Protein 5X4K (pdb70)

B-factor: mean 22.97, std 11.7, range [2.17, 84.93]

CATH classification: 3.90.1640.30

Foldseek 3Di:
DAAVVVLLVLLLVVLVLVVVCQVVQFAEEEEFELALLGLLLVLLVVVLCVVVVHHYDYDYDHADDLVVLQVVLPDPGQEYEYFQYDQDCQVSCCPSVVRHAYEYQHAWDHDPDDHDPRYGYNYCVVVPDASLAQATRLRSSQSSSCSNPVVSLCSLLSSVLSSLRGHCLQFEHHVSVVSVVSCVVVQFKDKDFAFPAPFQQAAFQLVLQLQVSARQPPSHVPSVVSCVLQVVLPHDRRDHNPPDDPVRRVSVLVSSLVSVVVVDDPSSNSNRTHIWMATPVDDGNQLNRTSPSLSLLLSQCSVVVNNVLNSVVSVPDVVSVVVSVCSPVVSVLLSQLQVCCVVCVVPAWDDDPAEIEGEPEASHALVCQQVSQSVVSVPNDDLLHKYKYWYQYPPDNQKIKIKIAHDPNNVVQQAFPQVLQQVLCVVQVWHKGTGRGMIIIMHGPVCVVVSVVSSSVSRVVRRD

Sequence (464 aa):
SHDKEGFLNKVREAVDVVKLHIELGHTIRIISHRDADGITSAAILAKALGREGASFHISIVKQVSEDLLRELKDEDYKIFIFSALGSGSLSLIKEYLKEKTVIILDHHPPENVKLEEKHILVNPVQFGANSVRDLSGSGVTYFFARELNEKNRDLAYIAIVGAVGDQENDGVFHGNLDIIEDGKSLGILEVKKELRLFGRETRPLYQLAYATNPEIPEVTGDERKAIEWLKNKGFNPEKKYWELSEEEKKKLHDFLIIHIKHGAGKEDIDRLIGDVVISPLYPEGDPRHEAREFATLLNATGRLNLGNLGVAVCLGDEEAFRKALKVEDYKREQIEARKWLLQNWNSEVWEGDHVYVLYVGKSIRDTLVGIAASSAINAGLADPEKPVIVFADTDEDPNLLKGSARTTERALAKGYNLGEALRKAAELVNGEGGGHAIAAGIRIPRARLAEFRKLIDKILGEQVS

Structure (mmCIF, N/CA/C/O backbone):
data_5X4K
#
_entry.id   5X4K
#
_cell.length_a   58.426
_cell.length_b   66.172
_cell.length_c   59.929
_cell.angle_alpha   90.00
_cell.angle_beta   112.22
_cell.angle_gamma   90.00
#
_symmetry.space_group_name_H-M   'P 1 21 1'
#
loop_
_entity.id
_entity.type
_entity.pdbx_description
1 polymer 'Uncharacterized protein'
2 non-polymer 'ZINC ION'
3 non-polymer "CYTIDINE-5'-MONOPHOSPHATE"
4 water water
#
loop_
_atom_site.group_PDB
_atom_site.id
_atom_site.type_symbol
_atom_site.label_atom_id
_atom_site.label_alt_id
_atom_site.label_comp_id
_atom_site.label_asym_id
_atom_site.label_entity_id
_atom_site.label_seq_id
_atom_site.pdbx_PDB_ins_code
_atom_site.Cartn_x
_atom_site.Cartn_y
_atom_site.Cartn_z
_atom_site.occupancy
_atom_site.B_iso_or_equiv
_atom_site.auth_seq_id
_atom_site.auth_comp_id
_atom_site.auth_asym_id
_atom_site.auth_atom_id
_atom_site.pdbx_PDB_model_num
ATOM 1 N N . SER A 1 22 ? 68.360 13.086 129.911 1.00 31.96 -1 SER A N 1
ATOM 2 C CA . SER A 1 22 ? 69.440 12.751 130.833 1.00 30.40 -1 SER A CA 1
ATOM 3 C C . SER A 1 22 ? 70.612 13.716 130.681 1.00 30.80 -1 SER A C 1
ATOM 4 O O . SER A 1 22 ? 70.738 14.397 129.664 1.00 31.06 -1 SER A O 1
ATOM 7 N N . HIS A 1 23 ? 71.465 13.771 131.701 1.00 28.79 0 HIS A N 1
ATOM 8 C CA . HIS A 1 23 ? 72.679 14.583 131.641 1.00 29.45 0 HIS A CA 1
ATOM 9 C C . HIS A 1 23 ? 73.615 14.121 132.743 1.00 26.01 0 HIS A C 1
ATOM 10 O O . HIS A 1 23 ? 73.260 14.190 133.925 1.00 27.15 0 HIS A O 1
ATOM 25 N N . ASP A 1 25 ? 76.766 13.998 135.317 1.00 21.60 2 ASP A N 1
ATOM 26 C CA . ASP A 1 25 ? 77.831 14.646 136.080 1.00 22.80 2 ASP A CA 1
ATOM 27 C C . ASP A 1 25 ? 79.057 13.756 135.930 1.00 21.31 2 ASP A C 1
ATOM 28 O O . ASP A 1 25 ? 79.313 12.862 136.740 1.00 19.19 2 ASP A O 1
ATOM 33 N N . LYS A 1 26 ? 79.824 14.004 134.866 1.00 21.18 3 LYS A N 1
ATOM 34 C CA . LYS A 1 26 ? 80.879 13.071 134.481 1.00 22.10 3 LYS A CA 1
ATOM 35 C C . LYS A 1 26 ? 82.003 13.039 135.508 1.00 20.11 3 LYS A C 1
ATOM 36 O O . LYS A 1 26 ? 82.502 11.961 135.853 1.00 18.54 3 LYS A O 1
ATOM 42 N N . GLU A 1 27 ? 82.414 14.203 136.014 1.00 21.20 4 GLU A N 1
ATOM 43 C CA . GLU A 1 27 ? 83.509 14.221 136.976 1.00 22.11 4 GLU A CA 1
ATOM 44 C C . GLU A 1 27 ? 83.076 13.642 138.319 1.00 19.69 4 GLU A C 1
ATOM 45 O O . GLU A 1 27 ? 83.865 12.968 138.992 1.00 23.34 4 GLU A O 1
ATOM 51 N N . GLY A 1 28 ? 81.829 13.884 138.727 1.00 19.10 5 GLY A N 1
ATOM 52 C CA . GLY A 1 28 ? 81.329 13.250 139.937 1.00 18.01 5 GLY A CA 1
ATOM 53 C C . GLY A 1 28 ? 81.296 11.738 139.824 1.00 20.23 5 GLY A C 1
ATOM 54 O O . GLY A 1 28 ? 81.653 11.023 140.765 1.00 16.63 5 GLY A O 1
ATOM 55 N N . PHE A 1 29 ? 80.869 11.228 138.666 1.00 16.46 6 PHE A N 1
ATOM 56 C CA . PHE A 1 29 ? 80.917 9.789 138.433 1.00 17.74 6 PHE A CA 1
ATOM 57 C C . PHE A 1 29 ? 82.348 9.275 138.485 1.00 18.26 6 PHE A C 1
ATOM 58 O O . PHE A 1 29 ? 82.622 8.240 139.104 1.00 16.22 6 PHE A O 1
ATOM 66 N N . LEU A 1 30 ? 83.278 9.988 137.843 1.00 17.56 7 LEU A N 1
ATOM 67 C CA . LEU A 1 30 ? 84.666 9.542 137.842 1.00 17.04 7 LEU A CA 1
ATOM 68 C C . LEU A 1 30 ? 85.267 9.573 139.240 1.00 17.53 7 LEU A C 1
ATOM 69 O O . LEU A 1 30 ? 86.105 8.726 139.564 1.00 18.23 7 LEU A O 1
ATOM 74 N N . ASN A 1 31 ? 84.849 10.518 140.086 1.00 17.12 8 ASN A N 1
ATOM 75 C CA . ASN A 1 31 ? 85.334 10.524 141.464 1.00 19.92 8 ASN A CA 1
ATOM 76 C C . ASN A 1 31 ? 84.853 9.293 142.221 1.00 19.68 8 ASN A C 1
ATOM 77 O O . ASN A 1 31 ? 85.584 8.745 143.055 1.00 20.87 8 ASN A O 1
ATOM 82 N N . LYS A 1 32 ? 83.621 8.854 141.951 1.00 15.37 9 LYS A N 1
ATOM 83 C CA . LYS A 1 32 ? 83.126 7.612 142.534 1.00 15.07 9 LYS A CA 1
ATOM 84 C C . LYS A 1 32 ? 83.918 6.418 142.021 1.00 16.95 9 LYS A C 1
ATOM 85 O O . LYS A 1 32 ? 84.231 5.497 142.786 1.00 16.06 9 LYS A O 1
ATOM 91 N N . VAL A 1 33 ? 84.234 6.414 140.723 1.00 14.46 10 VAL A N 1
ATOM 92 C CA . VAL A 1 33 ? 85.089 5.374 140.153 1.00 14.47 10 VAL A CA 1
ATOM 93 C C . VAL A 1 33 ? 86.425 5.330 140.885 1.00 15.29 10 VAL A C 1
ATOM 94 O O . VAL A 1 33 ? 86.921 4.256 141.249 1.00 16.58 10 VAL A O 1
ATOM 98 N N . ARG A 1 34 ? 87.026 6.502 141.112 1.00 14.69 11 ARG A N 1
ATOM 99 C CA . ARG A 1 34 ? 88.315 6.559 141.795 1.00 18.81 11 ARG A CA 1
ATOM 100 C C . ARG A 1 34 ? 88.220 6.029 143.218 1.00 20.06 11 ARG A C 1
ATOM 101 O O . ARG A 1 34 ? 89.171 5.416 143.716 1.00 21.54 11 ARG A O 1
ATOM 109 N N . GLU A 1 35 ? 87.083 6.244 143.884 1.00 18.36 12 GLU A N 1
ATOM 110 C CA . GLU A 1 35 ? 86.896 5.692 145.221 1.00 21.67 12 GLU A CA 1
ATOM 111 C C . GLU A 1 35 ? 86.922 4.168 145.195 1.00 18.64 12 GLU A C 1
ATOM 112 O O . GLU A 1 35 ? 87.499 3.532 146.085 1.00 17.54 12 GLU A O 1
ATOM 118 N N . ALA A 1 36 ? 86.300 3.563 144.178 1.00 16.02 13 ALA A N 1
ATOM 119 C CA . ALA A 1 36 ? 86.304 2.109 144.066 1.00 16.30 13 ALA A CA 1
ATOM 120 C C . ALA A 1 36 ? 87.680 1.577 143.693 1.00 15.34 13 ALA A C 1
ATOM 121 O O . ALA A 1 36 ? 88.059 0.485 144.133 1.00 13.39 13 ALA A O 1
ATOM 123 N N . VAL A 1 37 ? 88.429 2.317 142.873 1.00 15.76 14 VAL A N 1
ATOM 124 C CA . VAL A 1 37 ? 89.792 1.906 142.549 1.00 14.97 14 VAL A CA 1
ATOM 125 C C . VAL A 1 37 ? 90.641 1.853 143.813 1.00 16.77 14 VAL A C 1
ATOM 126 O O . VAL A 1 37 ? 91.430 0.920 144.009 1.00 21.17 14 VAL A O 1
ATOM 130 N N . ASP A 1 38 ? 90.482 2.839 144.698 1.00 16.18 15 ASP A N 1
ATOM 131 C CA . ASP A 1 38 ? 91.232 2.831 145.950 1.00 21.90 15 ASP A CA 1
ATOM 132 C C . ASP A 1 38 ? 90.902 1.601 146.788 1.00 20.27 15 ASP A C 1
ATOM 133 O O . ASP A 1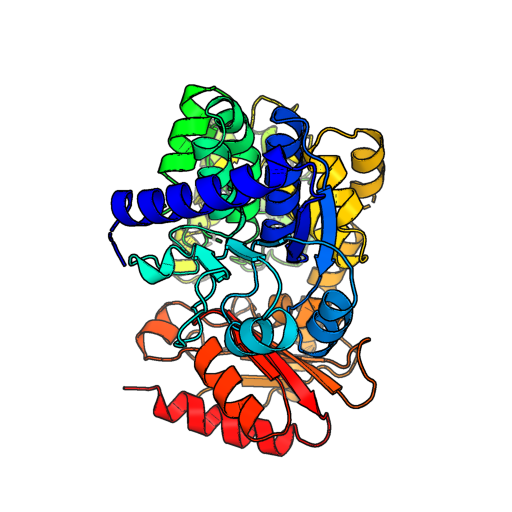 38 ? 91.789 1.021 147.425 1.00 20.83 15 ASP A O 1
ATOM 138 N N . VAL A 1 39 ? 89.634 1.183 146.795 1.00 20.54 16 VAL A N 1
ATOM 139 C CA . VAL A 1 39 ? 89.243 0.019 147.585 1.00 23.01 16 VAL A CA 1
ATOM 140 C C . VAL A 1 39 ? 89.858 -1.251 147.009 1.00 21.14 16 VAL A C 1
ATOM 141 O O . VAL A 1 39 ? 90.391 -2.090 147.746 1.00 18.16 16 VAL A O 1
ATOM 145 N N . VAL A 1 40 ? 89.791 -1.417 145.684 1.00 18.24 17 VAL A N 1
ATOM 146 C CA . VAL A 1 40 ? 90.337 -2.630 145.082 1.00 15.20 17 VAL A CA 1
ATOM 147 C C . VAL A 1 40 ? 91.847 -2.684 145.264 1.00 17.34 17 VAL A C 1
ATOM 148 O O . VAL A 1 40 ? 92.422 -3.771 145.403 1.00 17.62 17 VAL A O 1
ATOM 152 N N . LYS A 1 41 ? 92.514 -1.524 145.295 1.00 16.63 18 LYS A N 1
ATOM 153 C CA . LYS A 1 41 ? 93.958 -1.523 145.497 1.00 18.12 18 LYS A CA 1
ATOM 154 C C . LYS A 1 41 ? 94.328 -2.027 146.884 1.00 20.59 18 LYS A C 1
ATOM 155 O O . LYS A 1 41 ? 95.366 -2.679 147.044 1.00 21.72 18 LYS A O 1
ATOM 161 N N . LEU A 1 42 ? 93.491 -1.749 147.888 1.00 16.46 19 LEU A N 1
ATOM 162 C CA . LEU A 1 42 ? 93.709 -2.307 149.219 1.00 24.43 19 LEU A CA 1
ATOM 163 C C . LEU A 1 42 ? 93.798 -3.827 149.175 1.00 22.36 19 LEU A C 1
ATOM 164 O O . LEU A 1 42 ? 94.616 -4.431 149.879 1.00 25.38 19 LEU A O 1
ATOM 169 N N . HIS A 1 43 ? 92.967 -4.464 148.348 1.00 16.47 20 HIS A N 1
ATOM 170 C CA . HIS A 1 43 ? 92.961 -5.920 148.284 1.00 19.01 20 HIS A CA 1
ATOM 171 C C . HIS A 1 43 ? 94.060 -6.460 147.379 1.00 18.58 20 HIS A C 1
ATOM 172 O O . HIS A 1 43 ? 94.623 -7.523 147.667 1.00 17.56 20 HIS A O 1
ATOM 179 N N . ILE A 1 44 ? 94.393 -5.744 146.302 1.00 15.32 21 ILE A N 1
ATOM 180 C CA . ILE A 1 44 ? 95.518 -6.150 145.463 1.00 17.37 21 ILE A CA 1
ATOM 181 C C . ILE A 1 44 ? 96.805 -6.187 146.279 1.00 18.12 21 ILE A C 1
ATOM 182 O O . ILE A 1 44 ? 97.599 -7.132 146.172 1.00 16.74 21 ILE A O 1
ATOM 187 N N . GLU A 1 45 ? 97.021 -5.172 147.125 1.00 18.50 22 GLU A N 1
ATOM 188 C CA . GLU A 1 45 ? 98.237 -5.112 147.934 1.00 19.23 22 GLU A CA 1
ATOM 189 C C . GLU A 1 45 ? 98.398 -6.354 148.798 1.00 22.28 22 GLU A C 1
ATOM 190 O O . GLU A 1 45 ? 99.520 -6.820 149.023 1.00 21.46 22 GLU A O 1
ATOM 196 N N . LEU A 1 46 ? 97.292 -6.896 149.299 1.00 19.03 23 LEU A N 1
ATOM 197 C CA . LEU A 1 46 ? 97.334 -8.030 150.212 1.00 21.22 23 LEU A CA 1
ATOM 198 C C . LEU A 1 46 ? 97.342 -9.372 149.493 1.00 19.68 23 LEU A C 1
ATOM 199 O O . LEU A 1 46 ? 97.348 -10.414 150.158 1.00 20.60 23 LEU A O 1
ATOM 204 N N . GLY A 1 47 ? 97.354 -9.374 148.163 1.00 18.55 24 GLY A N 1
ATOM 205 C CA . GLY A 1 47 ? 97.343 -10.612 147.416 1.00 18.33 24 GLY A CA 1
ATOM 206 C C . GLY A 1 47 ? 96.001 -11.300 147.342 1.00 19.67 24 GLY A C 1
ATOM 207 O O . GLY A 1 47 ? 95.949 -12.481 146.980 1.00 21.21 24 GLY A O 1
ATOM 208 N N . HIS A 1 48 ? 94.914 -10.604 147.672 1.00 19.08 25 HIS A N 1
ATOM 209 C CA . HIS A 1 48 ? 93.588 -11.202 147.609 1.00 19.95 25 HIS A CA 1
ATOM 210 C C . HIS A 1 48 ? 93.200 -11.486 146.165 1.00 17.50 25 HIS A C 1
ATOM 211 O O . HIS A 1 48 ? 93.387 -10.643 145.283 1.00 19.90 25 HIS A O 1
ATOM 218 N N . THR A 1 49 ? 92.661 -12.677 145.921 1.00 17.44 26 THR A N 1
ATOM 219 C CA . THR A 1 49 ? 92.100 -12.975 144.612 1.00 18.83 26 THR A CA 1
ATOM 220 C C . THR A 1 49 ? 90.774 -12.241 144.450 1.00 16.38 26 THR A C 1
ATOM 221 O O . THR A 1 49 ? 89.900 -12.316 145.320 1.00 17.71 26 THR A O 1
ATOM 225 N N . ILE A 1 50 ? 90.633 -11.520 143.343 1.00 13.98 27 ILE A N 1
ATOM 226 C CA . ILE A 1 50 ? 89.425 -10.745 143.077 1.00 13.07 27 ILE A CA 1
ATOM 227 C C . ILE A 1 50 ? 88.384 -11.662 142.450 1.00 14.41 27 ILE A C 1
ATOM 228 O O . ILE A 1 50 ? 88.581 -12.176 141.345 1.00 18.49 27 ILE A O 1
ATOM 233 N N . ARG A 1 51 ? 87.272 -11.870 143.149 1.00 14.93 28 ARG A N 1
ATOM 234 C CA . ARG A 1 51 ? 86.178 -12.666 142.603 1.00 16.19 28 ARG A CA 1
ATOM 235 C C . ARG A 1 51 ? 85.307 -11.776 141.723 1.00 13.47 28 ARG A C 1
ATOM 236 O O . ARG A 1 51 ? 84.828 -10.732 142.177 1.00 19.54 28 ARG A O 1
ATOM 244 N N . ILE A 1 52 ? 85.102 -12.182 140.471 1.00 12.10 29 ILE A N 1
ATOM 245 C CA . ILE A 1 52 ? 84.394 -11.374 139.482 1.00 13.19 29 ILE A CA 1
ATOM 246 C C . ILE A 1 52 ? 83.138 -12.114 139.040 1.00 15.93 29 ILE A C 1
ATOM 247 O O . ILE A 1 52 ? 83.207 -13.277 138.626 1.00 17.28 29 ILE A O 1
ATOM 252 N N . ILE A 1 53 ? 81.998 -11.429 139.114 1.00 13.03 30 ILE A N 1
ATOM 253 C CA . ILE A 1 53 ? 80.706 -11.940 138.668 1.00 11.86 30 ILE A CA 1
ATOM 254 C C . ILE A 1 53 ? 80.178 -10.972 137.620 1.00 13.19 30 ILE A C 1
ATOM 255 O O . ILE A 1 53 ? 79.981 -9.787 137.917 1.00 13.37 30 ILE A O 1
ATOM 260 N N . SER A 1 54 ? 79.937 -11.467 136.405 1.00 14.02 31 SER A N 1
ATOM 261 C CA . SER A 1 54 ? 79.598 -10.586 135.294 1.00 14.09 31 SER A CA 1
ATOM 262 C C . SER A 1 54 ? 78.431 -11.145 134.492 1.00 14.63 31 SER A C 1
ATOM 263 O O . SER A 1 54 ? 78.203 -12.356 134.453 1.00 13.12 31 SER A O 1
ATOM 266 N N . HIS A 1 55 ? 77.708 -10.241 133.830 1.00 11.70 32 HIS A N 1
ATOM 267 C CA . HIS A 1 55 ? 76.479 -10.602 133.135 1.00 11.95 32 HIS A CA 1
ATOM 268 C C . HIS A 1 55 ? 76.764 -11.454 131.901 1.00 12.48 32 HIS A C 1
ATOM 269 O O . HIS A 1 55 ? 77.785 -11.298 131.226 1.00 14.06 32 HIS A O 1
ATOM 276 N N . ARG A 1 56 ? 75.830 -12.354 131.596 1.00 11.44 33 ARG A N 1
ATOM 277 C CA . ARG A 1 56 ? 75.997 -13.285 130.477 1.00 13.26 33 ARG A CA 1
ATOM 278 C C . ARG A 1 56 ? 75.462 -12.659 129.187 1.00 13.96 33 ARG A C 1
ATOM 279 O O . ARG A 1 56 ? 74.403 -13.013 128.660 1.00 17.58 33 ARG A O 1
ATOM 287 N N . ASP A 1 57 ? 76.230 -11.696 128.689 1.00 10.86 34 ASP A N 1
ATOM 288 C CA . ASP A 1 57 ? 75.978 -11.047 127.409 1.00 11.86 34 ASP A CA 1
ATOM 289 C C . ASP A 1 57 ? 77.268 -10.349 127.002 1.00 10.09 34 ASP A C 1
ATOM 290 O O . ASP A 1 57 ? 78.278 -10.422 127.707 1.00 12.20 34 ASP A O 1
ATOM 295 N N . ALA A 1 58 ? 77.236 -9.672 125.852 1.00 10.04 35 ALA A N 1
ATOM 296 C CA . ALA A 1 58 ? 78.430 -8.965 125.396 1.00 12.80 35 ALA A CA 1
ATOM 297 C C . ALA A 1 58 ? 78.897 -7.942 126.428 1.00 12.73 35 ALA A C 1
ATOM 298 O O . ALA A 1 58 ? 80.098 -7.834 126.706 1.00 11.06 35 ALA A O 1
ATOM 300 N N . ASP A 1 59 ? 77.960 -7.195 127.019 1.00 9.09 36 ASP A N 1
ATOM 301 C CA . ASP A 1 59 ? 78.318 -6.184 128.009 1.00 10.44 36 ASP A CA 1
ATOM 302 C C . ASP A 1 59 ? 79.092 -6.798 129.174 1.00 12.36 36 ASP A C 1
ATOM 303 O O . ASP A 1 59 ? 80.122 -6.264 129.602 1.00 10.98 36 ASP A O 1
ATOM 308 N N . GLY A 1 60 ? 78.619 -7.928 129.690 1.00 10.74 37 GLY A N 1
ATOM 309 C CA . GLY A 1 60 ? 79.273 -8.561 130.818 1.00 11.17 37 GLY A CA 1
ATOM 310 C C . GLY A 1 60 ? 80.544 -9.303 130.458 1.00 11.41 37 GLY A C 1
ATOM 311 O O . GLY A 1 60 ? 81.499 -9.323 131.239 1.00 9.77 37 GLY A O 1
ATOM 312 N N . ILE A 1 61 ? 80.569 -9.922 129.278 1.00 12.31 38 ILE A N 1
ATOM 313 C CA . ILE A 1 61 ? 81.764 -10.641 128.849 1.00 9.90 38 ILE A CA 1
ATOM 314 C C . ILE A 1 61 ? 82.907 -9.663 128.596 1.00 9.34 38 ILE A C 1
ATOM 315 O O . ILE A 1 61 ? 84.042 -9.882 129.039 1.00 8.94 38 ILE A O 1
ATOM 320 N N . THR A 1 62 ? 82.622 -8.555 127.906 1.00 9.38 39 THR A N 1
ATOM 321 C CA . THR A 1 62 ? 83.651 -7.534 127.722 1.00 9.42 39 THR A CA 1
ATOM 322 C C . THR A 1 62 ? 84.048 -6.908 129.054 1.00 10.76 39 THR A C 1
ATOM 323 O O . THR A 1 62 ? 85.226 -6.603 129.271 1.00 9.69 39 THR A O 1
ATOM 327 N N . SER A 1 63 ? 83.078 -6.707 129.958 1.00 11.35 40 SER A N 1
ATOM 328 C CA . SER A 1 63 ? 83.389 -6.193 131.292 1.00 10.81 40 SER A CA 1
ATOM 329 C C . SER A 1 63 ? 84.405 -7.081 131.997 1.00 11.43 40 SER A C 1
ATOM 330 O O . SER A 1 63 ? 85.379 -6.593 132.583 1.00 9.68 40 SER A O 1
ATOM 333 N N . ALA A 1 64 ? 84.180 -8.396 131.961 1.00 9.73 41 ALA A N 1
ATOM 334 C CA . ALA A 1 64 ? 85.074 -9.323 132.643 1.00 10.31 41 ALA A CA 1
ATOM 335 C C . ALA A 1 64 ? 86.457 -9.324 132.005 1.00 13.62 41 ALA A C 1
ATOM 336 O O . ALA A 1 64 ? 87.471 -9.398 132.708 1.00 11.60 41 ALA A O 1
ATOM 338 N N . ALA A 1 65 ? 86.519 -9.232 130.676 1.00 12.02 42 ALA A N 1
ATOM 339 C CA . ALA A 1 65 ? 87.812 -9.175 130.004 1.00 9.09 42 ALA A CA 1
ATOM 340 C C . ALA A 1 65 ? 88.563 -7.899 130.356 1.00 11.05 42 ALA A C 1
ATOM 341 O O . ALA A 1 65 ? 89.786 -7.926 130.542 1.00 11.29 42 ALA A O 1
ATOM 343 N N . ILE A 1 66 ? 87.850 -6.771 130.444 1.00 9.20 43 ILE A N 1
ATOM 344 C CA . ILE A 1 66 ? 88.482 -5.513 130.835 1.00 12.40 43 ILE A CA 1
ATOM 345 C C . ILE A 1 66 ? 89.094 -5.638 132.223 1.00 12.83 43 ILE A C 1
ATOM 346 O O . ILE A 1 66 ? 90.229 -5.203 132.461 1.00 8.82 43 ILE A O 1
ATOM 351 N N . LEU A 1 67 ? 88.360 -6.249 133.156 1.00 10.26 44 LEU A N 1
ATOM 352 C CA . LEU A 1 67 ? 88.896 -6.481 134.493 1.00 12.79 44 LEU A CA 1
ATOM 353 C C . LEU A 1 67 ? 90.073 -7.445 134.459 1.00 12.74 44 LEU A C 1
ATOM 354 O O . LEU A 1 67 ? 91.066 -7.242 135.166 1.00 13.81 44 LEU A O 1
ATOM 359 N N . ALA A 1 68 ? 89.978 -8.502 133.648 1.00 10.38 45 ALA A N 1
ATOM 360 C CA . ALA A 1 68 ? 91.068 -9.468 133.554 1.00 13.07 45 ALA A CA 1
ATOM 361 C C . ALA A 1 68 ? 92.348 -8.817 133.042 1.00 15.22 45 ALA A C 1
ATOM 362 O O . ALA A 1 68 ? 93.437 -9.069 133.571 1.00 13.39 45 ALA A O 1
ATOM 364 N N . LYS A 1 69 ? 92.239 -7.976 132.011 1.00 12.67 46 LYS A N 1
ATOM 365 C CA . LYS A 1 69 ? 93.421 -7.300 131.487 1.00 14.62 46 LYS A CA 1
ATOM 366 C C . LYS A 1 69 ? 93.953 -6.272 132.478 1.00 12.16 46 LYS A C 1
ATOM 367 O O . LYS A 1 69 ? 95.168 -6.176 132.692 1.00 11.89 46 LYS A O 1
ATOM 373 N N . ALA A 1 70 ? 93.057 -5.498 133.094 1.00 11.07 47 ALA A N 1
ATOM 374 C CA . ALA A 1 70 ? 93.486 -4.463 134.030 1.00 12.67 47 ALA A CA 1
ATOM 375 C C . ALA A 1 70 ? 94.154 -5.071 135.258 1.00 16.65 47 ALA A C 1
ATOM 376 O O . ALA A 1 70 ? 95.242 -4.644 135.661 1.00 13.39 47 ALA A O 1
ATOM 378 N N . LEU A 1 71 ? 93.518 -6.074 135.865 1.00 15.35 48 LEU A N 1
ATOM 379 C CA . LEU A 1 71 ? 94.112 -6.716 137.034 1.00 16.31 48 LEU A CA 1
ATOM 380 C C . LEU A 1 71 ? 95.408 -7.432 136.673 1.00 16.67 48 LEU A C 1
ATOM 381 O O . LEU A 1 71 ? 96.348 -7.475 137.476 1.00 16.41 48 LEU A O 1
ATOM 386 N N . GLY A 1 72 ? 95.476 -7.997 135.466 1.00 16.75 49 GLY A N 1
ATOM 387 C CA . GLY A 1 72 ? 96.721 -8.599 135.013 1.00 17.64 49 GLY A CA 1
ATOM 388 C C . GLY A 1 72 ? 97.855 -7.594 134.930 1.00 15.72 49 GLY A C 1
ATOM 389 O O . GLY A 1 72 ? 99.001 -7.908 135.262 1.00 17.75 49 GLY A O 1
ATOM 390 N N . ARG A 1 73 ? 97.549 -6.369 134.492 1.00 15.26 50 ARG A N 1
ATOM 391 C CA . ARG A 1 73 ? 98.563 -5.319 134.448 1.00 13.25 50 ARG A CA 1
ATOM 392 C C . ARG A 1 73 ? 99.098 -4.994 135.835 1.00 17.52 50 ARG A C 1
ATOM 393 O O . ARG A 1 73 ? 100.248 -4.561 135.971 1.00 19.49 50 ARG A O 1
ATOM 401 N N . GLU A 1 74 ? 98.287 -5.190 136.870 1.00 16.44 51 GLU A N 1
ATOM 402 C CA . GLU A 1 74 ? 98.717 -4.976 138.244 1.00 18.89 51 GLU A CA 1
ATOM 403 C C . GLU A 1 74 ? 99.273 -6.237 138.890 1.00 17.60 51 GLU A C 1
ATOM 404 O O . GLU A 1 74 ? 99.600 -6.210 140.080 1.00 22.54 51 GLU A O 1
ATOM 410 N N . GLY A 1 75 ? 99.390 -7.332 138.141 1.00 17.49 52 GLY A N 1
ATOM 411 C CA . GLY A 1 75 ? 99.851 -8.587 138.701 1.00 16.95 52 GLY A CA 1
ATOM 412 C C . GLY A 1 75 ? 98.890 -9.248 139.662 1.00 19.55 52 GLY A C 1
ATOM 413 O O . GLY A 1 75 ? 99.285 -10.184 140.366 1.00 20.68 52 GLY A O 1
ATOM 414 N N . ALA A 1 76 ? 97.642 -8.790 139.718 1.00 20.23 53 ALA A N 1
ATOM 415 C CA . ALA A 1 76 ? 96.658 -9.355 140.628 1.00 20.07 53 ALA A CA 1
ATOM 416 C C . ALA A 1 76 ? 96.013 -10.596 140.025 1.00 20.41 53 ALA A C 1
ATOM 417 O O . ALA A 1 76 ? 95.931 -10.750 138.804 1.00 23.25 53 ALA A O 1
ATOM 419 N N . SER A 1 77 ? 95.545 -11.481 140.895 1.00 19.20 54 SER A N 1
ATOM 420 C CA . SER A 1 77 ? 94.841 -12.681 140.471 1.00 24.65 54 SER A CA 1
ATOM 421 C C . SER A 1 77 ? 93.336 -12.475 140.595 1.00 20.73 54 SER A C 1
ATOM 422 O O . SER A 1 77 ? 92.857 -11.653 141.379 1.00 18.91 54 SER A O 1
ATOM 425 N N . PHE A 1 78 ? 92.589 -13.241 139.807 1.00 16.71 55 PHE A N 1
ATOM 426 C CA . PHE A 1 78 ? 91.150 -13.055 139.723 1.00 14.18 55 PHE A CA 1
ATOM 427 C C . PHE A 1 78 ? 90.504 -14.367 139.314 1.00 18.49 55 PHE A C 1
ATOM 428 O O . PHE A 1 78 ? 91.168 -15.287 138.832 1.00 20.59 55 PHE A O 1
ATOM 436 N N . HIS A 1 79 ? 89.190 -14.437 139.506 1.00 18.02 56 HIS A N 1
ATOM 437 C CA . HIS A 1 79 ? 88.416 -15.630 139.190 1.00 19.25 56 HIS A CA 1
ATOM 438 C C . HIS A 1 79 ? 87.032 -15.187 138.742 1.00 17.21 56 HIS A C 1
ATOM 439 O O . HIS A 1 79 ? 86.286 -14.596 139.529 1.00 18.23 56 HIS A O 1
ATOM 446 N N . ILE A 1 80 ? 86.695 -15.476 137.486 1.00 15.09 57 ILE A N 1
ATOM 447 C CA . ILE A 1 80 ? 85.531 -14.910 136.816 1.00 15.97 57 ILE A CA 1
ATOM 448 C C . ILE A 1 80 ? 84.438 -15.961 136.693 1.00 18.19 57 ILE A C 1
ATOM 449 O O . ILE A 1 80 ? 84.705 -17.112 136.326 1.00 16.69 57 ILE A O 1
ATOM 454 N N . SER A 1 81 ? 83.204 -15.554 136.988 1.00 18.76 58 SER A N 1
ATOM 455 C CA . SER A 1 81 ? 82.004 -16.303 136.642 1.00 19.24 58 SER A CA 1
ATOM 456 C C . SER A 1 81 ? 81.099 -15.425 135.789 1.00 18.67 58 SER A C 1
ATOM 457 O O . SER A 1 81 ? 80.940 -14.231 136.063 1.00 16.86 58 SER A O 1
ATOM 460 N N . ILE A 1 82 ? 80.516 -16.019 134.749 1.00 15.12 59 ILE A N 1
ATOM 461 C CA . ILE A 1 82 ? 79.584 -15.340 133.855 1.00 14.51 59 ILE A CA 1
ATOM 462 C C . ILE A 1 82 ? 78.195 -15.902 134.128 1.00 18.61 59 ILE A C 1
ATOM 463 O O . ILE A 1 82 ? 77.951 -17.096 133.910 1.00 22.74 59 ILE A O 1
ATOM 468 N N . VAL A 1 83 ? 77.282 -15.051 134.607 1.00 18.37 60 VAL A N 1
ATOM 469 C CA . VAL A 1 83 ? 76.002 -15.510 135.130 1.00 15.81 60 VAL A CA 1
ATOM 470 C C . VAL A 1 83 ? 74.854 -14.717 134.520 1.00 16.76 60 VAL A C 1
ATOM 471 O O . VAL A 1 83 ? 75.034 -13.635 133.955 1.00 14.55 60 VAL A O 1
ATOM 475 N N . LYS A 1 84 ? 73.648 -15.268 134.675 1.00 18.88 61 LYS A N 1
ATOM 476 C CA . LYS A 1 84 ? 72.455 -14.652 134.108 1.00 22.21 61 LYS A CA 1
ATOM 477 C C . LYS A 1 84 ? 71.893 -13.555 135.005 1.00 24.19 61 LYS A C 1
ATOM 478 O O . LYS A 1 84 ? 71.465 -12.508 134.508 1.00 24.53 61 LYS A O 1
ATOM 484 N N . GLN A 1 85 ? 71.869 -13.771 136.319 1.00 22.78 62 GLN A N 1
ATOM 485 C CA . GLN A 1 85 ? 71.326 -12.760 137.214 1.00 28.32 62 GLN A CA 1
ATOM 486 C C . GLN A 1 85 ? 71.925 -12.931 138.602 1.00 25.93 62 GLN A C 1
ATOM 487 O O . GLN A 1 85 ? 72.409 -14.006 138.965 1.00 24.76 62 GLN A O 1
ATOM 493 N N . VAL A 1 86 ? 71.884 -11.844 139.371 1.00 25.23 63 VAL A N 1
ATOM 494 C CA . VAL A 1 86 ? 72.349 -11.845 140.759 1.00 24.65 63 VAL A CA 1
ATOM 495 C C . VAL A 1 86 ? 71.152 -12.271 141.604 1.00 27.95 63 VAL A C 1
ATOM 496 O O . VAL A 1 86 ? 70.392 -11.448 142.117 1.00 29.48 63 VAL A O 1
ATOM 500 N N . SER A 1 87 ? 70.979 -13.579 141.740 1.00 26.62 64 SER A N 1
ATOM 501 C CA . SER A 1 87 ? 69.862 -14.142 142.477 1.00 31.71 64 SER A CA 1
ATOM 502 C C . SER A 1 87 ? 70.240 -14.370 143.937 1.00 36.20 64 SER A C 1
ATOM 503 O O . SER A 1 87 ? 71.417 -14.443 144.298 1.00 33.75 64 SER A O 1
ATOM 506 N N . GLU A 1 88 ? 69.211 -14.485 144.781 1.00 37.44 65 GLU A N 1
ATOM 507 C CA . GLU A 1 88 ? 69.445 -14.859 146.172 1.00 36.41 65 GLU A CA 1
ATOM 508 C C . GLU A 1 88 ? 70.176 -16.192 146.257 1.00 34.76 65 GLU A C 1
ATOM 509 O O . GLU A 1 88 ? 71.012 -16.399 147.144 1.00 35.77 65 GLU A O 1
ATOM 515 N N . ASP A 1 89 ? 69.887 -17.101 145.324 1.00 34.90 66 ASP A N 1
ATOM 516 C CA . ASP A 1 89 ? 70.565 -18.393 145.307 1.00 35.54 66 ASP A CA 1
ATOM 517 C C . ASP A 1 89 ? 72.041 -18.240 144.962 1.00 34.64 66 ASP A C 1
ATOM 518 O O . ASP A 1 89 ? 72.892 -18.923 145.544 1.00 36.47 66 ASP A O 1
ATOM 523 N N . LEU A 1 90 ? 72.364 -17.357 144.014 1.00 30.88 67 LEU A N 1
ATOM 524 C CA . LEU A 1 90 ? 73.764 -17.097 143.694 1.00 28.30 67 LEU A CA 1
ATOM 525 C C . LEU A 1 90 ? 74.488 -16.495 144.890 1.00 29.48 67 LEU A C 1
ATOM 526 O O . LEU A 1 90 ? 75.602 -16.907 145.232 1.00 28.16 67 LEU A O 1
ATOM 531 N N . LEU A 1 91 ? 73.857 -15.518 145.545 1.00 29.99 68 LEU A N 1
ATOM 532 C CA . LEU A 1 91 ? 74.489 -14.847 146.673 1.00 31.14 68 LEU A CA 1
ATOM 533 C C . LEU A 1 91 ? 74.678 -15.786 147.855 1.00 34.86 68 LEU A C 1
ATOM 534 O O . LEU A 1 91 ? 75.645 -15.637 148.611 1.00 34.94 68 LEU A O 1
ATOM 539 N N . ARG A 1 92 ? 73.774 -16.754 148.031 1.00 37.76 69 ARG A N 1
ATOM 540 C CA . ARG A 1 92 ? 73.991 -17.784 149.041 1.00 40.89 69 ARG A CA 1
ATOM 541 C C . ARG A 1 92 ? 75.246 -18.587 148.728 1.00 39.50 69 ARG A C 1
ATOM 542 O O . ARG A 1 92 ? 76.002 -18.958 149.635 1.00 38.44 69 ARG A O 1
ATOM 550 N N . GLU A 1 93 ? 75.489 -18.856 147.444 1.00 36.72 70 GLU A N 1
ATOM 551 C CA . GLU A 1 93 ? 76.691 -19.579 147.043 1.00 40.21 70 GLU A CA 1
ATOM 552 C C . GLU A 1 93 ? 77.938 -18.724 147.239 1.00 35.22 70 GLU A C 1
ATOM 553 O O . GLU A 1 93 ? 78.953 -19.199 147.764 1.00 31.97 70 GLU A O 1
ATOM 559 N N . LEU A 1 94 ? 77.883 -17.457 146.818 1.00 30.09 71 LEU A N 1
ATOM 560 C CA . LEU A 1 94 ? 79.032 -16.573 146.990 1.00 29.49 71 LEU A CA 1
ATOM 561 C C . LEU A 1 94 ? 79.320 -16.308 148.463 1.00 30.42 71 LEU A C 1
ATOM 562 O O . LEU A 1 94 ? 80.468 -16.029 148.827 1.00 31.15 71 LEU A O 1
ATOM 567 N N . LYS A 1 95 ? 78.297 -16.392 149.316 1.00 31.87 72 LYS A N 1
ATOM 568 C CA . LYS A 1 95 ? 78.493 -16.163 150.744 1.00 36.83 72 LYS A CA 1
ATOM 569 C C . LYS A 1 95 ? 79.468 -17.173 151.337 1.00 39.53 72 LYS A C 1
ATOM 570 O O . LYS A 1 95 ? 80.268 -16.832 152.218 1.00 38.84 72 LYS A O 1
ATOM 576 N N . ASP A 1 96 ? 79.428 -18.415 150.858 1.00 40.50 73 ASP A N 1
ATOM 577 C CA . ASP A 1 96 ? 80.287 -19.469 151.380 1.00 44.55 73 ASP A CA 1
ATOM 578 C C . ASP A 1 96 ? 81.668 -19.497 150.739 1.00 40.96 73 ASP A C 1
ATOM 579 O O . ASP A 1 96 ? 82.565 -20.157 151.274 1.00 42.87 73 ASP A O 1
ATOM 584 N N . GLU A 1 97 ? 81.866 -18.811 149.616 1.00 39.09 74 GLU A N 1
ATOM 585 C CA . GLU A 1 97 ? 83.202 -18.690 149.051 1.00 39.39 74 GLU A CA 1
ATOM 586 C C . GLU A 1 97 ? 84.074 -17.840 149.968 1.00 38.56 74 GLU A C 1
ATOM 587 O O . GLU A 1 97 ? 83.602 -16.880 150.583 1.00 37.18 74 GLU A O 1
ATOM 593 N N . ASP A 1 98 ? 85.353 -18.196 150.067 1.00 40.40 75 ASP A N 1
ATOM 594 C CA . ASP A 1 98 ? 86.247 -17.515 150.994 1.00 45.12 75 ASP A CA 1
ATOM 595 C C . ASP A 1 98 ? 86.990 -16.344 150.359 1.00 39.81 75 ASP A C 1
ATOM 596 O O . ASP A 1 98 ? 87.972 -15.867 150.938 1.00 42.21 75 ASP A O 1
ATOM 601 N N . TYR A 1 99 ? 86.549 -15.866 149.196 1.00 31.17 76 TYR A N 1
ATOM 602 C CA . TYR A 1 99 ? 87.122 -14.653 148.631 1.00 26.11 76 TYR A CA 1
ATOM 603 C C . TYR A 1 99 ? 86.809 -13.459 149.525 1.00 24.92 76 TYR A C 1
ATOM 604 O O . TYR A 1 99 ? 85.755 -13.390 150.163 1.00 25.16 76 TYR A O 1
ATOM 613 N N . LYS A 1 100 ? 87.745 -12.514 149.574 1.00 22.60 77 LYS A N 1
ATOM 614 C CA . LYS A 1 100 ? 87.602 -11.347 150.433 1.00 24.34 77 LYS A CA 1
ATOM 615 C C . LYS A 1 100 ? 86.903 -10.184 149.746 1.00 21.70 77 LYS A C 1
ATOM 616 O O . LYS A 1 100 ? 86.385 -9.297 150.436 1.00 22.47 77 LYS A O 1
ATOM 622 N N . ILE A 1 101 ? 86.882 -10.159 148.418 1.00 17.79 78 ILE A N 1
ATOM 623 C CA . ILE A 1 101 ? 86.301 -9.051 147.671 1.00 16.55 78 ILE A CA 1
ATOM 624 C C . ILE A 1 101 ? 85.635 -9.598 146.417 1.00 18.74 78 ILE A C 1
ATOM 625 O O . ILE A 1 101 ? 86.181 -10.472 145.732 1.00 16.90 78 ILE A O 1
ATOM 630 N N . PHE A 1 102 ? 84.441 -9.091 146.129 1.00 16.92 79 PHE A N 1
A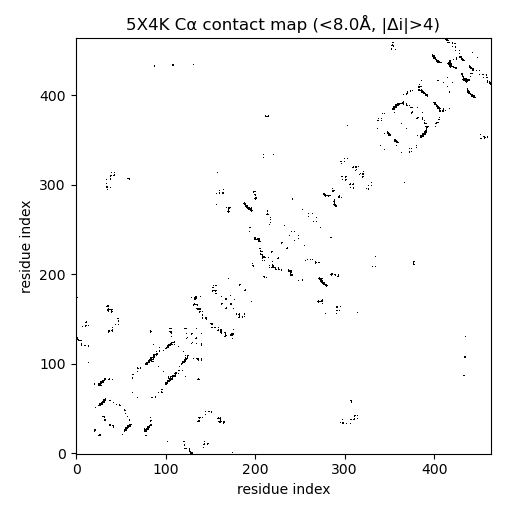TOM 631 C CA . PHE A 1 102 ? 83.658 -9.491 144.970 1.00 17.83 79 PHE A CA 1
ATOM 632 C C . PHE A 1 102 ? 83.381 -8.257 144.129 1.00 17.62 79 PHE A C 1
ATOM 633 O O . PHE A 1 102 ? 83.000 -7.210 144.665 1.00 19.18 79 PHE A O 1
ATOM 641 N N . ILE A 1 103 ? 83.578 -8.374 142.820 1.00 13.50 80 ILE A N 1
ATOM 642 C CA . ILE A 1 103 ? 83.206 -7.327 141.877 1.00 14.41 80 ILE A CA 1
ATOM 643 C C . ILE A 1 103 ? 82.089 -7.870 141.001 1.00 13.87 80 ILE A C 1
ATOM 644 O O . ILE A 1 103 ? 82.261 -8.891 140.323 1.00 13.94 80 ILE A O 1
ATOM 649 N N . PHE A 1 104 ? 80.938 -7.207 141.038 1.00 11.36 81 PHE A N 1
ATOM 650 C CA . PHE A 1 104 ? 79.850 -7.466 140.108 1.00 11.66 81 PHE A CA 1
ATOM 651 C C . PHE A 1 104 ? 79.937 -6.445 138.983 1.00 13.24 81 PHE A C 1
ATOM 652 O O . PHE A 1 104 ? 79.983 -5.238 139.244 1.00 13.83 81 PHE A O 1
ATOM 660 N N . SER A 1 105 ? 79.969 -6.920 137.737 1.00 12.68 82 SER A N 1
ATOM 661 C CA . SER A 1 105 ? 80.096 -6.028 136.592 1.00 12.58 82 SER A CA 1
ATOM 662 C C . SER A 1 105 ? 78.972 -6.287 135.598 1.00 12.71 82 SER A C 1
ATOM 663 O O . SER A 1 105 ? 78.643 -7.443 135.309 1.00 12.81 82 SER A O 1
ATOM 666 N N . ALA A 1 106 ? 78.372 -5.201 135.104 1.00 11.19 83 ALA A N 1
ATOM 667 C CA . ALA A 1 106 ? 77.271 -5.191 134.140 1.00 9.86 83 ALA A CA 1
ATOM 668 C C . ALA A 1 106 ? 75.990 -5.805 134.695 1.00 12.86 83 ALA A C 1
ATOM 669 O O . ALA A 1 106 ? 75.065 -6.099 133.923 1.00 12.89 83 ALA A O 1
ATOM 671 N N . LEU A 1 107 ? 75.908 -6.002 136.010 1.00 13.72 84 LEU A N 1
ATOM 672 C CA . LEU A 1 107 ? 74.685 -6.415 136.687 1.00 13.97 84 LEU A CA 1
ATOM 673 C C . LEU A 1 107 ? 74.830 -6.099 138.170 1.00 15.79 84 LEU A C 1
ATOM 674 O O . LEU A 1 107 ? 75.909 -5.732 138.642 1.00 18.41 84 LEU A O 1
ATOM 679 N N . GLY A 1 108 ? 73.728 -6.247 138.903 1.00 18.28 85 GLY A N 1
ATOM 680 C CA . GLY A 1 108 ? 73.750 -6.263 140.354 1.00 18.78 85 GLY A CA 1
ATOM 681 C C . GLY A 1 108 ? 73.048 -5.106 141.034 1.00 19.40 85 GLY A C 1
ATOM 682 O O . GLY A 1 108 ? 72.682 -5.234 142.211 1.00 19.97 85 GLY A O 1
ATOM 683 N N . SER A 1 109 ? 72.841 -3.979 140.348 1.00 15.13 86 SER A N 1
ATOM 684 C CA . SER A 1 109 ? 72.298 -2.798 141.018 1.00 19.61 86 SER A CA 1
ATOM 685 C C . SER A 1 109 ? 70.871 -2.999 141.517 1.00 21.67 86 SER A C 1
ATOM 686 O O . SER A 1 109 ? 70.439 -2.276 142.422 1.00 24.65 86 SER A O 1
ATOM 689 N N . GLY A 1 110 ? 70.133 -3.950 140.956 1.00 19.01 87 GLY A N 1
ATOM 690 C CA . GLY A 1 110 ? 68.811 -4.276 141.445 1.00 17.81 87 GLY A CA 1
ATOM 691 C C . GLY A 1 110 ? 68.786 -5.272 142.582 1.00 23.83 87 GLY A C 1
ATOM 692 O O . GLY A 1 110 ? 67.702 -5.681 143.012 1.00 26.63 87 GLY A O 1
ATOM 693 N N . SER A 1 111 ? 69.953 -5.666 143.095 1.00 20.95 88 SER A N 1
ATOM 694 C CA . SER A 1 111 ? 70.061 -6.692 144.126 1.00 24.24 88 SER A CA 1
ATOM 695 C C . SER A 1 111 ? 70.854 -6.187 145.325 1.00 25.49 88 SER A C 1
ATOM 696 O O . SER A 1 111 ? 71.486 -6.974 146.036 1.00 26.03 88 SER A O 1
ATOM 699 N N . LEU A 1 112 ? 70.821 -4.874 145.568 1.00 23.72 89 LEU A N 1
ATOM 700 C CA . LEU A 1 112 ? 71.645 -4.293 146.623 1.00 23.71 89 LEU A CA 1
ATOM 701 C C . LEU A 1 112 ? 71.234 -4.799 148.001 1.00 26.73 89 LEU A C 1
ATOM 702 O O . LEU A 1 112 ? 72.094 -5.091 148.842 1.00 30.24 89 LEU A O 1
ATOM 707 N N . SER A 1 113 ? 69.927 -4.909 148.256 1.00 24.57 90 SER A N 1
ATOM 708 C CA . SER A 1 113 ? 69.471 -5.424 149.543 1.00 30.57 90 SER A CA 1
ATOM 709 C C . SER A 1 113 ? 69.931 -6.861 149.756 1.00 29.97 90 SER A C 1
ATOM 710 O O . SER A 1 113 ? 70.329 -7.236 150.864 1.00 30.86 90 SER A O 1
ATOM 713 N N . LEU A 1 114 ? 69.888 -7.680 148.701 1.00 26.21 91 LEU A N 1
ATOM 714 C CA . LEU A 1 114 ? 70.345 -9.061 148.821 1.00 26.95 91 LEU A CA 1
ATOM 715 C C . LEU A 1 114 ? 71.859 -9.133 149.000 1.00 27.71 91 LEU A C 1
ATOM 716 O O . LEU A 1 114 ? 72.354 -9.925 149.810 1.00 30.98 91 LEU A O 1
ATOM 721 N N . ILE A 1 115 ? 72.609 -8.318 148.253 1.00 23.93 92 ILE A N 1
ATOM 722 C CA . ILE A 1 115 ? 74.060 -8.274 148.428 1.00 25.30 92 ILE A CA 1
ATOM 723 C C . ILE A 1 115 ? 74.412 -7.795 149.830 1.00 27.70 92 ILE A C 1
ATOM 724 O O . ILE A 1 115 ? 75.338 -8.313 150.468 1.00 27.48 92 ILE A O 1
ATOM 729 N N . LYS A 1 116 ? 73.680 -6.795 150.328 1.00 26.82 93 LYS A N 1
ATOM 730 C CA . LYS A 1 116 ? 73.905 -6.307 151.684 1.00 31.35 93 LYS A CA 1
ATOM 731 C C . LYS A 1 116 ? 73.752 -7.427 152.704 1.00 33.71 93 LYS A C 1
ATOM 732 O O . LYS A 1 116 ? 74.502 -7.494 153.685 1.00 36.52 93 LYS A O 1
ATOM 738 N N . GLU A 1 117 ? 72.799 -8.330 152.475 1.00 33.59 94 GLU A N 1
ATOM 739 C CA . GLU A 1 117 ? 72.511 -9.393 153.430 1.00 36.95 94 GLU A CA 1
ATOM 740 C C . GLU A 1 117 ? 73.535 -10.520 153.351 1.00 34.30 94 GLU A C 1
ATOM 741 O O . GLU A 1 117 ? 74.120 -10.909 154.368 1.00 36.48 94 GLU A O 1
ATOM 747 N N . TYR A 1 118 ? 73.770 -11.053 152.151 1.00 28.04 95 TYR A N 1
ATOM 748 C CA . TYR A 1 118 ? 74.571 -12.265 152.017 1.00 29.81 95 TYR A CA 1
ATOM 749 C C . TYR A 1 118 ? 76.070 -11.990 151.985 1.00 28.57 95 TYR A C 1
ATOM 750 O O . TYR A 1 118 ? 76.859 -12.867 152.353 1.00 27.17 95 TYR A O 1
ATOM 759 N N . LEU A 1 119 ? 76.487 -10.804 151.547 1.00 25.41 96 LEU A N 1
ATOM 760 C CA . LEU A 1 119 ? 77.901 -10.457 151.479 1.00 26.58 96 LEU A CA 1
ATOM 761 C C . LEU A 1 119 ? 78.267 -9.375 152.491 1.00 27.91 96 LEU A C 1
ATOM 762 O O . LEU A 1 119 ? 79.177 -8.576 152.253 1.00 26.65 96 LEU A O 1
ATOM 767 N N . LYS A 1 120 ? 77.571 -9.359 153.632 1.00 29.57 97 LYS A N 1
ATOM 768 C CA . LYS A 1 120 ? 77.727 -8.279 154.604 1.00 32.10 97 LYS A CA 1
ATOM 769 C C . LYS A 1 120 ? 79.161 -8.169 155.104 1.00 33.52 97 LYS A C 1
ATOM 770 O O . LYS A 1 120 ? 79.669 -7.061 155.310 1.00 38.13 97 LYS A O 1
ATOM 776 N N . GLU A 1 121 ? 79.832 -9.300 155.305 1.00 32.45 98 GLU A N 1
ATOM 777 C CA . GLU A 1 121 ? 81.182 -9.300 155.850 1.00 37.60 98 GLU A CA 1
ATOM 778 C C . GLU A 1 121 ? 82.260 -9.326 154.772 1.00 34.71 98 GLU A C 1
ATOM 779 O O . GLU A 1 121 ? 83.426 -9.591 155.083 1.00 33.66 98 GLU A O 1
ATOM 785 N N . LYS A 1 122 ? 81.904 -9.048 153.522 1.00 27.14 99 LYS A N 1
ATOM 786 C CA . LYS A 1 122 ? 82.853 -9.030 152.420 1.00 26.46 99 LYS A CA 1
ATOM 787 C C . LYS A 1 122 ? 82.850 -7.660 151.758 1.00 26.04 99 LYS A C 1
ATOM 788 O O . LYS A 1 122 ? 81.861 -6.924 151.821 1.00 27.90 99 LYS A O 1
ATOM 794 N N . THR A 1 123 ? 83.967 -7.321 151.122 1.00 19.69 100 THR A N 1
ATOM 795 C CA . THR A 1 123 ? 84.033 -6.113 150.312 1.00 22.00 100 THR A CA 1
ATOM 796 C C . THR A 1 123 ? 83.395 -6.381 148.954 1.00 19.15 100 THR A C 1
ATOM 797 O O . THR A 1 123 ? 83.658 -7.414 148.329 1.00 17.72 100 THR A O 1
ATOM 801 N N . VAL A 1 124 ? 82.536 -5.465 148.506 1.00 18.01 101 VAL A N 1
ATOM 802 C CA . VAL A 1 124 ? 81.820 -5.622 147.245 1.00 17.42 101 VAL A CA 1
ATOM 803 C C . VAL A 1 124 ? 81.933 -4.335 146.443 1.00 17.38 101 VAL A C 1
ATOM 804 O O . VAL A 1 124 ? 81.728 -3.240 146.981 1.00 18.34 101 VAL A O 1
ATOM 808 N N . ILE A 1 125 ? 82.257 -4.468 145.160 1.00 13.22 102 ILE A N 1
ATOM 809 C CA . ILE A 1 125 ? 82.235 -3.368 144.208 1.00 12.42 102 ILE A CA 1
ATOM 810 C C . ILE A 1 125 ? 81.222 -3.714 143.129 1.00 16.07 102 ILE A C 1
ATOM 811 O O . ILE A 1 125 ? 81.282 -4.803 142.545 1.00 17.42 102 ILE A O 1
ATOM 816 N N . ILE A 1 126 ? 80.291 -2.801 142.871 1.00 13.95 103 ILE A N 1
ATOM 817 C CA . ILE A 1 126 ? 79.292 -2.967 141.820 1.00 11.49 103 ILE A CA 1
ATOM 818 C C . ILE A 1 126 ? 79.623 -1.982 140.711 1.00 13.35 103 ILE A C 1
ATOM 819 O O . ILE A 1 126 ? 79.489 -0.766 140.892 1.00 15.39 103 ILE A O 1
ATOM 824 N N . LEU A 1 127 ? 80.052 -2.500 139.562 1.00 11.35 104 LEU A N 1
ATOM 825 C CA . LEU A 1 127 ? 80.315 -1.700 138.366 1.00 10.90 104 LEU A CA 1
ATOM 826 C C . LEU A 1 127 ? 79.182 -1.995 137.387 1.00 11.42 104 LEU A C 1
ATOM 827 O O . LEU A 1 127 ? 79.239 -2.975 136.639 1.00 12.10 104 LEU A O 1
ATOM 832 N N . ASP A 1 128 ? 78.147 -1.156 137.392 1.00 11.87 105 ASP A N 1
ATOM 833 C CA . ASP A 1 128 ? 76.905 -1.514 136.718 1.00 11.02 105 ASP A CA 1
ATOM 834 C C . ASP A 1 128 ? 76.169 -0.254 136.279 1.00 12.19 105 ASP A C 1
ATOM 835 O O . ASP A 1 128 ? 76.491 0.861 136.696 1.00 12.19 105 ASP A O 1
ATOM 840 N N . HIS A 1 129 ? 75.164 -0.451 135.416 1.00 12.05 106 HIS A N 1
ATOM 841 C CA . HIS A 1 129 ? 74.378 0.637 134.848 1.00 13.64 106 HIS A CA 1
ATOM 842 C C . HIS A 1 129 ? 72.877 0.365 134.901 1.00 14.96 106 HIS A C 1
ATOM 843 O O . HIS A 1 129 ? 72.106 1.074 134.241 1.00 13.30 106 HIS A O 1
ATOM 850 N N . HIS A 1 130 ? 72.441 -0.643 135.649 1.00 13.81 107 HIS A N 1
ATOM 851 C CA . HIS A 1 130 ? 71.014 -0.859 135.819 1.00 15.89 107 HIS A CA 1
ATOM 852 C C . HIS A 1 130 ? 70.454 0.122 136.849 1.00 15.88 107 HIS A C 1
ATOM 853 O O . HIS A 1 130 ? 71.180 0.574 137.739 1.00 14.64 107 HIS A O 1
ATOM 860 N N . PRO A 1 131 ? 69.177 0.480 136.737 1.00 14.78 108 PRO A N 1
ATOM 861 C CA . PRO A 1 131 ? 68.562 1.369 137.731 1.00 16.22 108 PRO A CA 1
ATOM 862 C C . PRO A 1 131 ? 68.741 0.814 139.131 1.00 19.10 108 PRO A C 1
ATOM 863 O O . PRO A 1 131 ? 68.297 -0.305 139.431 1.00 18.73 108 PRO A O 1
ATOM 867 N N . PRO A 1 132 ? 69.404 1.558 140.013 1.00 19.08 109 PRO A N 1
ATOM 868 C CA . PRO A 1 132 ? 69.793 0.993 141.307 1.00 20.72 109 PRO A CA 1
ATOM 869 C C . PRO A 1 132 ? 68.633 0.931 142.286 1.00 21.07 109 PRO A C 1
ATOM 870 O O . PRO A 1 132 ? 67.781 1.823 142.341 1.00 19.40 109 PRO A O 1
ATOM 874 N N . GLU A 1 133 ? 68.608 -0.152 143.058 1.00 20.09 110 GLU A N 1
ATOM 875 C CA . GLU A 1 133 ? 67.688 -0.247 144.180 1.00 24.89 110 GLU A CA 1
ATOM 876 C C . GLU A 1 133 ? 67.968 0.883 145.163 1.00 27.80 110 GLU A C 1
ATOM 877 O O . GLU A 1 133 ? 69.123 1.193 145.466 1.00 26.18 110 GLU A O 1
ATOM 883 N N . ASN A 1 134 ? 66.901 1.518 145.646 1.00 33.02 111 ASN A N 1
ATOM 884 C CA . ASN A 1 134 ? 67.027 2.703 146.494 1.00 37.78 111 ASN A CA 1
ATOM 885 C C . ASN A 1 134 ? 67.149 2.258 147.949 1.00 38.23 111 ASN A C 1
ATOM 886 O O . ASN A 1 134 ? 66.207 2.324 148.741 1.00 39.29 111 ASN A O 1
ATOM 891 N N . VAL A 1 135 ? 68.348 1.783 148.299 1.00 34.31 112 VAL A N 1
ATOM 892 C CA . VAL A 1 135 ? 68.666 1.364 149.658 1.00 36.22 112 VAL A CA 1
ATOM 893 C C . VAL A 1 135 ? 70.062 1.860 150.013 1.00 36.00 112 VAL A C 1
ATOM 894 O O . VAL A 1 135 ? 70.859 2.225 149.147 1.00 33.06 112 VAL A O 1
ATOM 898 N N . LYS A 1 136 ? 70.350 1.860 151.311 1.00 36.71 113 LYS A N 1
ATOM 899 C CA . LYS A 1 136 ? 71.633 2.314 151.830 1.00 39.03 113 LYS A CA 1
ATOM 900 C C . LYS A 1 136 ? 72.597 1.138 151.934 1.00 37.52 113 LYS A C 1
ATOM 901 O O . LYS A 1 136 ? 72.235 0.075 152.445 1.00 40.29 113 LYS A O 1
ATOM 907 N N . LEU A 1 137 ? 73.821 1.329 151.449 1.00 34.68 114 LEU A N 1
ATOM 908 C CA . LEU A 1 137 ? 74.837 0.288 151.469 1.00 32.47 114 LEU A CA 1
ATOM 909 C C . LEU A 1 137 ? 75.806 0.502 152.623 1.00 35.39 114 LEU A C 1
ATOM 910 O O . LEU A 1 137 ? 76.030 1.629 153.074 1.00 37.81 114 LEU A O 1
ATOM 915 N N . GLU A 1 138 ? 76.383 -0.599 153.096 1.00 34.96 115 GLU A N 1
ATOM 916 C CA . GLU A 1 138 ? 77.388 -0.542 154.143 1.00 40.79 115 GLU A CA 1
ATOM 917 C C . GLU A 1 138 ? 78.702 -0.001 153.581 1.00 36.38 115 GLU A C 1
ATOM 918 O O . GLU A 1 138 ? 78.888 0.124 152.368 1.00 30.89 115 GLU A O 1
ATOM 924 N N . GLU A 1 139 ? 79.628 0.319 154.489 1.00 41.09 116 GLU A N 1
ATOM 925 C CA . GLU A 1 139 ? 80.824 1.054 154.088 1.00 43.08 116 GLU A CA 1
ATOM 926 C C . GLU A 1 139 ? 81.701 0.250 153.134 1.00 38.26 116 GLU A C 1
ATOM 927 O O . GLU A 1 139 ? 82.357 0.832 152.262 1.00 39.00 116 GLU A O 1
ATOM 933 N N . LYS A 1 140 ? 81.724 -1.074 153.270 1.00 36.48 117 LYS A N 1
ATOM 934 C CA . LYS A 1 140 ? 82.580 -1.912 152.439 1.00 34.39 117 LYS A CA 1
ATOM 935 C C . LYS A 1 140 ? 81.927 -2.319 151.124 1.00 25.22 117 LYS A C 1
ATOM 936 O O . LYS A 1 140 ? 82.540 -3.064 150.352 1.00 22.21 117 LYS A O 1
ATOM 942 N N . HIS A 1 141 ? 80.712 -1.852 150.847 1.00 21.89 118 HIS A N 1
ATOM 943 C CA . HIS A 1 141 ? 80.034 -2.102 149.581 1.00 20.49 118 HIS A CA 1
ATOM 944 C C . HIS A 1 141 ? 79.893 -0.781 148.837 1.00 23.33 118 HIS A C 1
ATOM 945 O O . HIS A 1 141 ? 79.222 0.138 149.320 1.00 25.07 118 HIS A O 1
ATOM 952 N N . ILE A 1 142 ? 80.521 -0.687 147.670 1.00 21.54 119 ILE A N 1
ATOM 953 C CA . ILE A 1 142 ? 80.559 0.551 146.903 1.00 21.47 119 ILE A CA 1
ATOM 954 C C . ILE A 1 142 ? 79.880 0.318 145.561 1.00 17.18 119 ILE A C 1
ATOM 955 O O . ILE A 1 142 ? 80.284 -0.563 144.789 1.00 15.20 119 ILE A O 1
ATOM 960 N N . LEU A 1 143 ? 78.846 1.107 145.290 1.00 15.80 120 LEU A N 1
ATOM 961 C CA . LEU A 1 143 ? 78.131 1.060 144.023 1.00 15.20 120 LEU A CA 1
ATOM 962 C C . LEU A 1 143 ? 78.712 2.115 143.090 1.00 15.53 120 LEU A C 1
ATOM 963 O O . LEU A 1 143 ? 78.769 3.298 143.443 1.00 14.74 120 LEU A O 1
ATOM 968 N N . VAL A 1 144 ? 79.150 1.687 141.912 1.00 13.10 121 VAL A N 1
ATOM 969 C CA . VAL A 1 144 ? 79.673 2.576 140.882 1.00 11.52 121 VAL A CA 1
ATOM 970 C C . VAL A 1 144 ? 78.701 2.500 139.712 1.00 12.67 121 VAL A C 1
ATOM 971 O O . VAL A 1 144 ? 78.785 1.594 138.874 1.00 14.83 121 VAL A O 1
ATOM 975 N N . ASN A 1 145 ? 77.769 3.443 139.653 1.00 12.61 122 ASN A N 1
ATOM 976 C CA . ASN A 1 145 ? 76.692 3.354 138.677 1.00 11.30 122 ASN A CA 1
ATOM 977 C C . ASN A 1 145 ? 76.418 4.733 138.090 1.00 12.61 122 ASN A C 1
ATOM 978 O O . ASN A 1 145 ? 76.053 5.660 138.824 1.00 15.30 122 ASN A O 1
ATOM 983 N N . PRO A 1 146 ? 76.578 4.907 136.775 1.00 11.76 123 PRO A N 1
ATOM 984 C CA . PRO A 1 146 ? 76.392 6.242 136.184 1.00 13.62 123 PRO A CA 1
ATOM 985 C C . PRO A 1 146 ? 74.973 6.765 136.302 1.00 15.38 123 PRO A C 1
ATOM 986 O O . PRO A 1 146 ? 74.776 7.988 136.256 1.00 15.63 123 PRO A O 1
ATOM 990 N N . VAL A 1 147 ? 73.982 5.882 136.458 1.00 12.25 124 VAL A N 1
ATOM 991 C CA . VAL A 1 147 ? 72.602 6.329 136.628 1.00 15.65 124 VAL A CA 1
ATOM 992 C C . VAL A 1 147 ? 72.474 7.217 137.857 1.00 16.82 124 VAL A C 1
ATOM 993 O O . VAL A 1 147 ? 71.679 8.164 137.868 1.00 16.31 124 VAL A O 1
ATOM 997 N N . GLN A 1 148 ? 73.263 6.946 138.900 1.00 15.98 125 GLN A N 1
ATOM 998 C CA . GLN A 1 148 ? 73.234 7.779 140.095 1.00 16.94 125 GLN A CA 1
ATOM 999 C C . GLN A 1 148 ? 73.810 9.166 139.858 1.00 15.96 125 GLN A C 1
ATOM 1000 O O . GLN A 1 148 ? 73.699 10.022 140.739 1.00 18.30 125 GLN A O 1
ATOM 1006 N N . PHE A 1 149 ? 74.421 9.408 138.698 1.00 16.87 126 PHE A N 1
ATOM 1007 C CA . PHE A 1 149 ? 74.969 10.715 138.362 1.00 18.75 126 PHE A CA 1
ATOM 1008 C C . PHE A 1 149 ? 74.299 11.309 137.128 1.00 22.31 126 PHE A C 1
ATOM 1009 O O . PHE A 1 149 ? 74.887 12.159 136.450 1.00 26.08 126 PHE A O 1
ATOM 1017 N N . GLY A 1 150 ? 73.077 10.871 136.821 1.00 18.53 127 GLY A N 1
ATOM 1018 C CA . GLY A 1 150 ? 72.263 11.490 135.796 1.00 19.24 127 GLY A CA 1
ATOM 1019 C C . GLY A 1 150 ? 72.157 10.735 134.490 1.00 16.95 127 GLY A C 1
ATOM 1020 O O . GLY A 1 150 ? 71.488 11.224 133.571 1.00 18.04 127 GLY A O 1
ATOM 1021 N N . ALA A 1 151 ? 72.781 9.566 134.376 1.00 15.76 128 ALA A N 1
ATOM 1022 C CA . ALA A 1 151 ? 72.811 8.856 133.106 1.00 14.50 128 ALA A CA 1
ATOM 1023 C C . ALA A 1 151 ? 71.482 8.170 132.813 1.00 16.01 128 ALA A C 1
ATOM 1024 O O . ALA A 1 151 ? 70.752 7.755 133.718 1.00 14.72 128 ALA A O 1
ATOM 1026 N N . ASN A 1 152 ? 71.167 8.072 131.523 1.00 13.26 129 ASN A N 1
ATOM 1027 C CA . ASN A 1 152 ? 70.136 7.161 131.050 1.00 15.69 129 ASN A CA 1
ATOM 1028 C C . ASN A 1 152 ? 70.740 5.762 130.969 1.00 13.88 129 ASN A C 1
ATOM 1029 O O . ASN A 1 152 ? 71.790 5.567 130.350 1.00 11.47 129 ASN A O 1
ATOM 1034 N N . SER A 1 153 ? 70.069 4.788 131.590 1.00 12.11 130 SER A N 1
ATOM 1035 C CA . SER A 1 153 ? 70.695 3.488 131.823 1.00 13.77 130 SER A CA 1
ATOM 1036 C C . SER A 1 153 ? 71.004 2.735 130.531 1.00 15.39 130 SER A C 1
ATOM 1037 O O . SER A 1 153 ? 71.909 1.892 130.515 1.00 13.80 130 SER A O 1
ATOM 1040 N N . VAL A 1 154 ? 70.279 3.005 129.445 1.00 11.18 131 VAL A N 1
ATOM 1041 C CA . VAL A 1 154 ? 70.469 2.260 128.205 1.00 12.03 131 VAL A CA 1
ATOM 1042 C C . VAL A 1 154 ? 71.121 3.110 127.124 1.00 12.95 131 VAL A C 1
ATOM 1043 O O . VAL A 1 154 ? 71.182 2.687 125.964 1.00 12.30 131 VAL A O 1
ATOM 1047 N N . ARG A 1 155 ? 71.637 4.277 127.474 1.00 12.62 132 ARG A N 1
ATOM 1048 C CA . ARG A 1 155 ? 72.131 5.182 126.444 1.00 16.62 132 ARG A CA 1
ATOM 1049 C C . ARG A 1 155 ? 73.488 5.796 126.766 1.00 14.87 132 ARG A C 1
ATOM 1050 O O . ARG A 1 155 ? 74.330 5.914 125.871 1.00 15.54 132 ARG A O 1
ATOM 1058 N N . ASP A 1 156 ? 73.729 6.188 128.018 1.00 12.52 133 ASP A N 1
ATOM 1059 C CA . ASP A 1 156 ? 74.878 7.033 128.327 1.00 12.68 133 ASP A CA 1
ATOM 1060 C C . ASP A 1 156 ? 76.128 6.263 128.733 1.00 14.14 133 ASP A C 1
ATOM 1061 O O . ASP A 1 156 ? 77.221 6.845 128.716 1.00 14.31 133 ASP A O 1
ATOM 1066 N N . LEU A 1 157 ? 75.995 4.984 129.095 1.00 10.25 134 LEU A N 1
ATOM 1067 C CA . LEU A 1 157 ? 77.116 4.136 129.489 1.00 9.31 134 LEU A CA 1
ATOM 1068 C C . LEU A 1 157 ? 76.592 2.748 129.827 1.00 9.36 134 LEU A C 1
ATOM 1069 O O . LEU A 1 157 ? 75.532 2.624 130.448 1.00 10.71 134 LEU A O 1
ATOM 1074 N N . SER A 1 158 ? 77.309 1.705 129.424 1.00 11.78 135 SER A N 1
ATOM 1075 C CA . SER A 1 158 ? 76.946 0.331 129.744 1.00 11.14 135 SER A CA 1
ATOM 1076 C C . SER A 1 158 ? 77.869 -0.201 130.836 1.00 10.87 135 SER A C 1
ATOM 1077 O O . SER A 1 158 ? 78.720 0.518 131.370 1.00 9.77 135 SER A O 1
ATOM 1080 N N . GLY A 1 159 ? 77.691 -1.482 131.170 1.00 10.96 136 GLY A N 1
ATOM 1081 C CA . GLY A 1 159 ? 78.541 -2.095 132.180 1.00 10.66 136 GLY A CA 1
ATOM 1082 C C . GLY A 1 159 ? 79.999 -2.133 131.764 1.00 12.01 136 GLY A C 1
ATOM 1083 O O . GLY A 1 159 ? 80.894 -1.837 132.561 1.00 10.31 136 GLY A O 1
ATOM 1084 N N . SER A 1 160 ? 80.259 -2.490 130.505 1.00 10.03 137 SER A N 1
ATOM 1085 C CA . SER A 1 160 ? 81.626 -2.452 129.998 1.00 10.54 137 SER A CA 1
ATOM 1086 C C . SER A 1 160 ? 82.205 -1.047 130.064 1.00 11.01 137 SER A C 1
ATOM 1087 O O . SER A 1 160 ? 83.410 -0.884 130.290 1.00 12.78 137 SER A O 1
ATOM 1090 N N . GLY A 1 161 ? 81.367 -0.024 129.878 1.00 10.68 138 GLY A N 1
ATOM 1091 C CA . GLY A 1 161 ? 81.844 1.344 129.999 1.00 10.58 138 GLY A CA 1
ATOM 1092 C C . GLY A 1 161 ? 82.234 1.710 131.418 1.00 11.75 138 GLY A C 1
ATOM 1093 O O . GLY A 1 161 ? 83.259 2.361 131.639 1.00 12.30 138 GLY A O 1
ATOM 1094 N N . VAL A 1 162 ? 81.416 1.315 132.400 1.00 10.58 139 VAL A N 1
ATOM 1095 C CA . VAL A 1 162 ? 81.775 1.545 133.800 1.00 9.75 139 VAL A CA 1
ATOM 1096 C C . VAL A 1 162 ? 83.086 0.846 134.124 1.00 12.70 139 VAL A C 1
ATOM 1097 O O . VAL A 1 162 ? 83.988 1.421 134.746 1.00 10.41 139 VAL A O 1
ATOM 1101 N N . THR A 1 163 ? 83.209 -0.410 133.691 1.00 11.43 140 THR A N 1
ATOM 1102 C CA . THR A 1 163 ? 84.426 -1.175 133.927 1.00 11.74 140 THR A CA 1
ATOM 1103 C C . THR A 1 163 ? 85.622 -0.538 133.230 1.00 12.14 140 THR A C 1
ATOM 1104 O O . THR A 1 163 ? 86.735 -0.530 133.771 1.00 12.99 140 THR A O 1
ATOM 1108 N N . TYR A 1 164 ? 85.407 0.009 132.032 1.00 9.97 141 TYR A N 1
ATOM 1109 C CA . TYR A 1 164 ? 86.486 0.683 131.318 1.00 10.48 141 TYR A CA 1
ATOM 1110 C C . TYR A 1 164 ? 87.033 1.856 132.123 1.00 11.56 141 TYR A C 1
ATOM 1111 O O . TYR A 1 164 ? 88.248 1.980 132.313 1.00 9.55 141 TYR A O 1
ATOM 1120 N N . PHE A 1 165 ? 86.149 2.734 132.604 1.00 12.42 142 PHE A N 1
ATOM 1121 C CA . PHE A 1 165 ? 86.624 3.887 133.362 1.00 14.05 142 PHE A CA 1
ATOM 1122 C C . PHE A 1 165 ? 87.268 3.461 134.674 1.00 12.45 142 PHE A C 1
ATOM 1123 O O . PHE A 1 165 ? 88.227 4.095 135.126 1.00 10.82 142 PHE A O 1
ATOM 1131 N N . PHE A 1 166 ? 86.770 2.381 135.280 1.00 12.19 143 PHE A N 1
ATOM 1132 C CA . PHE A 1 166 ? 87.440 1.783 136.430 1.00 11.95 143 PHE A CA 1
ATOM 1133 C C . PHE A 1 166 ? 88.865 1.373 136.076 1.00 14.57 143 PHE A C 1
ATOM 1134 O O . PHE A 1 166 ? 89.822 1.727 136.779 1.00 12.84 143 PHE A O 1
ATOM 1142 N N . ALA A 1 167 ? 89.024 0.636 134.976 1.00 11.91 144 ALA A N 1
ATOM 1143 C CA . ALA A 1 167 ? 90.351 0.204 134.551 1.00 9.96 144 ALA A CA 1
ATOM 1144 C C . ALA A 1 167 ? 91.232 1.392 134.191 1.00 11.05 144 ALA A C 1
ATOM 1145 O O . ALA A 1 167 ? 92.420 1.419 134.532 1.00 12.01 144 ALA A O 1
ATOM 1147 N N . ARG A 1 168 ? 90.666 2.387 133.502 1.00 13.71 145 ARG A N 1
ATOM 1148 C CA . ARG A 1 168 ? 91.458 3.540 133.085 1.00 13.83 145 ARG A CA 1
ATOM 1149 C C . ARG A 1 168 ? 91.988 4.310 134.289 1.00 14.24 145 ARG A C 1
ATOM 1150 O O . ARG A 1 168 ? 93.138 4.764 134.290 1.00 14.78 145 ARG A O 1
ATOM 1158 N N . GLU A 1 169 ? 91.163 4.471 135.324 1.00 14.67 146 GLU A N 1
ATOM 1159 C CA . GLU A 1 169 ? 91.623 5.169 136.519 1.00 19.36 146 GLU A CA 1
ATOM 1160 C C . GLU A 1 169 ? 92.656 4.349 137.280 1.00 18.96 146 GLU A C 1
ATOM 1161 O O . GLU A 1 169 ? 93.563 4.914 137.903 1.00 17.74 146 GLU A O 1
ATOM 1167 N N . LEU A 1 170 ? 92.535 3.023 137.237 1.00 15.89 147 LEU A N 1
ATOM 1168 C CA . LEU A 1 170 ? 93.523 2.163 137.874 1.00 17.38 147 LEU A CA 1
ATOM 1169 C C . LEU A 1 170 ? 94.875 2.262 137.175 1.00 17.26 147 LEU A C 1
ATOM 1170 O O . LEU A 1 170 ? 95.924 2.272 137.832 1.00 15.52 147 LEU A O 1
ATOM 1175 N N . ASN A 1 171 ? 94.869 2.353 135.846 1.00 12.91 148 ASN A N 1
ATOM 1176 C CA . ASN A 1 171 ? 96.100 2.385 135.059 1.00 13.64 148 ASN A CA 1
ATOM 1177 C C . ASN A 1 171 ? 95.766 2.993 133.708 1.00 15.53 148 ASN A C 1
ATOM 1178 O O . ASN A 1 171 ? 94.916 2.461 132.988 1.00 13.05 148 ASN A O 1
ATOM 1183 N N . GLU A 1 172 ? 96.436 4.097 133.363 1.00 21.08 149 GLU A N 1
ATOM 1184 C CA . GLU A 1 172 ? 96.135 4.800 132.119 1.00 21.89 149 GLU A CA 1
ATOM 1185 C C . GLU A 1 172 ? 96.359 3.918 130.892 1.00 17.39 149 GLU A C 1
ATOM 1186 O O . GLU A 1 172 ? 95.721 4.128 129.853 1.00 15.38 149 GLU A O 1
ATOM 1192 N N . LYS A 1 173 ? 97.246 2.924 130.989 1.00 14.51 150 LYS A N 1
ATOM 1193 C CA . LYS A 1 173 ? 97.484 2.030 129.861 1.00 15.94 150 LYS A CA 1
ATOM 1194 C C . LYS A 1 173 ? 96.233 1.255 129.463 1.00 15.14 150 LYS A C 1
ATOM 1195 O O . LYS A 1 173 ? 96.160 0.752 128.337 1.00 13.97 150 LYS A O 1
ATOM 1201 N N . ASN A 1 174 ? 95.242 1.162 130.352 1.00 14.43 151 ASN A N 1
ATOM 1202 C CA . ASN A 1 174 ? 94.010 0.443 130.050 1.00 13.32 151 ASN A CA 1
ATOM 1203 C C . ASN A 1 174 ? 93.121 1.167 129.047 1.00 15.18 151 ASN A C 1
ATOM 1204 O O . ASN A 1 174 ? 92.070 0.627 128.682 1.00 14.09 151 ASN A O 1
ATOM 1209 N N . ARG A 1 175 ? 93.511 2.356 128.580 1.00 14.54 152 ARG A N 1
ATOM 1210 C CA . ARG A 1 175 ? 92.773 2.992 127.497 1.00 12.63 152 ARG A CA 1
ATOM 1211 C C . ARG A 1 175 ? 92.779 2.151 126.226 1.00 12.49 152 ARG A C 1
ATOM 1212 O O . ARG A 1 175 ? 91.942 2.378 125.347 1.00 12.50 152 ARG A O 1
ATOM 1220 N N . ASP A 1 176 ? 93.691 1.179 126.106 1.00 11.00 153 ASP A N 1
ATOM 1221 C CA . ASP A 1 176 ? 93.693 0.301 124.941 1.00 16.01 153 ASP A CA 1
ATOM 1222 C C . ASP A 1 176 ? 92.571 -0.729 124.984 1.00 13.52 153 ASP A C 1
ATOM 1223 O O . ASP A 1 176 ? 92.461 -1.545 124.065 1.00 14.71 153 ASP A O 1
ATOM 1228 N N . LEU A 1 177 ? 91.751 -0.712 126.028 1.00 12.27 154 LEU A N 1
ATOM 1229 C CA . LEU A 1 177 ? 90.540 -1.516 126.094 1.00 13.07 154 LEU A CA 1
ATOM 1230 C C . LEU A 1 177 ? 89.310 -0.751 125.621 1.00 12.24 154 LEU A C 1
ATOM 1231 O O . LEU A 1 177 ? 88.187 -1.235 125.802 1.00 11.34 154 LEU A O 1
ATOM 1236 N N . ALA A 1 178 ? 89.498 0.423 125.010 1.00 10.82 155 ALA A N 1
ATOM 1237 C CA . ALA A 1 178 ? 88.360 1.267 124.654 1.00 9.80 155 ALA A CA 1
ATOM 1238 C C . ALA A 1 178 ? 87.471 0.598 123.611 1.00 11.60 155 ALA A C 1
ATOM 1239 O O . ALA A 1 178 ? 86.245 0.743 123.653 1.00 10.96 155 ALA A O 1
ATOM 1241 N N . TYR A 1 179 ? 88.067 -0.141 122.668 1.00 13.03 156 TYR A N 1
ATOM 1242 C CA . TYR A 1 179 ? 87.257 -0.828 121.663 1.00 12.43 156 TYR A CA 1
ATOM 1243 C C . TYR A 1 179 ? 86.455 -1.965 122.285 1.00 11.53 156 TYR A C 1
ATOM 1244 O O . TYR A 1 179 ? 85.256 -2.108 122.018 1.00 10.23 156 TYR A O 1
ATOM 1253 N N . ILE A 1 180 ? 87.100 -2.789 123.118 1.00 10.66 157 ILE A N 1
ATOM 1254 C CA . ILE A 1 180 ? 86.385 -3.861 123.808 1.00 9.51 157 ILE A CA 1
ATOM 1255 C C . ILE A 1 180 ? 85.224 -3.292 124.616 1.00 8.79 157 ILE A C 1
ATOM 1256 O O . ILE A 1 180 ? 84.132 -3.876 124.666 1.00 8.91 157 ILE A O 1
ATOM 1261 N N . ALA A 1 181 ? 85.431 -2.131 125.243 1.00 10.07 158 ALA A N 1
ATOM 1262 C CA . ALA A 1 181 ? 84.348 -1.486 125.980 1.00 10.14 158 ALA A CA 1
ATOM 1263 C C . ALA A 1 181 ? 83.195 -1.112 125.055 1.00 10.50 158 ALA A C 1
ATOM 1264 O O . ALA A 1 181 ? 82.023 -1.289 125.410 1.00 10.06 158 ALA A O 1
ATOM 1266 N N . ILE A 1 182 ? 83.506 -0.590 123.865 1.00 7.75 159 ILE A N 1
ATOM 1267 C CA . ILE A 1 182 ? 82.454 -0.214 122.925 1.00 9.88 159 ILE A CA 1
ATOM 1268 C C . ILE A 1 182 ? 81.740 -1.448 122.381 1.00 11.80 159 ILE A C 1
ATOM 1269 O O . ILE A 1 182 ? 80.539 -1.395 122.087 1.00 11.04 159 ILE A O 1
ATOM 1274 N N . VAL A 1 183 ? 82.446 -2.576 122.246 1.00 10.61 160 VAL A N 1
ATOM 1275 C CA . VAL A 1 183 ? 81.785 -3.820 121.850 1.00 10.73 160 VAL A CA 1
ATOM 1276 C C . VAL A 1 183 ? 80.652 -4.142 122.818 1.00 11.30 160 VAL A C 1
ATOM 1277 O O . VAL A 1 183 ? 79.539 -4.488 122.407 1.00 10.39 160 VAL A O 1
ATOM 1281 N N . GLY A 1 184 ? 80.916 -4.017 124.120 1.00 10.20 161 GLY A N 1
ATOM 1282 C CA . GLY A 1 184 ? 79.863 -4.244 125.098 1.00 8.29 161 GLY A CA 1
ATOM 1283 C C . GLY A 1 184 ? 78.726 -3.248 124.972 1.00 10.77 161 GLY A C 1
ATOM 1284 O O . GLY A 1 184 ? 77.555 -3.606 125.124 1.00 10.99 161 GLY A O 1
ATOM 1285 N N . ALA A 1 185 ? 79.054 -1.985 124.686 1.00 9.96 162 ALA A N 1
ATOM 1286 C CA . ALA A 1 185 ? 78.018 -0.966 124.548 1.00 10.46 162 ALA A CA 1
ATOM 1287 C C . ALA A 1 185 ? 77.124 -1.246 123.347 1.00 12.05 162 ALA A C 1
ATOM 1288 O O . ALA A 1 185 ? 75.902 -1.069 123.421 1.00 10.01 162 ALA A O 1
ATOM 1290 N N . VAL A 1 186 ? 77.715 -1.681 122.232 1.00 11.50 163 VAL A N 1
ATOM 1291 C CA . VAL A 1 186 ? 76.919 -2.020 121.057 1.00 9.02 163 VAL A CA 1
ATOM 1292 C C . VAL A 1 186 ? 76.070 -3.257 121.326 1.00 10.44 163 VAL A C 1
ATOM 1293 O O . VAL A 1 186 ? 74.893 -3.313 120.946 1.00 11.41 163 VAL A O 1
ATOM 1297 N N . GLY A 1 187 ? 76.649 -4.268 121.983 1.00 10.59 164 GLY A N 1
ATOM 1298 C CA . GLY A 1 187 ? 75.864 -5.427 122.382 1.00 10.41 164 GLY A CA 1
ATOM 1299 C C . GLY A 1 187 ? 74.673 -5.065 123.246 1.00 12.44 164 GLY A C 1
ATOM 1300 O O . GLY A 1 187 ? 73.613 -5.690 123.144 1.00 11.50 164 GLY A O 1
ATOM 1301 N N . ASP A 1 188 ? 74.821 -4.047 124.093 1.00 11.76 165 ASP A N 1
ATOM 1302 C CA . ASP A 1 188 ? 73.726 -3.559 124.921 1.00 13.01 165 ASP A CA 1
ATOM 1303 C C . ASP A 1 188 ? 72.810 -2.590 124.185 1.00 14.96 165 ASP A C 1
ATOM 1304 O O . ASP A 1 188 ? 71.863 -2.082 124.797 1.00 16.33 165 ASP A O 1
ATOM 1317 N N . GLN A 1 190 ? 73.375 0.468 123.101 1.00 10.78 167 GLN A N 1
ATOM 1318 C CA . GLN A 1 190 ? 73.455 1.831 123.608 1.00 14.21 167 GLN A CA 1
ATOM 1319 C C . GLN A 1 190 ? 73.381 2.871 122.495 1.00 14.73 167 GLN A C 1
ATOM 1320 O O . GLN A 1 190 ? 73.155 4.052 122.782 1.00 15.64 167 GLN A O 1
ATOM 1326 N N . GLU A 1 191 ? 73.567 2.464 121.241 1.00 13.04 168 GLU A N 1
ATOM 1327 C CA . GLU A 1 191 ? 73.412 3.338 120.083 1.00 13.23 168 GLU A CA 1
ATOM 1328 C C . GLU A 1 191 ? 72.192 2.935 119.258 1.00 14.27 168 GLU A C 1
ATOM 1329 O O . GLU A 1 191 ? 72.205 2.984 118.025 1.00 16.41 168 GLU A O 1
ATOM 1335 N N . ASN A 1 192 ? 71.118 2.540 119.946 1.00 18.02 169 ASN A N 1
ATOM 1336 C CA . ASN A 1 192 ? 69.965 1.954 119.272 1.00 17.48 169 ASN A CA 1
ATOM 1337 C C . ASN A 1 192 ? 69.261 2.949 118.357 1.00 16.70 169 ASN A C 1
ATOM 1338 O O . ASN A 1 192 ? 68.591 2.538 117.403 1.00 18.70 169 ASN A O 1
ATOM 1343 N N . ASP A 1 193 ? 69.391 4.248 118.622 1.00 17.18 170 ASP A N 1
ATOM 1344 C CA . ASP A 1 193 ? 68.803 5.263 117.757 1.00 18.96 170 ASP A CA 1
ATOM 1345 C C . ASP A 1 193 ? 69.745 5.703 116.642 1.00 20.30 170 ASP A C 1
ATOM 1346 O O . ASP A 1 193 ? 69.425 6.646 115.909 1.00 21.34 170 ASP A O 1
ATOM 1351 N N . GLY A 1 194 ? 70.893 5.045 116.493 1.00 16.54 171 GLY A N 1
ATOM 1352 C CA . GLY A 1 194 ? 71.801 5.317 115.402 1.00 20.70 171 GLY A CA 1
ATOM 1353 C C . GLY A 1 194 ? 73.067 6.060 115.773 1.00 21.54 171 GLY A C 1
ATOM 1354 O O . GLY A 1 194 ? 73.974 6.148 114.937 1.00 25.14 171 GLY A O 1
ATOM 1355 N N . VAL A 1 195 ? 73.158 6.609 116.988 1.00 16.84 172 VAL A N 1
ATOM 1356 C CA . VAL A 1 195 ? 74.328 7.365 117.419 1.00 17.23 172 VAL A CA 1
ATOM 1357 C C . VAL A 1 195 ? 74.663 6.992 118.857 1.00 16.02 172 VAL A C 1
ATOM 1358 O O . VAL A 1 195 ? 73.822 6.493 119.608 1.00 15.32 172 VAL A O 1
ATOM 1362 N N . PHE A 1 196 ? 75.910 7.249 119.238 1.00 15.61 173 PHE A N 1
ATOM 1363 C CA . PHE A 1 196 ? 76.345 7.054 120.612 1.00 16.50 173 PHE A CA 1
ATOM 1364 C C . PHE A 1 196 ? 76.041 8.292 121.452 1.00 18.77 173 PHE A C 1
ATOM 1365 O O . PHE A 1 196 ? 75.918 9.409 120.941 1.00 18.96 173 PHE A O 1
ATOM 1373 N N . HIS A 1 197 ? 75.931 8.078 122.761 1.00 16.06 174 HIS A N 1
ATOM 1374 C CA . HIS A 1 197 ? 75.529 9.122 123.690 1.00 13.49 174 HIS A CA 1
ATOM 1375 C C . HIS A 1 197 ? 76.395 9.067 124.938 1.00 14.94 174 HIS A C 1
ATOM 1376 O O . HIS A 1 197 ? 77.091 8.081 125.195 1.00 14.05 174 HIS A O 1
ATOM 1383 N N . GLY A 1 198 ? 76.337 10.150 125.713 1.00 14.51 175 GLY A N 1
ATOM 1384 C CA . GLY A 1 198 ? 76.925 10.170 127.042 1.00 14.27 175 GLY A CA 1
ATOM 1385 C C . GLY A 1 198 ? 78.412 9.884 127.035 1.00 16.96 175 GLY A C 1
ATOM 1386 O O . GLY A 1 198 ? 79.159 10.322 126.152 1.00 14.76 175 GLY A O 1
ATOM 1395 N N . ASN A 1 200 ? 79.893 7.135 126.534 1.00 11.01 177 ASN A N 1
ATOM 1396 C CA . ASN A 1 200 ? 80.348 6.305 125.423 1.00 10.80 177 ASN A CA 1
ATOM 1397 C C . ASN A 1 200 ? 81.152 7.131 124.430 1.00 15.00 177 ASN A C 1
ATOM 1398 O O . ASN A 1 200 ? 82.113 6.630 123.836 1.00 13.20 177 ASN A O 1
ATOM 1403 N N . LEU A 1 201 ? 80.788 8.407 124.262 1.00 15.32 178 LEU A N 1
ATOM 1404 C CA . LEU A 1 201 ? 81.527 9.284 123.361 1.00 14.68 178 LEU A CA 1
ATOM 1405 C C . LEU A 1 201 ? 82.937 9.557 123.874 1.00 16.41 178 LEU A C 1
ATOM 1406 O O . LEU A 1 201 ? 83.858 9.754 123.074 1.00 16.78 178 LEU A O 1
ATOM 1411 N N . ASP A 1 202 ? 83.129 9.557 125.197 1.00 14.26 179 ASP A N 1
ATOM 1412 C CA . ASP A 1 202 ? 84.467 9.745 125.751 1.00 14.00 179 ASP A CA 1
ATOM 1413 C C . ASP A 1 202 ? 85.327 8.502 125.560 1.00 14.61 179 ASP A C 1
ATOM 1414 O O . ASP A 1 202 ? 86.533 8.610 125.303 1.00 14.48 179 ASP A O 1
ATOM 1419 N N . ILE A 1 203 ? 84.734 7.313 125.705 1.00 12.18 180 ILE A N 1
ATOM 1420 C CA . ILE A 1 203 ? 85.457 6.083 125.395 1.00 11.85 180 ILE A CA 1
ATOM 1421 C C . ILE A 1 203 ? 85.874 6.074 123.931 1.00 13.05 180 ILE A C 1
ATOM 1422 O O . ILE A 1 203 ? 87.003 5.696 123.589 1.00 13.13 180 ILE A O 1
ATOM 1427 N N . ILE A 1 204 ? 84.968 6.490 123.045 1.00 13.60 181 ILE A N 1
ATOM 1428 C CA . ILE A 1 204 ? 85.286 6.548 121.622 1.00 17.98 181 ILE A CA 1
ATOM 1429 C C . ILE A 1 204 ? 86.462 7.486 121.375 1.00 14.22 181 ILE A C 1
ATOM 1430 O O 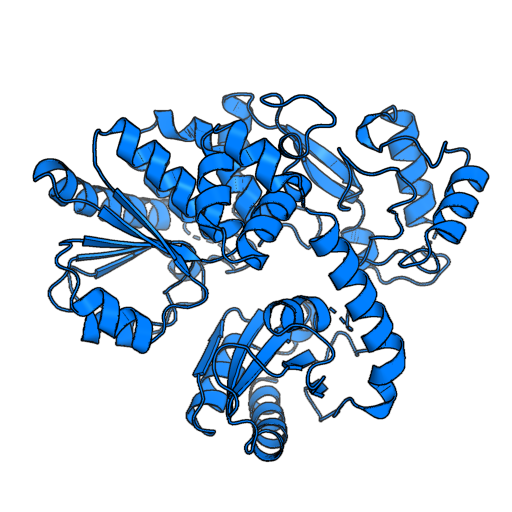. ILE A 1 204 ? 87.361 7.181 120.581 1.00 16.55 181 ILE A O 1
ATOM 1435 N N . GLU A 1 205 ? 86.490 8.630 122.062 1.00 13.04 182 GLU A N 1
ATOM 1436 C CA . GLU A 1 205 ? 87.598 9.563 121.869 1.00 20.99 182 GLU A CA 1
ATOM 1437 C C . GLU A 1 205 ? 88.914 8.967 122.351 1.00 18.87 182 GLU A C 1
ATOM 1438 O O . GLU A 1 205 ? 89.961 9.174 121.724 1.00 18.80 182 GLU A O 1
ATOM 1444 N N . ASP A 1 206 ? 88.882 8.221 123.459 1.00 15.21 183 ASP A N 1
ATOM 1445 C CA . ASP A 1 206 ? 90.081 7.525 123.915 1.00 14.12 183 ASP A CA 1
ATOM 1446 C C . ASP A 1 206 ? 90.565 6.539 122.862 1.00 16.37 183 ASP A C 1
ATOM 1447 O O . ASP A 1 206 ? 91.759 6.482 122.546 1.00 18.44 183 ASP A O 1
ATOM 1452 N N . GLY A 1 207 ? 89.644 5.746 122.312 1.00 13.94 184 GLY A N 1
ATOM 1453 C CA . GLY A 1 207 ? 90.029 4.764 121.312 1.00 14.73 184 GLY A CA 1
ATOM 1454 C C . GLY A 1 207 ? 90.562 5.401 120.045 1.00 16.38 184 GLY A C 1
ATOM 1455 O O . GLY A 1 207 ? 91.502 4.892 119.430 1.00 18.02 184 GLY A O 1
ATOM 1456 N N . LYS A 1 208 ? 89.970 6.528 119.640 1.00 16.05 185 LYS A N 1
ATOM 1457 C CA . LYS A 1 208 ? 90.452 7.240 118.460 1.00 19.27 185 LYS A CA 1
ATOM 1458 C C . LYS A 1 208 ? 91.865 7.770 118.673 1.00 21.83 185 LYS A C 1
ATOM 1459 O O . LYS A 1 208 ? 92.701 7.709 117.763 1.00 22.83 185 LYS A O 1
ATOM 1465 N N . SER A 1 209 ? 92.148 8.293 119.870 1.00 21.66 186 SER A N 1
ATOM 1466 C CA . SER A 1 209 ? 93.478 8.823 120.155 1.00 25.45 186 SER A CA 1
ATOM 1467 C C . SER A 1 209 ? 94.545 7.744 120.053 1.00 23.80 186 SER A C 1
ATOM 1468 O O . SER A 1 209 ? 95.674 8.024 119.634 1.00 24.77 186 SER A O 1
ATOM 1471 N N . LEU A 1 210 ? 94.213 6.511 120.432 1.00 22.41 187 LEU A N 1
ATOM 1472 C CA . LEU A 1 210 ? 95.147 5.403 120.303 1.00 21.19 187 LEU A CA 1
ATOM 1473 C C . LEU A 1 210 ? 95.132 4.779 118.917 1.00 19.73 187 LEU A C 1
ATOM 1474 O O . LEU A 1 210 ? 96.000 3.951 118.620 1.00 21.70 187 LEU A O 1
ATOM 1479 N N . GLY A 1 211 ? 94.181 5.160 118.067 1.00 19.51 188 GLY A N 1
ATOM 1480 C CA . GLY A 1 211 ? 94.077 4.576 116.747 1.00 19.67 188 GLY A CA 1
ATOM 1481 C C . GLY A 1 211 ? 93.545 3.163 116.719 1.00 19.37 188 GLY A C 1
ATOM 1482 O O . GLY A 1 211 ? 93.792 2.443 115.750 1.00 20.58 188 GLY A O 1
ATOM 1483 N N . ILE A 1 212 ? 92.813 2.738 117.754 1.00 17.03 189 ILE A N 1
ATOM 1484 C CA . ILE A 1 212 ? 92.325 1.365 117.826 1.00 16.49 189 ILE A CA 1
ATOM 1485 C C . ILE A 1 212 ? 90.848 1.245 117.484 1.00 15.09 189 ILE A C 1
ATOM 1486 O O . ILE A 1 212 ? 90.310 0.130 117.499 1.00 15.69 189 ILE A O 1
ATOM 1491 N N . LEU A 1 213 ? 90.172 2.352 117.178 1.00 14.65 190 LEU A N 1
ATOM 1492 C CA . LEU A 1 213 ? 88.808 2.278 116.673 1.00 15.63 190 LEU A CA 1
ATOM 1493 C C . LEU A 1 213 ? 88.523 3.499 115.810 1.00 17.94 190 LEU A C 1
ATOM 1494 O O . LEU A 1 213 ? 89.146 4.554 115.961 1.00 18.25 190 LEU A O 1
ATOM 1499 N N . GLU A 1 214 ? 87.577 3.329 114.887 1.00 15.29 191 GLU A N 1
ATOM 1500 C CA . GLU A 1 214 ? 87.081 4.391 114.023 1.00 17.92 191 GLU A CA 1
ATOM 1501 C C . GLU A 1 214 ? 85.564 4.310 113.988 1.00 16.74 191 GLU A C 1
ATOM 1502 O O . GLU A 1 214 ? 84.999 3.213 113.990 1.00 17.70 191 GLU A O 1
ATOM 1508 N N . VAL A 1 215 ? 84.905 5.463 113.943 1.00 15.88 192 VAL A N 1
ATOM 1509 C CA . VAL A 1 215 ? 83.452 5.523 113.843 1.00 15.29 192 VAL A CA 1
ATOM 1510 C C . VAL A 1 215 ? 83.093 5.888 112.411 1.00 18.69 192 VAL A C 1
ATOM 1511 O O . VAL A 1 215 ? 83.533 6.922 111.894 1.00 20.24 192 VAL A O 1
ATOM 1515 N N . LYS A 1 216 ? 82.301 5.036 111.771 1.00 17.90 193 LYS A N 1
ATOM 1516 C CA . LYS A 1 216 ? 81.836 5.260 110.414 1.00 19.27 193 LYS A CA 1
ATOM 1517 C C . LYS A 1 216 ? 80.326 5.455 110.415 1.00 18.43 193 LYS A C 1
ATOM 1518 O O . LYS A 1 216 ? 79.618 4.936 111.280 1.00 21.07 193 LYS A O 1
ATOM 1524 N N . LYS A 1 217 ? 79.838 6.221 109.441 1.00 19.19 194 LYS A N 1
ATOM 1525 C CA . LYS A 1 217 ? 78.401 6.356 109.206 1.00 21.51 194 LYS A CA 1
ATOM 1526 C C . LYS A 1 217 ? 78.021 5.312 108.165 1.00 18.64 194 LYS A C 1
ATOM 1527 O O . LYS A 1 217 ? 78.278 5.487 106.971 1.00 19.00 194 LYS A O 1
ATOM 1533 N N . GLU A 1 218 ? 77.419 4.213 108.614 1.00 13.33 195 GLU A N 1
ATOM 1534 C CA . GLU A 1 218 ? 77.215 3.061 107.747 1.00 14.03 195 GLU A CA 1
ATOM 1535 C C . GLU A 1 218 ? 75.892 2.387 108.077 1.00 15.65 195 GLU A C 1
ATOM 1536 O O . GLU A 1 218 ? 75.186 2.767 109.016 1.00 15.84 195 GLU A O 1
ATOM 1542 N N . LEU A 1 219 ? 75.582 1.356 107.297 1.00 13.81 196 LEU A N 1
ATOM 1543 C CA . LEU A 1 219 ? 74.422 0.512 107.543 1.00 15.28 196 LEU A CA 1
ATOM 1544 C C . LEU A 1 219 ? 74.608 -0.239 108.857 1.00 15.32 196 LEU A C 1
ATOM 1545 O O . LEU A 1 219 ? 75.548 -1.030 109.001 1.00 15.05 196 LEU A O 1
ATOM 1550 N N . ARG A 1 220 ? 73.715 0.011 109.814 1.00 12.38 197 ARG A N 1
ATOM 1551 C CA . ARG A 1 220 ? 73.817 -0.509 111.180 1.00 13.90 197 ARG A CA 1
ATOM 1552 C C . ARG A 1 220 ? 73.231 -1.902 111.330 1.00 16.93 197 ARG A C 1
ATOM 1553 O O . ARG A 1 220 ? 72.494 -2.163 112.283 1.00 21.24 197 ARG A O 1
ATOM 1561 N N . LEU A 1 221 ? 73.522 -2.815 110.415 1.00 15.48 198 LEU A N 1
ATOM 1562 C CA . LEU A 1 221 ? 72.965 -4.155 110.453 1.00 14.64 198 LEU A CA 1
ATOM 1563 C C . LEU A 1 221 ? 74.070 -5.161 110.736 1.00 12.34 198 LEU A C 1
ATOM 1564 O O . LEU A 1 221 ? 75.236 -4.935 110.400 1.00 14.87 198 LEU A O 1
ATOM 1569 N N . PHE A 1 222 ? 73.698 -6.271 111.366 1.00 10.62 199 PHE A N 1
ATOM 1570 C CA . PHE A 1 222 ? 74.656 -7.348 111.578 1.00 11.39 199 PHE A CA 1
ATOM 1571 C C . PHE A 1 222 ? 75.113 -7.920 110.242 1.00 12.28 199 PHE A C 1
ATOM 1572 O O . PHE A 1 222 ? 74.306 -8.142 109.335 1.00 12.34 199 PHE A O 1
ATOM 1580 N N . GLY A 1 223 ? 76.418 -8.161 110.127 1.00 12.37 200 GLY A N 1
ATOM 1581 C CA . GLY A 1 223 ? 76.947 -8.885 108.988 1.00 14.15 200 GLY A CA 1
ATOM 1582 C C . GLY A 1 223 ? 77.920 -8.109 108.124 1.00 15.71 200 GLY A C 1
ATOM 1583 O O . GLY A 1 223 ? 78.231 -8.540 107.009 1.00 17.03 200 GLY A O 1
ATOM 1584 N N . ARG A 1 224 ? 78.413 -6.974 108.628 1.00 14.04 201 ARG A N 1
ATOM 1585 C CA . ARG A 1 224 ? 79.332 -6.145 107.850 1.00 11.28 201 ARG A CA 1
ATOM 1586 C C . ARG A 1 224 ? 80.567 -6.925 107.417 1.00 13.13 201 ARG A C 1
ATOM 1587 O O . ARG A 1 224 ? 81.061 -6.748 106.297 1.00 13.82 201 ARG A O 1
ATOM 1595 N N . GLU A 1 225 ? 81.077 -7.794 108.287 1.00 13.02 202 GLU A N 1
ATOM 1596 C CA . GLU A 1 225 ? 82.352 -8.465 108.067 1.00 12.89 202 GLU A CA 1
ATOM 1597 C C . GLU A 1 225 ? 82.219 -9.868 107.496 1.00 13.88 202 GLU A C 1
ATOM 1598 O O . GLU A 1 225 ? 83.000 -10.247 106.618 1.00 16.23 202 GLU A O 1
ATOM 1604 N N . THR A 1 226 ? 81.257 -10.656 107.975 1.00 13.13 203 THR A N 1
ATOM 1605 C CA . THR A 1 226 ? 81.255 -12.091 107.732 1.00 15.13 203 THR A CA 1
ATOM 1606 C C . THR A 1 226 ? 80.087 -12.600 106.901 1.00 13.79 203 THR A C 1
ATOM 1607 O O . THR A 1 226 ? 80.089 -13.780 106.535 1.00 15.47 203 THR A O 1
ATOM 1611 N N . ARG A 1 227 ? 79.104 -11.769 106.594 1.00 12.92 204 ARG A N 1
ATOM 1612 C CA . ARG A 1 227 ? 77.924 -12.270 105.913 1.00 14.06 204 ARG A CA 1
ATOM 1613 C C . ARG A 1 227 ? 77.798 -11.673 104.517 1.00 14.00 204 ARG A C 1
ATOM 1614 O O . ARG A 1 227 ? 78.147 -10.509 104.297 1.00 14.87 204 ARG A O 1
ATOM 1622 N N . PRO A 1 228 ? 77.293 -12.440 103.552 1.00 15.89 205 PRO A N 1
ATOM 1623 C CA . PRO A 1 228 ? 76.939 -11.845 102.260 1.00 14.60 205 PRO A CA 1
ATOM 1624 C C . PRO A 1 228 ? 75.839 -10.810 102.442 1.00 11.81 205 PRO A C 1
ATOM 1625 O O . PRO A 1 228 ? 75.054 -10.868 103.393 1.00 13.38 205 PRO A O 1
ATOM 1629 N N . LEU A 1 229 ? 75.801 -9.846 101.518 1.00 10.98 206 LEU A N 1
ATOM 1630 C CA . LEU A 1 229 ? 74.847 -8.744 101.621 1.00 10.70 206 LEU A CA 1
ATOM 1631 C C . LEU A 1 229 ? 73.409 -9.239 101.735 1.00 11.91 206 LEU A C 1
ATOM 1632 O O . LEU A 1 229 ? 72.602 -8.647 102.462 1.00 10.36 206 LEU A O 1
ATOM 1637 N N . TYR A 1 230 ? 73.058 -10.315 101.023 1.00 14.87 207 TYR A N 1
ATOM 1638 C CA . TYR A 1 230 ? 71.670 -10.762 101.080 1.00 13.11 207 TYR A CA 1
ATOM 1639 C C . TYR A 1 230 ? 71.311 -11.287 102.464 1.00 12.05 207 TYR A C 1
ATOM 1640 O O . TYR A 1 230 ? 70.148 -11.198 102.872 1.00 12.52 207 TYR A O 1
ATOM 1649 N N . GLN A 1 231 ? 72.289 -11.814 103.207 1.00 10.80 208 GLN A N 1
ATOM 1650 C CA . GLN A 1 231 ? 72.018 -12.228 104.579 1.00 11.21 208 GLN A CA 1
ATOM 1651 C C . GLN A 1 231 ? 72.014 -11.044 105.535 1.00 11.97 208 GLN A C 1
ATOM 1652 O O . GLN A 1 231 ? 71.260 -11.049 106.512 1.00 14.24 208 GLN A O 1
ATOM 1666 N N . LEU A 1 233 ? 70.779 -8.187 104.800 1.00 13.47 210 LEU A N 1
ATOM 1667 C CA . LEU A 1 233 ? 69.428 -7.650 104.655 1.00 11.39 210 LEU A CA 1
ATOM 1668 C C . LEU A 1 233 ? 68.386 -8.595 105.243 1.00 13.61 210 LEU A C 1
ATOM 1669 O O . LEU A 1 233 ? 67.461 -8.154 105.936 1.00 15.22 210 LEU A O 1
ATOM 1674 N N . ALA A 1 234 ? 68.514 -9.898 104.978 1.00 10.80 211 ALA A N 1
ATOM 1675 C CA . ALA A 1 234 ? 67.500 -10.844 105.430 1.00 13.33 211 ALA A CA 1
ATOM 1676 C C . ALA A 1 234 ? 67.506 -11.008 106.945 1.00 16.72 211 ALA A C 1
ATOM 1677 O O . ALA A 1 234 ? 66.463 -11.306 107.536 1.00 16.43 211 ALA A O 1
ATOM 1679 N N . TYR A 1 235 ? 68.657 -10.818 107.589 1.00 15.29 212 TYR A N 1
ATOM 1680 C CA . TYR A 1 235 ? 68.745 -10.890 109.044 1.00 17.51 212 TYR A CA 1
ATOM 1681 C C . TYR A 1 235 ? 68.271 -9.620 109.739 1.00 17.87 212 TYR A C 1
ATOM 1682 O O . TYR A 1 235 ? 68.206 -9.603 110.972 1.00 21.95 212 TYR A O 1
ATOM 1691 N N . ALA A 1 236 ? 67.948 -8.565 108.995 1.00 13.86 213 ALA A N 1
ATOM 1692 C CA . ALA A 1 236 ? 67.657 -7.266 109.599 1.00 14.06 213 ALA A CA 1
ATOM 1693 C C . ALA A 1 236 ? 66.334 -7.323 110.353 1.00 15.08 213 ALA A C 1
ATOM 1694 O O . ALA A 1 236 ? 65.267 -7.428 109.743 1.00 15.22 213 ALA A O 1
ATOM 1696 N N . THR A 1 237 ? 66.394 -7.248 111.686 1.00 15.05 214 THR A N 1
ATOM 1697 C CA . THR A 1 237 ? 65.186 -7.199 112.500 1.00 16.49 214 THR A CA 1
ATOM 1698 C C . THR A 1 237 ? 65.171 -6.003 113.442 1.00 15.42 214 THR A C 1
ATOM 1699 O O . THR A 1 237 ? 64.295 -5.928 114.312 1.00 20.64 214 THR A O 1
ATOM 1703 N N . ASN A 1 238 ? 66.110 -5.074 113.300 1.00 12.56 215 ASN A N 1
ATOM 1704 C CA . ASN A 1 238 ? 66.201 -3.934 114.201 1.00 16.69 215 ASN A CA 1
ATOM 1705 C C . ASN A 1 238 ? 66.967 -2.786 113.547 1.00 16.26 215 ASN A C 1
ATOM 1706 O O . ASN A 1 238 ? 68.096 -2.497 113.933 1.00 19.55 215 ASN A O 1
ATOM 1711 N N . PRO A 1 239 ? 66.351 -2.117 112.557 1.00 15.21 216 PRO A N 1
ATOM 1712 C CA . PRO A 1 239 ? 64.980 -2.305 112.073 1.00 17.58 216 PRO A CA 1
ATOM 1713 C C . PRO A 1 239 ? 64.849 -3.362 110.981 1.00 16.91 216 PRO A C 1
ATOM 1714 O O . PRO A 1 239 ? 65.847 -3.755 110.374 1.00 15.91 216 PRO A O 1
ATOM 1718 N N . GLU A 1 240 ? 63.619 -3.805 110.738 1.00 16.69 217 GLU A N 1
ATOM 1719 C CA . GLU A 1 240 ? 63.348 -4.672 109.601 1.00 17.43 217 GLU A CA 1
ATOM 1720 C C . GLU A 1 240 ? 63.399 -3.882 108.298 1.00 16.35 217 GLU A C 1
ATOM 1721 O O . GLU A 1 240 ? 63.128 -2.680 108.260 1.00 17.67 217 GLU A O 1
ATOM 1727 N N . ILE A 1 241 ? 63.741 -4.577 107.222 1.00 14.16 218 ILE A N 1
ATOM 1728 C CA . ILE A 1 241 ? 63.635 -4.041 105.868 1.00 16.12 218 ILE A CA 1
ATOM 1729 C C . ILE A 1 241 ? 62.403 -4.667 105.227 1.00 16.83 218 ILE A C 1
ATOM 1730 O O . ILE A 1 241 ? 62.377 -5.892 105.036 1.00 16.01 218 ILE A O 1
ATOM 1735 N N . PRO A 1 242 ? 61.369 -3.887 104.905 1.00 17.76 219 PRO A N 1
ATOM 1736 C CA . PRO A 1 242 ? 60.094 -4.475 104.477 1.00 17.00 219 PRO A CA 1
ATOM 1737 C C . PRO A 1 242 ? 60.252 -5.423 103.296 1.00 14.74 219 PRO A C 1
ATOM 1738 O O . PRO A 1 242 ? 61.006 -5.155 102.357 1.00 14.78 219 PRO A O 1
ATOM 1742 N N . GLU A 1 243 ? 59.549 -6.557 103.382 1.00 17.42 220 GLU A N 1
ATOM 1743 C CA . GLU A 1 243 ? 59.477 -7.587 102.345 1.00 19.96 220 GLU A CA 1
ATOM 1744 C C . GLU A 1 243 ? 60.761 -8.404 102.222 1.00 22.58 220 GLU A C 1
ATOM 1745 O O . GLU A 1 243 ? 60.748 -9.497 101.645 1.00 26.38 220 GLU A O 1
ATOM 1751 N N . VAL A 1 244 ? 61.866 -7.897 102.757 1.00 17.47 221 VAL A N 1
ATOM 1752 C CA . VAL A 1 244 ? 63.169 -8.526 102.595 1.00 19.07 221 VAL A CA 1
ATOM 1753 C C . VAL A 1 244 ? 63.577 -9.310 103.836 1.00 21.14 221 VAL A C 1
ATOM 1754 O O . VAL A 1 244 ? 64.150 -10.395 103.727 1.00 18.28 221 VAL A O 1
ATOM 1758 N N . THR A 1 245 ? 63.279 -8.779 105.020 1.00 19.56 222 THR A N 1
ATOM 1759 C CA . THR A 1 245 ? 63.573 -9.482 106.262 1.00 19.89 222 THR A CA 1
ATOM 1760 C C . THR A 1 245 ? 62.987 -10.890 106.243 1.00 22.19 222 THR A C 1
ATOM 1761 O O . THR A 1 245 ? 61.811 -11.086 105.925 1.00 24.84 222 THR A O 1
ATOM 1765 N N . GLY A 1 246 ? 63.827 -11.873 106.568 1.00 20.42 223 GLY A N 1
ATOM 1766 C CA . GLY A 1 246 ? 63.407 -13.255 106.640 1.00 19.68 223 GLY A CA 1
ATOM 1767 C C . GLY A 1 246 ? 63.335 -13.989 105.319 1.00 20.12 223 GLY A C 1
ATOM 1768 O O . GLY A 1 246 ? 62.957 -15.168 105.307 1.00 22.77 223 GLY A O 1
ATOM 1769 N N . ASP A 1 247 ? 63.691 -13.348 104.205 1.00 20.77 224 ASP A N 1
ATOM 1770 C CA . ASP A 1 247 ? 63.578 -13.953 102.876 1.00 19.51 224 ASP A CA 1
ATOM 1771 C C . ASP A 1 247 ? 64.876 -13.689 102.114 1.00 18.76 224 ASP A C 1
ATOM 1772 O O . ASP A 1 247 ? 65.031 -12.645 101.474 1.00 16.66 224 ASP A O 1
ATOM 1777 N N . GLU A 1 248 ? 65.799 -14.652 102.170 1.00 19.77 225 GLU A N 1
ATOM 1778 C CA . GLU A 1 248 ? 67.084 -14.486 101.496 1.00 19.08 225 GLU A CA 1
ATOM 1779 C C . GLU A 1 248 ? 66.918 -14.419 99.982 1.00 17.41 225 GLU A C 1
ATOM 1780 O O . GLU A 1 248 ? 67.645 -13.682 99.304 1.00 13.32 225 GLU A O 1
ATOM 1786 N N . ARG A 1 249 ? 65.958 -15.167 99.432 1.00 15.64 226 ARG A N 1
ATOM 1787 C CA . ARG A 1 249 ? 65.752 -15.141 97.987 1.00 17.82 226 ARG A CA 1
ATOM 1788 C C . ARG A 1 249 ? 65.299 -13.765 97.513 1.00 17.55 226 ARG A C 1
ATOM 1789 O O . ARG A 1 249 ? 65.769 -13.271 96.481 1.00 16.50 226 ARG A O 1
ATOM 1797 N N . LYS A 1 250 ? 64.392 -13.124 98.254 1.00 16.76 227 LYS A N 1
ATOM 1798 C CA . LYS A 1 250 ? 63.964 -11.783 97.872 1.00 18.85 227 LYS A CA 1
ATOM 1799 C C . LYS A 1 250 ? 65.076 -10.767 98.092 1.00 12.95 227 LYS A C 1
ATOM 1800 O O . LYS A 1 250 ? 65.224 -9.825 97.306 1.00 13.95 227 LYS A O 1
ATOM 1806 N N . ALA A 1 251 ? 65.866 -10.943 99.154 1.00 14.37 228 ALA A N 1
ATOM 1807 C CA . ALA A 1 251 ? 67.023 -10.081 99.366 1.00 12.83 228 ALA A CA 1
ATOM 1808 C C . ALA A 1 251 ? 67.978 -10.151 98.182 1.00 12.51 228 ALA A C 1
ATOM 1809 O O . ALA A 1 251 ? 68.515 -9.126 97.746 1.00 11.47 228 ALA A O 1
ATOM 1811 N N . ILE A 1 252 ? 68.192 -11.354 97.645 1.00 12.20 229 ILE A N 1
ATOM 1812 C CA . ILE A 1 252 ? 69.048 -11.518 96.473 1.00 12.63 229 ILE A CA 1
ATOM 1813 C C . ILE A 1 252 ? 68.458 -10.782 95.275 1.00 15.34 229 ILE A C 1
ATOM 1814 O O . ILE A 1 252 ? 69.162 -10.058 94.560 1.00 12.85 229 ILE A O 1
ATOM 1819 N N . GLU A 1 253 ? 67.153 -10.950 95.044 1.00 13.37 230 GLU A N 1
ATOM 1820 C CA . GLU A 1 253 ? 66.516 -10.302 93.900 1.00 14.77 230 GLU A CA 1
ATOM 1821 C C . GLU A 1 253 ? 66.600 -8.784 94.000 1.00 14.06 230 GLU A C 1
ATOM 1822 O O . GLU A 1 253 ? 66.894 -8.104 93.009 1.00 12.99 230 GLU A O 1
ATOM 1828 N N . TRP A 1 254 ? 66.337 -8.236 95.188 1.00 13.88 231 TRP A N 1
ATOM 1829 C CA . TRP A 1 254 ? 66.374 -6.788 95.374 1.00 14.43 231 TRP A CA 1
ATOM 1830 C C . TRP A 1 254 ? 67.779 -6.241 95.143 1.00 14.33 231 TRP A C 1
ATOM 1831 O O . TRP A 1 254 ? 67.963 -5.239 94.442 1.00 12.15 231 TRP A O 1
ATOM 1842 N N . LEU A 1 255 ? 68.787 -6.902 95.718 1.00 13.10 232 LEU A N 1
ATOM 1843 C CA . LEU A 1 255 ? 70.165 -6.444 95.567 1.00 14.26 232 LEU A CA 1
ATOM 1844 C C . LEU A 1 255 ? 70.601 -6.456 94.108 1.00 13.92 232 LEU A C 1
ATOM 1845 O O . LEU A 1 255 ? 71.153 -5.470 93.606 1.00 12.65 232 LEU A O 1
ATOM 1850 N N . LYS A 1 256 ? 70.368 -7.571 93.410 1.00 15.42 233 LYS A N 1
ATOM 1851 C CA . LYS A 1 256 ? 70.719 -7.644 91.993 1.00 13.60 233 LYS A CA 1
ATOM 1852 C C . LYS A 1 256 ? 70.005 -6.567 91.189 1.00 16.84 233 LYS A C 1
ATOM 1853 O O . LYS A 1 256 ? 70.601 -5.938 90.307 1.00 15.90 233 LYS A O 1
ATOM 1859 N N . ASN A 1 257 ? 68.724 -6.342 91.483 1.00 13.45 234 ASN A N 1
ATOM 1860 C CA . ASN A 1 257 ? 67.952 -5.349 90.748 1.00 19.08 234 ASN A CA 1
ATOM 1861 C C . ASN A 1 257 ? 68.481 -3.936 90.974 1.00 17.75 234 ASN A C 1
ATOM 1862 O O . ASN A 1 257 ? 68.378 -3.085 90.082 1.00 15.67 234 ASN A O 1
ATOM 1867 N N . LYS A 1 258 ? 69.073 -3.673 92.137 1.00 15.11 235 LYS A N 1
ATOM 1868 C CA . LYS A 1 258 ? 69.715 -2.396 92.411 1.00 17.07 235 LYS A CA 1
ATOM 1869 C C . LYS A 1 258 ? 71.178 -2.363 91.984 1.00 17.15 235 LYS A C 1
ATOM 1870 O O . LYS A 1 258 ? 71.841 -1.341 92.186 1.00 18.68 235 LYS A O 1
ATOM 1876 N N . GLY A 1 259 ? 71.698 -3.450 91.417 1.00 15.35 236 GLY A N 1
ATOM 1877 C CA . GLY A 1 259 ? 73.034 -3.451 90.854 1.00 16.67 236 GLY A CA 1
ATOM 1878 C C . GLY A 1 259 ? 74.136 -3.955 91.758 1.00 18.64 236 GLY A C 1
ATOM 1879 O O . GLY A 1 259 ? 75.312 -3.699 91.473 1.00 20.28 236 GLY A O 1
ATOM 1880 N N . PHE A 1 260 ? 73.805 -4.670 92.827 1.00 15.51 237 PHE A N 1
ATOM 1881 C CA . PHE A 1 260 ? 74.793 -5.157 93.779 1.00 17.39 237 PHE A CA 1
ATOM 1882 C C . PHE A 1 260 ? 74.969 -6.661 93.640 1.00 17.41 237 PHE A C 1
ATOM 1883 O O . PHE A 1 260 ? 73.988 -7.401 93.511 1.00 16.74 237 PHE A O 1
ATOM 1891 N N . ASN A 1 261 ? 76.220 -7.102 93.656 1.00 15.94 238 ASN A N 1
ATOM 1892 C CA . ASN A 1 261 ? 76.525 -8.520 93.793 1.00 17.40 238 ASN A CA 1
ATOM 1893 C C . ASN A 1 261 ? 76.037 -8.984 95.158 1.00 16.27 238 ASN A C 1
ATOM 1894 O O . ASN A 1 261 ? 76.619 -8.585 96.177 1.00 14.21 238 ASN A O 1
ATOM 1899 N N . PRO A 1 262 ? 74.993 -9.813 95.238 1.00 14.92 239 PRO A N 1
ATOM 1900 C CA . PRO A 1 262 ? 74.437 -10.160 96.556 1.00 16.27 239 PRO A CA 1
ATOM 1901 C C . PRO A 1 262 ? 75.357 -11.028 97.396 1.00 16.28 239 PRO A C 1
ATOM 1902 O O . PRO A 1 262 ? 75.162 -11.102 98.616 1.00 14.23 239 PRO A O 1
ATOM 1906 N N . GLU A 1 263 ? 76.351 -11.677 96.792 1.00 15.93 240 GLU A N 1
ATOM 1907 C CA . GLU A 1 263 ? 77.306 -12.497 97.524 1.00 19.13 240 GLU A CA 1
ATOM 1908 C C . GLU A 1 263 ? 78.446 -11.689 98.124 1.00 20.14 240 GLU A C 1
ATOM 1909 O O . GLU A 1 263 ? 79.152 -12.197 99.001 1.00 20.95 240 GLU A O 1
ATOM 1915 N N . LYS A 1 264 ? 78.648 -10.458 97.668 1.00 18.31 241 LYS A N 1
ATOM 1916 C CA . LYS A 1 264 ? 79.677 -9.606 98.240 1.00 21.37 241 LYS A CA 1
ATOM 1917 C C . LYS A 1 264 ? 79.339 -9.272 99.690 1.00 18.52 241 LYS A C 1
ATOM 1918 O O . LYS A 1 264 ? 78.170 -9.190 100.076 1.00 16.76 241 LYS A O 1
ATOM 1924 N N . LYS A 1 265 ? 80.376 -9.099 100.501 1.00 16.85 242 LYS A N 1
ATOM 1925 C CA . LYS A 1 265 ? 80.191 -8.639 101.868 1.00 17.46 242 LYS A CA 1
ATOM 1926 C C . LYS A 1 265 ? 80.210 -7.115 101.899 1.00 15.13 242 LYS A C 1
ATOM 1927 O O . LYS A 1 265 ? 80.850 -6.468 101.064 1.00 17.32 242 LYS A O 1
ATOM 1933 N N . TYR A 1 266 ? 79.489 -6.547 102.868 1.00 12.25 243 TYR A N 1
ATOM 1934 C CA . TYR A 1 266 ? 79.351 -5.095 102.933 1.00 16.41 243 TYR A CA 1
ATOM 1935 C C . TYR A 1 266 ? 80.709 -4.407 102.992 1.00 17.08 243 TYR A C 1
ATOM 1936 O O . TYR A 1 266 ? 80.904 -3.356 102.371 1.00 15.27 243 TYR A O 1
ATOM 1945 N N . TRP A 1 267 ? 81.668 -4.991 103.720 1.00 15.56 244 TRP A N 1
ATOM 1946 C CA . TRP A 1 267 ? 82.978 -4.360 103.842 1.00 17.61 244 TRP A CA 1
ATOM 1947 C C . TRP A 1 267 ? 83.725 -4.319 102.517 1.00 17.78 244 TRP A C 1
ATOM 1948 O O . TRP A 1 267 ? 84.665 -3.531 102.374 1.00 20.74 244 TRP A O 1
ATOM 1959 N N . GLU A 1 268 ? 83.321 -5.133 101.543 1.00 16.16 245 GLU A N 1
ATOM 1960 C CA . GLU A 1 268 ? 83.974 -5.151 100.243 1.00 17.40 245 GLU A CA 1
ATOM 1961 C C . GLU A 1 268 ? 83.450 -4.078 99.298 1.00 18.46 245 GLU A C 1
ATOM 1962 O O . GLU A 1 268 ? 84.024 -3.894 98.219 1.00 21.12 245 GLU A O 1
ATOM 1968 N N . LEU A 1 269 ? 82.392 -3.365 99.674 1.00 16.20 246 LEU A N 1
ATOM 1969 C CA . LEU A 1 269 ? 81.863 -2.295 98.840 1.00 18.78 246 LEU A CA 1
ATOM 1970 C C . LEU A 1 269 ? 82.721 -1.043 98.961 1.00 18.60 246 LEU A C 1
ATOM 1971 O O . LEU A 1 269 ? 83.234 -0.728 100.038 1.00 18.77 246 LEU A O 1
ATOM 1976 N N . SER A 1 270 ? 82.866 -0.322 97.851 1.00 18.45 247 SER A N 1
ATOM 1977 C CA . SER A 1 270 ? 83.454 1.006 97.915 1.00 18.18 247 SER A CA 1
ATOM 1978 C C . SER A 1 270 ? 82.544 1.930 98.717 1.00 19.02 247 SER A C 1
ATOM 1979 O O . SER A 1 270 ? 81.366 1.644 98.935 1.00 16.44 247 SER A O 1
ATOM 1982 N N . GLU A 1 271 ? 83.103 3.055 99.166 1.00 21.87 248 GLU A N 1
ATOM 1983 C CA . GLU A 1 271 ? 82.285 4.021 99.892 1.00 22.64 248 GLU A CA 1
ATOM 1984 C C . GLU A 1 271 ? 81.185 4.582 99.004 1.00 21.65 248 GLU A C 1
ATOM 1985 O O . GLU A 1 271 ? 80.099 4.917 99.491 1.00 21.22 248 GLU A O 1
ATOM 1991 N N . GLU A 1 272 ? 81.450 4.678 97.700 1.00 23.09 249 GLU A N 1
ATOM 1992 C CA . GLU A 1 272 ? 80.429 5.082 96.741 1.00 27.05 249 GLU A CA 1
ATOM 1993 C C . GLU A 1 272 ? 79.314 4.044 96.648 1.00 22.76 249 GLU A C 1
ATOM 1994 O O . GLU A 1 272 ? 78.129 4.396 96.636 1.00 17.24 249 GLU A O 1
ATOM 2000 N N . GLU A 1 273 ? 79.673 2.759 96.598 1.00 21.34 250 GLU A N 1
ATOM 2001 C CA . GLU A 1 273 ? 78.662 1.708 96.529 1.00 18.11 250 GLU A CA 1
ATOM 2002 C C . GLU A 1 273 ? 77.849 1.626 97.817 1.00 15.90 250 GLU A C 1
ATOM 2003 O O . GLU A 1 273 ? 76.639 1.366 97.775 1.00 16.10 250 GLU A O 1
ATOM 2009 N N . LYS A 1 274 ? 78.491 1.843 98.970 1.00 14.82 251 LYS A N 1
ATOM 2010 C CA . LYS A 1 274 ? 77.760 1.849 100.235 1.00 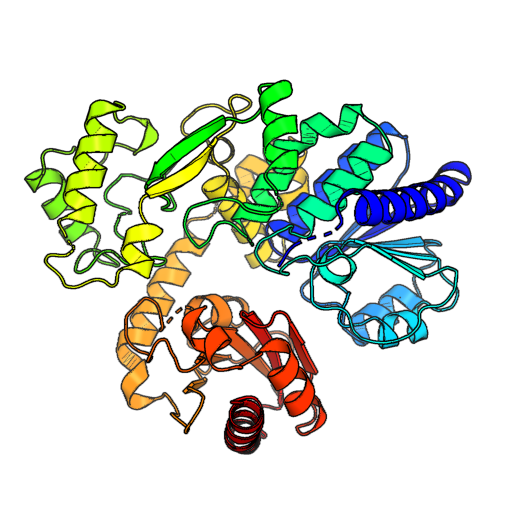14.01 251 LYS A CA 1
ATOM 2011 C C . LYS A 1 274 ? 76.706 2.951 100.255 1.00 15.91 251 LYS A C 1
ATOM 2012 O O . LYS A 1 274 ? 75.550 2.715 100.623 1.00 11.54 251 LYS A O 1
ATOM 2018 N N . LYS A 1 275 ? 77.090 4.166 99.855 1.00 14.00 252 LYS A N 1
ATOM 2019 C CA . LYS A 1 275 ? 76.148 5.280 99.890 1.00 15.56 252 LYS A CA 1
ATOM 2020 C C . LYS A 1 275 ? 74.990 5.052 98.928 1.00 15.45 252 LYS A C 1
ATOM 2021 O O . LYS A 1 275 ? 73.851 5.443 99.212 1.00 15.61 252 LYS A O 1
ATOM 2027 N N . LYS A 1 276 ? 75.263 4.418 97.785 1.00 16.08 253 LYS A N 1
ATOM 2028 C CA . LYS A 1 276 ? 74.194 4.058 96.861 1.00 19.53 253 LYS A CA 1
ATOM 2029 C C . LYS A 1 276 ? 73.240 3.056 97.500 1.00 18.79 253 LYS A C 1
ATOM 2030 O O . LYS A 1 276 ? 72.016 3.186 97.380 1.00 16.07 253 LYS A O 1
ATOM 2036 N N . LEU A 1 277 ? 73.788 2.056 98.197 1.00 12.00 254 LEU A N 1
ATOM 2037 C CA . LEU A 1 277 ? 72.955 1.091 98.908 1.00 12.98 254 LEU A CA 1
ATOM 2038 C C . LEU A 1 277 ? 72.121 1.768 99.989 1.00 13.17 254 LEU A C 1
ATOM 2039 O O . LEU A 1 277 ? 70.939 1.447 100.163 1.00 12.37 254 LEU A O 1
ATOM 2044 N N . HIS A 1 278 ? 72.723 2.704 100.730 1.00 12.83 255 HIS A N 1
ATOM 2045 C CA . HIS A 1 278 ? 71.993 3.414 101.778 1.00 14.51 255 HIS A CA 1
ATOM 2046 C C . HIS A 1 278 ? 70.786 4.147 101.207 1.00 12.12 255 HIS A C 1
ATOM 2047 O O . HIS A 1 278 ? 69.677 4.053 101.747 1.00 14.96 255 HIS A O 1
ATOM 2054 N N . ASP A 1 279 ? 70.987 4.888 100.114 1.00 12.16 256 ASP A N 1
ATOM 2055 C CA . ASP A 1 279 ? 69.885 5.610 99.482 1.00 15.02 256 ASP A CA 1
ATOM 2056 C C . ASP A 1 279 ? 68.778 4.657 99.048 1.00 16.45 256 ASP A C 1
ATOM 2057 O O . ASP A 1 279 ? 67.592 4.914 99.287 1.00 13.20 256 ASP A O 1
ATOM 2062 N N . PHE A 1 280 ? 69.150 3.557 98.386 1.00 13.20 257 PHE A N 1
ATOM 2063 C CA . PHE A 1 280 ? 68.157 2.589 97.932 1.00 13.33 257 PHE A CA 1
ATOM 2064 C C . PHE A 1 280 ? 67.360 2.024 99.099 1.00 13.09 257 PHE A C 1
ATOM 2065 O O . PHE A 1 280 ? 66.139 1.856 99.002 1.00 12.59 257 PHE A O 1
ATOM 2073 N N . LEU A 1 281 ? 68.034 1.732 100.216 1.00 12.62 258 LEU A N 1
ATOM 2074 C CA . LEU A 1 281 ? 67.346 1.177 101.376 1.00 13.42 258 LEU A CA 1
ATOM 2075 C C . LEU A 1 281 ? 66.421 2.201 102.022 1.00 13.35 258 LEU A C 1
ATOM 2076 O O . LEU A 1 281 ? 65.299 1.865 102.414 1.00 12.95 258 LEU A O 1
ATOM 2081 N N . ILE A 1 282 ? 66.869 3.454 102.138 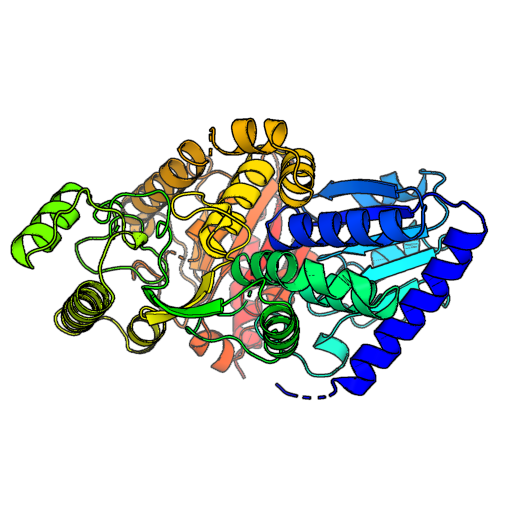1.00 12.41 259 ILE A N 1
ATOM 2082 C CA . ILE A 1 282 ? 66.023 4.494 102.722 1.00 13.33 259 ILE A CA 1
ATOM 2083 C C . ILE A 1 282 ? 64.780 4.713 101.867 1.00 15.93 259 ILE A C 1
ATOM 2084 O O . ILE A 1 282 ? 63.658 4.803 102.381 1.00 14.81 259 ILE A O 1
ATOM 2089 N N . ILE A 1 283 ? 64.963 4.813 100.547 1.00 13.37 260 ILE A N 1
ATOM 2090 C CA . ILE A 1 283 ? 63.822 4.961 99.647 1.00 14.53 260 ILE A CA 1
ATOM 2091 C C . ILE A 1 283 ? 62.900 3.751 99.753 1.00 15.80 260 ILE A C 1
ATOM 2092 O O . ILE A 1 283 ? 61.670 3.887 99.758 1.00 15.75 260 ILE A O 1
ATOM 2097 N N . HIS A 1 284 ? 63.479 2.553 99.855 1.00 13.79 261 HIS A N 1
ATOM 2098 C CA . HIS A 1 284 ? 62.678 1.339 99.997 1.00 13.75 261 HIS A CA 1
ATOM 2099 C C . HIS A 1 284 ? 61.812 1.387 101.253 1.00 16.78 261 HIS A C 1
ATOM 2100 O O . HIS A 1 284 ? 60.619 1.059 101.213 1.00 18.85 261 HIS A O 1
ATOM 2123 N N . ILE A 1 286 ? 60.803 4.044 102.950 1.00 13.56 263 ILE A N 1
ATOM 2124 C CA . ILE A 1 286 ? 59.784 5.085 102.830 1.00 17.08 263 ILE A CA 1
ATOM 2125 C C . ILE A 1 286 ? 58.647 4.621 101.928 1.00 16.02 263 ILE A C 1
ATOM 2126 O O . ILE A 1 286 ? 57.467 4.799 102.251 1.00 18.99 263 ILE A O 1
ATOM 2131 N N . LYS A 1 287 ? 58.986 4.010 100.788 1.00 15.50 264 LYS A N 1
ATOM 2132 C CA . LYS A 1 287 ? 57.954 3.553 99.862 1.00 21.19 264 LYS A CA 1
ATOM 2133 C C . LYS A 1 287 ? 57.077 2.475 100.484 1.00 22.44 264 LYS A C 1
ATOM 2134 O O . LYS A 1 287 ? 55.898 2.353 100.129 1.00 20.64 264 LYS A O 1
ATOM 2140 N N . HIS A 1 288 ? 57.626 1.687 101.406 1.00 17.80 265 HIS A N 1
ATOM 2141 C CA . HIS A 1 288 ? 56.859 0.672 102.112 1.00 21.53 265 HIS A CA 1
ATOM 2142 C C . HIS A 1 288 ? 56.351 1.155 103.465 1.00 24.91 265 HIS A C 1
ATOM 2143 O O . HIS A 1 288 ? 55.895 0.339 104.274 1.00 26.36 265 HIS A O 1
ATOM 2150 N N . GLY A 1 289 ? 56.426 2.459 103.729 1.00 20.13 266 GLY A N 1
ATOM 2151 C CA . GLY A 1 289 ? 55.754 3.039 104.875 1.00 18.38 266 GLY A CA 1
ATOM 2152 C C . GLY A 1 289 ? 56.397 2.795 106.221 1.00 24.25 266 GLY A C 1
ATOM 2153 O O . GLY A 1 289 ? 55.712 2.892 107.244 1.00 24.81 266 GLY A O 1
ATOM 2154 N N . ALA A 1 290 ? 57.692 2.490 106.259 1.00 19.28 267 ALA A N 1
ATOM 2155 C CA . ALA A 1 290 ? 58.373 2.315 107.535 1.00 21.86 267 ALA A CA 1
ATOM 2156 C C . ALA A 1 290 ? 58.372 3.621 108.323 1.00 23.72 267 ALA A C 1
ATOM 2157 O O . ALA A 1 290 ? 58.324 4.717 107.757 1.00 24.14 267 ALA A O 1
ATOM 2159 N N . GLY A 1 291 ? 58.423 3.494 109.651 1.00 19.98 268 GLY A N 1
ATOM 2160 C CA . GLY A 1 291 ? 58.369 4.656 110.508 1.00 19.94 268 GLY A CA 1
ATOM 2161 C C . GLY A 1 291 ? 59.679 5.421 110.555 1.00 22.76 268 GLY A C 1
ATOM 2162 O O . GLY A 1 291 ? 60.751 4.900 110.244 1.00 18.70 268 GLY A O 1
ATOM 2163 N N . LYS A 1 292 ? 59.573 6.687 110.969 1.00 25.30 269 LYS A N 1
ATOM 2164 C CA . LYS A 1 292 ? 60.739 7.566 110.997 1.00 27.93 269 LYS A CA 1
ATOM 2165 C C . LYS A 1 292 ? 61.806 7.058 111.959 1.00 25.14 269 LYS A C 1
ATOM 2166 O O . LYS A 1 292 ? 63.005 7.142 111.665 1.00 26.14 269 LYS A O 1
ATOM 2172 N N . GLU A 1 293 ? 61.394 6.538 113.121 1.00 20.47 270 GLU A N 1
ATOM 2173 C CA . GLU A 1 293 ? 62.364 6.018 114.080 1.00 23.19 270 GLU A CA 1
ATOM 2174 C C . GLU A 1 293 ? 63.190 4.890 113.474 1.00 20.32 270 GLU A C 1
ATOM 2175 O O . GLU A 1 293 ? 64.409 4.828 113.672 1.00 21.65 270 GLU A O 1
ATOM 2181 N N . ASP A 1 294 ? 62.546 3.992 112.727 1.00 17.27 271 ASP A N 1
ATOM 2182 C CA . ASP A 1 294 ? 63.272 2.871 112.139 1.00 16.50 271 ASP A CA 1
ATOM 2183 C C . ASP A 1 294 ? 64.196 3.333 111.019 1.00 15.25 271 ASP A C 1
ATOM 2184 O O . ASP A 1 294 ? 65.314 2.824 110.881 1.00 15.31 271 ASP A O 1
ATOM 2189 N N . ILE A 1 295 ? 63.749 4.296 110.212 1.00 15.14 272 ILE A N 1
ATOM 2190 C CA . ILE A 1 295 ? 64.599 4.820 109.146 1.00 16.49 272 ILE A CA 1
ATOM 2191 C C . ILE A 1 295 ? 65.824 5.512 109.732 1.00 18.81 272 ILE A C 1
ATOM 2192 O O . ILE A 1 295 ? 66.937 5.388 109.206 1.00 19.32 272 ILE A O 1
ATOM 2197 N N . ASP A 1 296 ? 65.648 6.226 110.847 1.00 21.05 273 ASP A N 1
ATOM 2198 C CA . ASP A 1 296 ? 66.738 7.029 111.393 1.00 23.65 273 ASP A CA 1
ATOM 2199 C C . ASP A 1 296 ? 67.849 6.172 111.985 1.00 25.72 273 ASP A C 1
ATOM 2200 O O . ASP A 1 296 ? 69.001 6.617 112.050 1.00 32.16 273 ASP A O 1
ATOM 2205 N N . ARG A 1 297 ? 67.539 4.957 112.425 1.00 21.52 274 ARG A N 1
ATOM 2206 C CA . ARG A 1 297 ? 68.550 4.073 112.984 1.00 25.32 274 ARG A CA 1
ATOM 2207 C C . ARG A 1 297 ? 69.034 3.030 111.984 1.00 20.76 274 ARG A C 1
ATOM 2208 O O . ARG A 1 297 ? 69.759 2.107 112.365 1.00 20.04 274 ARG A O 1
ATOM 2216 N N . LEU A 1 298 ? 68.655 3.160 110.710 1.00 17.38 275 LEU A N 1
ATOM 2217 C CA . LEU A 1 298 ? 69.206 2.274 109.690 1.00 17.45 275 LEU A CA 1
ATOM 2218 C C . LEU A 1 298 ? 70.660 2.625 109.395 1.00 16.29 275 LEU A C 1
ATOM 2219 O O . LEU A 1 298 ? 71.519 1.740 109.315 1.00 16.07 275 LEU A O 1
ATOM 2224 N N . ILE A 1 299 ? 70.948 3.913 109.221 1.00 15.72 276 ILE A N 1
ATOM 2225 C CA . ILE A 1 299 ? 72.292 4.408 108.941 1.00 18.52 276 ILE A CA 1
ATOM 2226 C C . ILE A 1 299 ? 72.760 5.205 110.149 1.00 20.51 276 ILE A C 1
ATOM 2227 O O . ILE A 1 299 ? 72.021 6.051 110.666 1.00 23.52 276 ILE A O 1
ATOM 2232 N N . GLY A 1 300 ? 73.983 4.943 110.596 1.00 15.31 277 GLY A N 1
ATOM 2233 C CA . GLY A 1 300 ? 74.502 5.666 111.746 1.00 16.48 277 GLY A CA 1
ATOM 2234 C C . GLY A 1 300 ? 75.868 5.162 112.158 1.00 16.80 277 GLY A C 1
ATOM 2235 O O . GLY A 1 300 ? 76.604 4.583 111.350 1.00 17.25 277 GLY A O 1
ATOM 2236 N N . ASP A 1 301 ? 76.192 5.385 113.430 1.00 13.57 278 ASP A N 1
ATOM 2237 C CA . ASP A 1 301 ? 77.515 5.064 113.950 1.00 12.68 278 ASP A CA 1
ATOM 2238 C C . ASP A 1 301 ? 77.764 3.564 113.876 1.00 17.16 278 ASP A C 1
ATOM 2239 O O . ASP A 1 301 ? 76.988 2.766 114.415 1.00 16.51 278 ASP A O 1
ATOM 2244 N N . VAL A 1 302 ? 78.844 3.187 113.202 1.00 13.32 279 VAL A N 1
ATOM 2245 C CA . VAL A 1 302 ? 79.363 1.827 113.206 1.00 13.53 279 VAL A CA 1
ATOM 2246 C C . VAL A 1 302 ? 80.831 1.909 113.592 1.00 14.14 279 VAL A C 1
ATOM 2247 O O . VAL A 1 302 ? 81.583 2.701 113.014 1.00 13.90 279 VAL A O 1
ATOM 2251 N N . VAL A 1 303 ? 81.232 1.114 114.580 1.00 10.93 280 VAL A N 1
ATOM 2252 C CA . VAL A 1 303 ? 82.578 1.175 115.138 1.00 11.19 280 VAL A CA 1
ATOM 2253 C C . VAL A 1 303 ? 83.379 -0.010 114.621 1.00 11.44 280 VAL A C 1
ATOM 2254 O O . VAL A 1 303 ? 82.988 -1.169 114.816 1.00 12.28 280 VAL A O 1
ATOM 2258 N N . ILE A 1 304 ? 84.505 0.277 113.972 1.00 10.46 281 ILE A N 1
ATOM 2259 C CA . ILE A 1 304 ? 85.421 -0.753 113.506 1.00 12.72 281 ILE A CA 1
ATOM 2260 C C . ILE A 1 304 ? 86.765 -0.550 114.197 1.00 14.54 281 ILE A C 1
ATOM 2261 O O . ILE A 1 304 ? 87.032 0.494 114.792 1.00 14.33 281 ILE A O 1
ATOM 2266 N N . SER A 1 305 ? 87.614 -1.574 114.118 1.00 15.35 282 SER A N 1
ATOM 2267 C CA . SER A 1 305 ? 88.912 -1.564 114.785 1.00 14.63 282 SER A CA 1
ATOM 2268 C C . SER A 1 305 ? 89.997 -2.036 113.825 1.00 15.87 282 SER A C 1
ATOM 2269 O O . SER A 1 305 ? 89.948 -3.195 113.365 1.00 16.67 282 SER A O 1
ATOM 2272 N N . PRO A 1 306 ? 90.992 -1.203 113.515 1.00 18.95 283 PRO A N 1
ATOM 2273 C CA . PRO A 1 306 ? 92.120 -1.662 112.689 1.00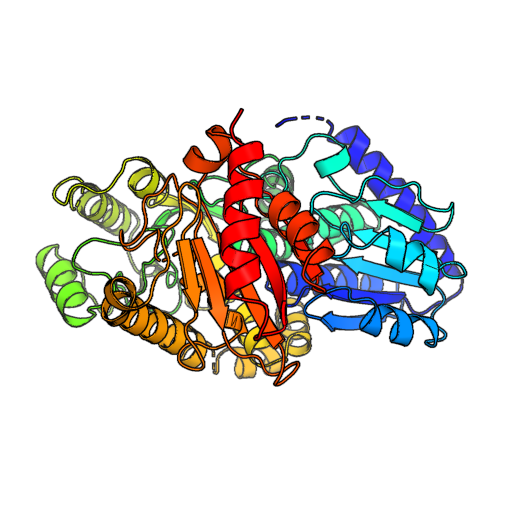 21.02 283 PRO A CA 1
ATOM 2274 C C . PRO A 1 306 ? 93.006 -2.696 113.370 1.00 20.17 283 PRO A C 1
ATOM 2275 O O . PRO A 1 306 ? 93.976 -3.153 112.754 1.00 22.41 283 PRO A O 1
ATOM 2279 N N . LEU A 1 307 ? 92.717 -3.074 114.617 1.00 18.25 284 LEU A N 1
ATOM 2280 C CA . LEU A 1 307 ? 93.493 -4.114 115.281 1.00 21.37 284 LEU A CA 1
AT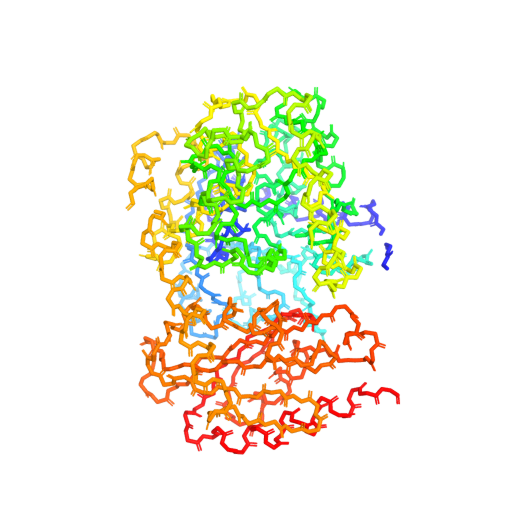OM 2281 C C . LEU A 1 307 ? 93.234 -5.490 114.687 1.00 23.30 284 LEU A C 1
ATOM 2282 O O . LEU A 1 307 ? 94.032 -6.408 114.905 1.00 24.66 284 LEU A O 1
ATOM 2287 N N . TYR A 1 308 ? 92.146 -5.652 113.948 1.00 20.53 285 TYR A N 1
ATOM 2288 C CA . TYR A 1 308 ? 91.741 -6.918 113.366 1.00 19.69 285 TYR A CA 1
ATOM 2289 C C . TYR A 1 308 ? 91.587 -6.765 111.861 1.00 20.18 285 TYR A C 1
ATOM 2290 O O . TYR A 1 308 ? 91.349 -5.659 111.362 1.00 21.25 285 TYR A O 1
ATOM 2299 N N . PRO A 1 309 ? 91.730 -7.850 111.103 1.00 22.62 286 PRO A N 1
ATOM 2300 C CA . PRO A 1 309 ? 91.568 -7.750 109.651 1.00 21.43 286 PRO A CA 1
ATOM 2301 C C . PRO A 1 309 ? 90.107 -7.615 109.257 1.00 18.26 286 PRO A C 1
ATOM 2302 O O . PRO A 1 309 ? 89.202 -8.087 109.949 1.00 17.20 286 PRO A O 1
ATOM 2306 N N . GLU A 1 310 ? 89.883 -6.947 108.128 1.00 21.56 287 GLU A N 1
ATOM 2307 C CA . GLU A 1 310 ? 88.547 -6.893 107.555 1.00 23.33 287 GLU A CA 1
ATOM 2308 C C . GLU A 1 310 ? 88.090 -8.295 107.181 1.00 21.69 287 GLU A C 1
ATOM 2309 O O . GLU A 1 310 ? 88.881 -9.118 106.713 1.00 23.17 287 GLU A O 1
ATOM 2315 N N . GLY A 1 311 ? 86.803 -8.567 107.387 1.00 19.79 288 GLY A N 1
ATOM 2316 C CA . GLY A 1 311 ? 86.265 -9.896 107.199 1.00 20.61 288 GLY A CA 1
ATOM 2317 C C . GLY A 1 311 ? 86.304 -10.762 108.438 1.00 18.39 288 GLY A C 1
ATOM 2318 O O . GLY A 1 311 ? 85.647 -11.811 108.466 1.00 21.65 288 GLY A O 1
ATOM 2319 N N . ASP A 1 312 ? 87.058 -10.362 109.448 1.00 16.69 289 ASP A N 1
ATOM 2320 C CA . ASP A 1 312 ? 87.062 -10.928 110.792 1.00 15.37 289 ASP A CA 1
ATOM 2321 C C . ASP A 1 312 ? 85.955 -10.269 111.604 1.00 14.50 289 ASP A C 1
ATOM 2322 O O . ASP A 1 312 ? 85.867 -9.035 111.621 1.00 15.32 289 ASP A O 1
ATOM 2327 N N . PRO A 1 313 ? 85.090 -11.041 112.270 1.00 13.86 290 PRO A N 1
ATOM 2328 C CA . PRO A 1 313 ? 83.989 -10.414 113.021 1.00 11.71 290 PRO A CA 1
ATOM 2329 C C . PRO A 1 313 ? 84.464 -9.461 114.103 1.00 12.34 290 PRO A C 1
ATOM 2330 O O . PRO A 1 313 ? 83.730 -8.534 114.468 1.00 13.50 290 PRO A O 1
ATOM 2334 N N . ARG A 1 314 ? 85.677 -9.654 114.626 1.00 12.98 291 ARG A N 1
ATOM 2335 C CA . ARG A 1 314 ? 86.209 -8.739 115.626 1.00 13.83 291 ARG A CA 1
ATOM 2336 C C . ARG A 1 314 ? 86.533 -7.368 115.049 1.00 13.77 291 ARG A C 1
ATOM 2337 O O . ARG A 1 314 ? 86.757 -6.428 115.819 1.00 11.03 291 ARG A O 1
ATOM 2345 N N . HIS A 1 315 ? 86.549 -7.229 113.722 1.00 13.57 292 HIS A N 1
ATOM 2346 C CA . HIS A 1 315 ? 86.814 -5.935 113.105 1.00 15.62 292 HIS A CA 1
ATOM 2347 C C . HIS A 1 315 ? 85.675 -4.944 113.317 1.00 14.99 292 HIS A C 1
ATOM 2348 O O . HIS A 1 315 ? 85.888 -3.742 113.144 1.00 13.63 292 HIS A O 1
ATOM 2355 N N . GLU A 1 316 ? 84.480 -5.405 113.687 1.00 10.95 293 GLU A N 1
ATOM 2356 C CA . GLU A 1 316 ? 83.337 -4.513 113.841 1.00 11.87 293 GLU A CA 1
ATOM 2357 C C . GLU A 1 316 ? 82.582 -4.861 115.116 1.00 10.62 293 GLU A C 1
ATOM 2358 O O . GLU A 1 316 ? 82.411 -6.039 115.445 1.00 10.96 293 GLU A O 1
ATOM 2364 N N . ALA A 1 317 ? 82.116 -3.822 115.820 1.00 10.56 294 ALA A N 1
ATOM 2365 C CA . ALA A 1 317 ? 81.656 -3.982 117.198 1.00 11.37 294 ALA A CA 1
ATOM 2366 C C . ALA A 1 317 ? 80.413 -4.863 117.296 1.00 11.86 294 ALA A C 1
ATOM 2367 O O . ALA A 1 317 ? 80.294 -5.667 118.230 1.00 10.32 294 ALA A O 1
ATOM 2369 N N . ARG A 1 318 ? 79.470 -4.722 116.360 1.00 10.05 295 ARG A N 1
ATOM 2370 C CA . ARG A 1 318 ? 78.249 -5.522 116.438 1.00 9.96 295 ARG A CA 1
ATOM 2371 C C . ARG A 1 318 ? 78.527 -6.989 116.126 1.00 10.02 295 ARG A C 1
ATOM 2372 O O . ARG A 1 318 ? 77.983 -7.883 116.787 1.00 10.04 295 ARG A O 1
ATOM 2380 N N . GLU A 1 319 ? 79.372 -7.260 115.128 1.00 12.35 296 GLU A N 1
ATOM 2381 C CA . GLU A 1 319 ? 79.768 -8.640 114.857 1.00 12.17 296 GLU A CA 1
ATOM 2382 C C . GLU A 1 319 ? 80.522 -9.232 116.042 1.00 12.13 296 GLU A C 1
ATOM 2383 O O . GLU A 1 319 ? 80.297 -10.388 116.419 1.00 11.00 296 GLU A O 1
ATOM 2389 N N . PHE A 1 320 ? 81.418 -8.446 116.642 1.00 12.03 297 PHE A N 1
ATOM 2390 C CA . PHE A 1 320 ? 82.137 -8.890 117.831 1.00 11.52 297 PHE A CA 1
ATOM 2391 C C . PHE A 1 320 ? 81.165 -9.195 118.967 1.00 10.75 297 PHE A C 1
ATOM 2392 O O . PHE A 1 320 ? 81.252 -10.248 119.610 1.00 9.64 297 PHE A O 1
ATOM 2400 N N . ALA A 1 321 ? 80.220 -8.283 119.222 1.00 9.74 298 ALA A N 1
ATOM 2401 C CA . ALA A 1 321 ? 79.248 -8.503 120.289 1.00 9.34 298 ALA A CA 1
ATOM 2402 C C . ALA A 1 321 ? 78.412 -9.750 120.030 1.00 10.32 298 ALA A C 1
ATOM 2403 O O . ALA A 1 321 ? 78.121 -10.514 120.958 1.00 10.86 298 ALA A O 1
ATOM 2405 N N . THR A 1 322 ? 78.016 -9.970 118.773 1.00 10.41 299 THR A N 1
ATOM 2406 C CA . THR A 1 322 ? 77.241 -11.161 118.432 1.00 12.45 299 THR A CA 1
ATOM 2407 C C . THR A 1 322 ? 78.054 -12.431 118.662 1.00 12.29 299 THR A C 1
ATOM 2408 O O . THR A 1 322 ? 77.535 -13.425 119.186 1.00 11.53 299 THR A O 1
ATOM 2412 N N . LEU A 1 323 ? 79.332 -12.413 118.281 1.00 11.49 300 LEU A N 1
ATOM 2413 C CA . LEU A 1 323 ? 80.212 -13.541 118.573 1.00 13.63 300 LEU A CA 1
ATOM 2414 C C . LEU A 1 323 ? 80.233 -13.848 120.067 1.00 13.22 300 LEU A C 1
ATOM 2415 O O . LEU A 1 323 ? 80.143 -15.013 120.470 1.00 11.31 300 LEU A O 1
ATOM 2420 N N . LEU A 1 324 ? 80.333 -12.813 120.906 1.00 11.20 301 LEU A N 1
ATOM 2421 C CA . LEU A 1 324 ? 80.364 -13.043 122.346 1.00 9.76 301 LEU A CA 1
ATOM 2422 C C . LEU A 1 324 ? 79.012 -13.519 122.857 1.00 11.38 301 LEU A C 1
ATOM 2423 O O . LEU A 1 324 ? 78.943 -14.399 123.723 1.00 13.84 301 LEU A O 1
ATOM 2428 N N . ASN A 1 325 ? 77.924 -12.947 122.333 1.00 11.33 302 ASN A N 1
ATOM 2429 C CA . ASN A 1 325 ? 76.595 -13.408 122.718 1.00 11.69 302 ASN A CA 1
ATOM 2430 C C . ASN A 1 325 ? 76.402 -14.877 122.366 1.00 12.89 302 ASN A C 1
ATOM 2431 O O . ASN A 1 325 ? 75.724 -15.613 123.094 1.00 14.71 302 ASN A O 1
ATOM 2436 N N . ALA A 1 326 ? 77.003 -15.324 121.261 1.00 11.58 303 ALA A N 1
ATOM 2437 C CA . ALA A 1 326 ? 76.892 -16.727 120.876 1.00 14.14 303 ALA A CA 1
ATOM 2438 C C . ALA A 1 326 ? 77.562 -17.637 121.899 1.00 14.79 303 ALA A C 1
ATOM 2439 O O . ALA A 1 326 ? 77.060 -18.729 122.185 1.00 16.70 303 ALA A O 1
ATOM 2441 N N . THR A 1 327 ? 78.699 -17.209 122.464 1.00 12.80 304 THR A N 1
ATOM 2442 C CA . THR A 1 327 ? 79.324 -18.017 123.510 1.00 14.08 304 THR A CA 1
ATOM 2443 C C . THR A 1 327 ? 78.473 -18.019 124.774 1.00 14.14 304 THR A C 1
ATOM 2444 O O . THR A 1 327 ? 78.361 -19.048 125.453 1.00 15.26 304 THR A O 1
ATOM 2448 N N . GLY A 1 328 ? 77.849 -16.883 125.095 1.00 14.71 305 GLY A N 1
ATOM 2449 C CA . GLY A 1 328 ? 76.993 -16.831 126.269 1.00 13.90 305 GLY A CA 1
ATOM 2450 C C . GLY A 1 328 ? 75.773 -17.724 126.145 1.00 15.33 305 GLY A C 1
ATOM 2451 O O . GLY A 1 328 ? 75.362 -18.367 127.114 1.00 15.83 305 GLY A O 1
ATOM 2452 N N . ARG A 1 329 ? 75.180 -17.779 124.947 1.00 15.41 306 ARG A N 1
ATOM 2453 C CA . ARG A 1 329 ? 73.985 -18.592 124.728 1.00 16.73 306 ARG A CA 1
ATOM 2454 C C . ARG A 1 329 ? 74.232 -20.063 125.048 1.00 18.54 306 ARG A C 1
ATOM 2455 O O . ARG A 1 329 ? 73.334 -20.750 125.551 1.00 18.31 306 ARG A O 1
ATOM 2463 N N . LEU A 1 330 ? 75.432 -20.563 124.768 1.00 15.24 307 LEU A N 1
ATOM 2464 C CA . LEU A 1 330 ? 75.797 -21.937 125.077 1.00 18.34 307 LEU A CA 1
ATOM 2465 C C . LEU A 1 330 ? 76.412 -22.081 126.462 1.00 20.67 307 LEU A C 1
ATOM 2466 O O . LEU A 1 330 ? 77.027 -23.113 126.748 1.00 24.73 307 LEU A O 1
ATOM 2471 N N . ASN A 1 331 ? 76.253 -21.072 127.321 1.00 20.35 308 ASN A N 1
ATOM 2472 C CA . ASN A 1 331 ? 76.836 -21.071 128.661 1.00 20.48 308 ASN A CA 1
ATOM 2473 C C . ASN A 1 331 ? 78.346 -21.290 128.599 1.00 18.21 308 ASN A C 1
ATOM 2474 O O . ASN A 1 331 ? 78.921 -22.030 129.397 1.00 20.14 308 ASN A O 1
ATOM 2479 N N . LEU A 1 332 ? 78.987 -20.648 127.625 1.00 18.31 309 LEU A N 1
ATOM 2480 C CA . LEU A 1 332 ? 80.435 -20.654 127.462 1.00 15.31 309 LEU A CA 1
ATOM 2481 C C . LEU A 1 332 ? 80.972 -19.229 127.481 1.00 17.50 309 LEU A C 1
ATOM 2482 O O . LEU A 1 332 ? 81.846 -18.860 126.693 1.00 15.30 309 LEU A O 1
ATOM 2487 N N . GLY A 1 333 ? 80.432 -18.408 128.385 1.00 17.38 310 GLY A N 1
ATOM 2488 C CA . GLY A 1 333 ? 80.851 -17.019 128.463 1.00 16.63 310 GLY A CA 1
ATOM 2489 C C . GLY A 1 333 ? 82.318 -16.853 128.800 1.00 13.91 310 GLY A C 1
ATOM 2490 O O . GLY A 1 333 ? 82.951 -15.888 128.360 1.00 15.29 310 GLY A O 1
ATOM 2491 N N . ASN A 1 334 ? 82.881 -17.782 129.581 1.00 17.71 311 ASN A N 1
ATOM 2492 C CA . ASN A 1 334 ? 84.311 -17.728 129.873 1.00 22.86 311 ASN A CA 1
ATOM 2493 C C . ASN A 1 334 ? 85.143 -17.849 128.605 1.00 20.58 311 ASN A C 1
ATOM 2494 O O . ASN A 1 334 ? 86.227 -17.261 128.513 1.00 19.42 311 ASN A O 1
ATOM 2499 N N . LEU A 1 335 ? 84.660 -18.611 127.621 1.00 19.47 312 LEU A N 1
ATOM 2500 C CA . LEU A 1 335 ? 85.329 -18.651 126.326 1.00 18.41 312 LEU A CA 1
ATOM 2501 C C . LEU A 1 335 ? 85.250 -17.298 125.628 1.00 15.08 312 LEU A C 1
ATOM 2502 O O . LEU A 1 335 ? 86.211 -16.870 124.979 1.00 15.18 312 LEU A O 1
ATOM 2507 N N . GLY A 1 336 ? 84.111 -16.611 125.751 1.00 11.78 313 GLY A N 1
ATOM 2508 C CA . GLY A 1 336 ? 84.009 -15.269 125.203 1.00 11.86 313 GLY A CA 1
ATOM 2509 C C . GLY A 1 336 ? 85.027 -14.318 125.804 1.00 14.00 313 GLY A C 1
ATOM 2510 O O . GLY A 1 336 ? 85.620 -13.501 125.094 1.00 10.39 313 GLY A O 1
ATOM 2511 N N . VAL A 1 337 ? 85.247 -14.416 127.119 1.00 13.69 314 VAL A N 1
ATOM 2512 C CA . VAL A 1 337 ? 86.259 -13.588 127.776 1.00 13.22 314 VAL A CA 1
ATOM 2513 C C . VAL A 1 337 ? 87.630 -13.842 127.159 1.00 13.08 314 VAL A C 1
ATOM 2514 O O . VAL A 1 337 ? 88.385 -12.906 126.871 1.00 14.59 314 VAL A O 1
ATOM 2518 N N . ALA A 1 338 ? 87.965 -15.116 126.938 1.00 12.25 315 ALA A N 1
ATOM 2519 C CA . ALA A 1 338 ? 89.254 -15.454 126.342 1.00 15.30 315 ALA A CA 1
ATOM 2520 C C . ALA A 1 338 ? 89.384 -14.879 124.936 1.00 15.15 315 ALA A C 1
ATOM 2521 O O . ALA A 1 338 ? 90.473 -14.454 124.530 1.00 15.74 315 ALA A O 1
ATOM 2523 N N . VAL A 1 339 ? 88.283 -14.854 124.178 1.00 15.00 316 VAL A N 1
ATOM 2524 C CA . VAL A 1 339 ? 88.310 -14.249 122.848 1.00 15.65 316 VAL A CA 1
ATOM 2525 C C . VAL A 1 339 ? 88.707 -12.781 122.943 1.00 16.61 316 VAL A C 1
ATOM 2526 O O . VAL A 1 339 ? 89.567 -12.302 122.194 1.00 17.06 316 VAL A O 1
ATOM 2530 N N . CYS A 1 340 ? 88.083 -12.045 123.870 1.00 15.83 317 CYS A N 1
ATOM 2531 C CA . CYS A 1 340 ? 88.413 -10.633 124.043 1.00 15.34 317 CYS A CA 1
ATOM 2532 C C . CYS A 1 340 ? 89.879 -10.434 124.396 1.00 16.67 317 CYS A C 1
ATOM 2533 O O . CYS A 1 340 ? 90.476 -9.421 124.014 1.00 22.70 317 CYS A O 1
ATOM 2536 N N . LEU A 1 341 ? 90.469 -11.376 125.124 1.00 14.37 318 LEU A N 1
ATOM 2537 C CA . LEU A 1 341 ? 91.841 -11.262 125.600 1.00 18.09 318 LEU A CA 1
ATOM 2538 C C . LEU A 1 341 ? 92.870 -11.733 124.580 1.00 21.83 318 LEU A C 1
ATOM 2539 O O . LEU A 1 341 ? 94.069 -11.731 124.886 1.00 25.23 318 LEU A O 1
ATOM 2544 N N . GLY A 1 342 ? 92.440 -12.135 123.389 1.00 19.25 319 GLY A N 1
ATOM 2545 C CA . GLY A 1 342 ? 93.352 -12.512 122.330 1.00 22.12 319 GLY A CA 1
ATOM 2546 C C . GLY A 1 342 ? 93.660 -13.988 122.205 1.00 23.02 319 GLY A C 1
ATOM 2547 O O . GLY A 1 342 ? 94.636 -14.341 121.532 1.00 24.13 319 GLY A O 1
ATOM 2548 N N . ASP A 1 343 ? 92.872 -14.861 122.829 1.00 21.22 320 ASP A N 1
ATOM 2549 C CA . ASP A 1 343 ? 93.068 -16.300 122.691 1.00 20.11 320 ASP A CA 1
ATOM 2550 C C . ASP A 1 343 ? 92.524 -16.728 121.333 1.00 18.29 320 ASP A C 1
ATOM 2551 O O . ASP A 1 343 ? 91.306 -16.772 121.129 1.00 17.73 320 ASP A O 1
ATOM 2556 N N . GLU A 1 344 ? 93.424 -17.057 120.403 1.00 18.46 321 GLU A N 1
ATOM 2557 C CA . GLU A 1 344 ? 92.983 -17.369 119.048 1.00 21.37 321 GLU A CA 1
ATOM 2558 C C . GLU A 1 344 ? 92.314 -18.737 118.965 1.00 20.67 321 GLU A C 1
ATOM 2559 O O . GLU A 1 344 ? 91.487 -18.965 118.075 1.00 20.57 321 GLU A O 1
ATOM 2565 N N . GLU A 1 345 ? 92.650 -19.659 119.871 1.00 21.11 322 GLU A N 1
ATOM 2566 C CA . GLU A 1 345 ? 91.966 -20.948 119.874 1.00 24.55 322 GLU A CA 1
ATOM 2567 C C . GLU A 1 345 ? 90.537 -20.805 120.381 1.00 22.48 322 GLU A C 1
ATOM 2568 O O . GLU A 1 345 ? 89.620 -21.461 119.872 1.00 19.97 322 GLU A O 1
ATOM 2574 N N . ALA A 1 346 ? 90.328 -19.949 121.383 1.00 19.44 323 ALA A N 1
ATOM 2575 C CA . ALA A 1 346 ? 88.968 -19.637 121.808 1.00 16.84 323 ALA A CA 1
ATOM 2576 C C . ALA A 1 346 ? 88.192 -18.957 120.687 1.00 14.57 323 ALA A C 1
ATOM 2577 O O . ALA A 1 346 ? 86.992 -19.204 120.511 1.00 15.61 323 ALA A O 1
ATOM 2579 N N . PHE A 1 347 ? 88.866 -18.106 119.911 1.00 13.16 324 PHE A N 1
ATOM 2580 C CA . PHE A 1 347 ? 88.207 -17.433 118.795 1.00 12.95 324 PHE A CA 1
ATOM 2581 C C . PHE A 1 347 ? 87.724 -18.438 117.757 1.00 14.70 324 PHE A C 1
ATOM 2582 O O . PHE A 1 347 ? 86.589 -18.352 117.272 1.00 16.76 324 PHE A O 1
ATOM 2590 N N . ARG A 1 348 ? 88.574 -19.406 117.409 1.00 15.80 325 ARG A N 1
ATOM 2591 C CA . ARG A 1 348 ? 88.191 -20.395 116.405 1.00 17.18 325 ARG A CA 1
ATOM 2592 C C . ARG A 1 348 ? 86.982 -21.203 116.857 1.00 17.83 325 ARG A C 1
ATOM 2593 O O . ARG A 1 348 ? 86.110 -21.531 116.044 1.00 17.77 325 ARG A O 1
ATOM 2601 N N . LYS A 1 349 ? 86.908 -21.530 118.152 1.00 16.13 326 LYS A N 1
ATOM 2602 C CA . LYS A 1 349 ? 85.738 -22.233 118.672 1.00 16.70 326 LYS A CA 1
ATOM 2603 C C . LYS A 1 349 ? 84.499 -21.349 118.640 1.00 17.51 326 LYS A C 1
ATOM 2604 O O . LYS A 1 349 ? 83.410 -21.810 118.277 1.00 17.16 326 LYS A O 1
ATOM 2610 N N . ALA A 1 350 ? 84.643 -20.078 119.029 1.00 14.05 327 ALA A N 1
ATOM 2611 C CA . ALA A 1 350 ? 83.496 -19.178 119.082 1.00 14.07 327 ALA A CA 1
ATOM 2612 C C . ALA A 1 350 ? 82.904 -18.934 117.700 1.00 16.19 327 ALA A C 1
ATOM 2613 O O . ALA A 1 350 ? 81.686 -18.766 117.571 1.00 16.43 327 ALA A O 1
ATOM 2615 N N . LEU A 1 351 ? 83.744 -18.916 116.659 1.00 18.65 328 LEU A N 1
ATOM 2616 C CA . LEU A 1 351 ? 83.237 -18.778 115.296 1.00 21.95 328 LEU A CA 1
ATOM 2617 C C . LEU A 1 351 ? 82.223 -19.860 114.958 1.00 20.54 328 LEU A C 1
ATOM 2618 O O . LEU A 1 351 ? 81.291 -19.619 114.184 1.00 26.54 328 LEU A O 1
ATOM 2623 N N . LYS A 1 352 ? 82.388 -21.052 115.522 1.00 19.29 329 LYS A N 1
ATOM 2624 C CA . LYS A 1 352 ? 81.519 -22.181 115.217 1.00 21.03 329 LYS A CA 1
ATOM 2625 C C . LYS A 1 352 ? 80.173 -22.113 115.930 1.00 21.36 329 LYS A C 1
ATOM 2626 O O . LYS A 1 352 ? 79.378 -23.051 115.799 1.00 21.33 329 LYS A O 1
ATOM 2640 N N . VAL A 1 354 ? 78.128 -19.069 115.977 1.00 17.69 331 VAL A N 1
ATOM 2641 C CA . VAL A 1 354 ? 77.309 -17.937 115.550 1.00 16.06 331 VAL A CA 1
ATOM 2642 C C . VAL A 1 354 ? 76.183 -18.373 114.616 1.00 18.43 331 VAL A C 1
ATOM 2643 O O . VAL A 1 354 ? 75.089 -17.797 114.651 1.00 18.48 331 VAL A O 1
ATOM 2647 N N . GLU A 1 355 ? 76.416 -19.385 113.777 1.00 18.84 332 GLU A N 1
ATOM 2648 C CA . GLU A 1 355 ? 75.418 -19.761 112.779 1.00 17.68 332 GLU A CA 1
ATOM 2649 C C . GLU A 1 355 ? 74.129 -20.244 113.437 1.00 20.10 332 GLU A C 1
ATOM 2650 O O . GLU A 1 355 ? 73.035 -19.785 113.089 1.00 21.91 332 GLU A O 1
ATOM 2656 N N . ASP A 1 356 ? 74.239 -21.166 114.399 1.00 20.08 333 ASP A N 1
ATOM 2657 C CA . ASP A 1 356 ? 73.050 -21.644 115.101 1.00 23.02 333 ASP A CA 1
ATOM 2658 C C . ASP A 1 356 ? 72.367 -20.509 115.854 1.00 18.58 333 ASP A C 1
ATOM 2659 O O . ASP A 1 356 ? 71.135 -20.467 115.950 1.00 19.45 333 ASP A O 1
ATOM 2664 N N . TYR A 1 357 ? 73.162 -19.585 116.396 1.00 18.21 334 TYR A N 1
ATOM 2665 C CA . TYR A 1 357 ? 72.630 -18.437 117.126 1.00 17.38 334 TYR A CA 1
ATOM 2666 C C . TYR A 1 357 ? 71.706 -17.600 116.245 1.00 17.02 334 TYR A C 1
ATOM 2667 O O . TYR A 1 357 ? 70.578 -17.276 116.638 1.00 16.69 334 TYR A O 1
ATOM 2676 N N . LYS A 1 358 ? 72.165 -17.246 115.040 1.00 17.30 335 LYS A N 1
ATOM 2677 C CA . LYS A 1 358 ? 71.344 -16.419 114.160 1.00 20.71 335 LYS A CA 1
ATOM 2678 C C . LYS A 1 358 ? 70.158 -17.202 113.604 1.00 20.98 335 LYS A C 1
ATOM 2679 O O . LYS A 1 358 ? 69.052 -16.661 113.486 1.00 21.19 335 LYS A O 1
ATOM 2685 N N . ARG A 1 359 ? 70.366 -18.476 113.260 1.00 19.73 336 ARG A N 1
ATOM 2686 C CA . ARG A 1 359 ? 69.283 -19.271 112.687 1.00 23.47 336 ARG A CA 1
ATOM 2687 C C . ARG A 1 359 ? 68.115 -19.398 113.656 1.00 22.49 336 ARG A C 1
ATOM 2688 O O . ARG A 1 359 ? 66.949 -19.332 113.250 1.00 18.76 336 ARG A O 1
ATOM 2696 N N . GLU A 1 360 ? 68.408 -19.582 114.944 1.00 19.71 337 GLU A N 1
ATOM 2697 C CA . GLU A 1 360 ? 67.337 -19.743 115.918 1.00 22.86 337 GLU A CA 1
ATOM 2698 C C . GLU A 1 360 ? 66.529 -18.462 116.076 1.00 19.53 337 GLU A C 1
ATOM 2699 O O . GLU A 1 360 ? 65.321 -18.522 116.332 1.00 17.68 337 GLU A O 1
ATOM 2705 N N . GLN A 1 361 ? 67.170 -17.301 115.917 1.00 15.97 338 GLN A N 1
ATOM 2706 C CA . GLN A 1 361 ? 66.446 -16.038 116.022 1.00 17.12 338 GLN A CA 1
ATOM 2707 C C . GLN A 1 361 ? 65.448 -15.878 114.884 1.00 19.94 338 GLN A C 1
ATOM 2708 O O . GLN A 1 361 ? 64.319 -15.422 115.100 1.00 18.54 338 GLN A O 1
ATOM 2714 N N . ILE A 1 362 ? 65.849 -16.240 113.665 1.00 19.40 339 ILE A N 1
ATOM 2715 C CA . ILE A 1 362 ? 64.939 -16.138 112.529 1.00 20.19 339 ILE A CA 1
ATOM 2716 C C . ILE A 1 362 ? 63.785 -17.119 112.683 1.00 19.31 339 ILE A C 1
ATOM 2717 O O . ILE A 1 362 ? 62.633 -16.796 112.370 1.00 19.73 339 ILE A O 1
ATOM 2722 N N . GLU A 1 363 ? 64.069 -18.327 113.176 1.00 19.95 340 GLU A N 1
ATOM 2723 C CA . GLU A 1 363 ? 63.001 -19.292 113.422 1.00 22.15 340 GLU A CA 1
ATOM 2724 C C . GLU A 1 363 ? 62.027 -18.777 114.476 1.00 17.40 340 GLU A C 1
ATOM 2725 O O . GLU A 1 363 ? 60.811 -18.979 114.362 1.00 17.01 340 GLU A O 1
ATOM 2731 N N . ALA A 1 364 ? 62.541 -18.103 115.506 1.00 16.18 341 ALA A N 1
ATOM 2732 C CA . ALA A 1 364 ? 61.662 -17.504 116.504 1.00 15.62 341 ALA A CA 1
ATOM 2733 C C . ALA A 1 364 ? 60.755 -16.453 115.876 1.00 17.30 341 ALA A C 1
ATOM 2734 O O . ALA A 1 364 ? 59.563 -16.380 116.196 1.00 14.87 341 ALA A O 1
ATOM 2736 N N . ARG A 1 365 ? 61.298 -15.637 114.968 1.00 15.69 342 ARG A N 1
ATOM 2737 C CA . ARG A 1 365 ? 60.474 -14.634 114.301 1.00 17.05 342 ARG A CA 1
ATOM 2738 C C . ARG A 1 365 ? 59.393 -15.290 113.451 1.00 16.52 342 ARG A C 1
ATOM 2739 O O . ARG A 1 365 ? 58.249 -14.819 113.413 1.00 16.29 342 ARG A O 1
ATOM 2747 N N . LYS A 1 366 ? 59.729 -16.387 112.769 1.00 14.67 343 LYS A N 1
ATOM 2748 C CA . LYS A 1 366 ? 58.726 -17.090 111.976 1.00 21.53 343 LYS A CA 1
ATOM 2749 C C . LYS A 1 366 ? 57.609 -17.630 112.859 1.00 19.51 343 LYS A C 1
ATOM 2750 O O . LYS A 1 366 ? 56.429 -17.561 112.491 1.00 19.01 343 LYS A O 1
ATOM 2756 N N . TRP A 1 367 ? 57.958 -18.167 114.030 1.00 17.56 344 TRP A N 1
ATOM 2757 C CA . TRP A 1 367 ? 56.930 -18.642 114.950 1.00 17.12 344 TRP A CA 1
ATOM 2758 C C . TRP A 1 367 ? 56.028 -17.499 115.398 1.00 17.52 344 TRP A C 1
ATOM 2759 O O . TRP A 1 367 ? 54.802 -17.652 115.455 1.00 17.46 344 TRP A O 1
ATOM 2770 N N . LEU A 1 368 ? 56.622 -16.344 115.717 1.00 15.31 345 LEU A N 1
ATOM 2771 C CA . LEU A 1 368 ? 55.844 -15.191 116.159 1.00 15.56 345 LEU A CA 1
ATOM 2772 C C . LEU A 1 368 ? 54.837 -14.766 115.099 1.00 18.64 345 LEU A C 1
ATOM 2773 O O . LEU A 1 368 ? 53.655 -14.562 115.395 1.00 18.14 345 LEU A O 1
ATOM 2778 N N . LEU A 1 369 ? 55.292 -14.625 113.852 1.00 18.39 346 LEU A N 1
ATOM 2779 C CA . LEU A 1 369 ? 54.397 -14.192 112.784 1.00 18.56 346 LEU A CA 1
ATOM 2780 C C . LEU A 1 369 ? 53.242 -15.169 112.603 1.00 21.34 346 LEU A C 1
ATOM 2781 O O . LEU A 1 369 ? 52.111 -14.760 112.313 1.00 22.91 346 LEU A O 1
ATOM 2786 N N . GLN A 1 370 ? 53.502 -16.463 112.791 1.00 19.31 347 GLN A N 1
ATOM 2787 C CA . GLN A 1 370 ? 52.465 -17.473 112.607 1.00 19.96 347 GLN A CA 1
ATOM 2788 C C . GLN A 1 370 ? 51.501 -17.547 113.788 1.00 19.23 347 GLN A C 1
ATOM 2789 O O . GLN A 1 370 ? 50.307 -17.801 113.591 1.00 19.88 347 GLN A O 1
ATOM 2795 N N . ASN A 1 371 ? 51.982 -17.314 115.010 1.00 17.40 348 ASN A N 1
ATOM 2796 C CA . ASN A 1 371 ? 51.206 -17.630 116.202 1.00 18.50 348 ASN A CA 1
ATOM 2797 C C . ASN A 1 371 ? 50.779 -16.423 117.026 1.00 18.44 348 ASN A C 1
ATOM 2798 O O . ASN A 1 371 ? 49.996 -16.595 117.966 1.00 19.36 348 ASN A O 1
ATOM 2803 N N . TRP A 1 372 ? 51.256 -15.216 116.702 1.00 16.08 349 TRP A N 1
ATOM 2804 C CA . TRP A 1 372 ? 50.964 -14.043 117.527 1.00 15.63 349 TRP A CA 1
ATOM 2805 C C . TRP A 1 372 ? 49.463 -13.814 117.673 1.00 20.15 349 TRP A C 1
ATOM 2806 O O . TRP A 1 372 ? 48.953 -13.669 118.790 1.00 18.06 349 TRP A O 1
ATOM 2817 N N . ASN A 1 373 ? 48.737 -13.783 116.551 1.00 22.79 350 ASN A N 1
ATOM 2818 C CA . ASN A 1 373 ? 47.319 -13.433 116.593 1.00 26.90 350 ASN A CA 1
ATOM 2819 C C . ASN A 1 373 ? 46.514 -14.425 117.422 1.00 22.64 350 ASN A C 1
ATOM 2820 O O . ASN A 1 373 ? 45.580 -14.036 118.132 1.00 23.64 350 ASN A O 1
ATOM 2825 N N . SER A 1 374 ? 46.857 -15.710 117.346 1.00 21.89 351 SER A N 1
ATOM 2826 C CA . SER A 1 374 ? 46.076 -16.728 118.033 1.00 23.62 351 SER A CA 1
ATOM 2827 C C . SER A 1 374 ? 46.462 -16.894 119.497 1.00 21.31 351 SER A C 1
ATOM 2828 O O . SER A 1 374 ? 45.659 -17.422 120.272 1.00 26.00 351 SER A O 1
ATOM 2831 N N . GLU A 1 375 ? 47.654 -16.456 119.900 1.00 16.83 352 GLU A N 1
ATOM 2832 C CA . GLU A 1 375 ? 48.154 -16.750 121.238 1.00 19.93 352 GLU A CA 1
ATOM 2833 C C . GLU A 1 375 ? 48.280 -15.538 122.150 1.00 19.05 352 GLU A C 1
ATOM 2834 O O . GLU A 1 375 ? 48.182 -15.696 123.369 1.00 16.60 352 GLU A O 1
ATOM 2840 N N . VAL A 1 376 ? 48.490 -14.338 121.606 1.00 17.53 353 VAL A N 1
ATOM 2841 C CA . VAL A 1 376 ? 48.829 -13.201 122.452 1.00 14.45 353 VAL A CA 1
ATOM 2842 C C . VAL A 1 376 ? 47.627 -12.788 123.293 1.00 16.68 353 VAL A C 1
ATOM 2843 O O . VAL A 1 376 ? 46.469 -12.891 122.864 1.00 19.00 353 VAL A O 1
ATOM 2847 N N . TRP A 1 377 ? 47.908 -12.347 124.515 1.00 14.07 354 TRP A N 1
ATOM 2848 C CA . TRP A 1 377 ? 46.927 -11.747 125.411 1.00 15.96 354 TRP A CA 1
ATOM 2849 C C . TRP A 1 377 ? 47.166 -10.243 125.401 1.00 17.35 354 TRP A C 1
ATOM 2850 O O . TRP A 1 377 ? 48.261 -9.788 125.746 1.00 16.13 354 TRP A O 1
ATOM 2861 N N . GLU A 1 378 ? 46.163 -9.471 124.987 1.00 15.89 355 GLU A N 1
ATOM 2862 C CA . GLU A 1 378 ? 46.308 -8.022 124.888 1.00 15.31 355 GLU A CA 1
ATOM 2863 C C . GLU A 1 378 ? 45.451 -7.353 125.953 1.00 18.18 355 GLU A C 1
ATOM 2864 O O . GLU A 1 378 ? 44.217 -7.408 125.894 1.00 20.07 355 GLU A O 1
ATOM 2870 N N . GLY A 1 379 ? 46.108 -6.724 126.925 1.00 15.77 356 GLY A N 1
ATOM 2871 C CA . GLY A 1 379 ? 45.437 -5.899 127.902 1.00 13.98 356 GLY A CA 1
ATOM 2872 C C . GLY A 1 379 ? 45.383 -4.451 127.458 1.00 16.02 356 GLY A C 1
ATOM 2873 O O . GLY A 1 379 ? 45.642 -4.108 126.303 1.00 17.65 356 GLY A O 1
ATOM 2874 N N . ASP A 1 380 ? 45.040 -3.584 128.412 1.00 14.61 357 ASP A N 1
ATOM 2875 C CA . ASP A 1 380 ? 44.960 -2.158 128.115 1.00 17.67 357 ASP A CA 1
ATOM 2876 C C . ASP A 1 380 ? 46.336 -1.537 127.943 1.00 17.69 357 ASP A C 1
ATOM 2877 O O . ASP A 1 380 ? 46.473 -0.532 127.235 1.00 17.19 357 ASP A O 1
ATOM 2882 N N . HIS A 1 381 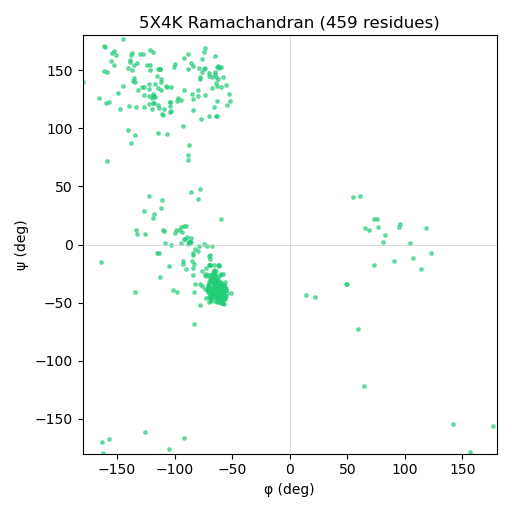? 47.361 -2.112 128.578 1.00 15.90 358 HIS A N 1
ATOM 2883 C CA . HIS A 1 381 ? 48.682 -1.502 128.612 1.00 15.42 358 HIS A CA 1
ATOM 2884 C C . HIS A 1 381 ? 49.812 -2.471 128.291 1.00 15.65 358 HIS A C 1
ATOM 2885 O O . HIS A 1 381 ? 50.979 -2.110 128.472 1.00 16.65 358 HIS A O 1
ATOM 2892 N N . VAL A 1 382 ? 49.516 -3.687 127.833 1.00 14.08 359 VAL A N 1
ATOM 2893 C CA . VAL A 1 382 ? 50.561 -4.693 127.682 1.00 14.07 359 VAL A CA 1
ATOM 2894 C C . VAL A 1 382 ? 50.076 -5.790 126.750 1.00 15.21 359 VAL A C 1
ATOM 2895 O O . VAL A 1 382 ? 48.877 -6.078 126.670 1.00 14.69 359 VAL A O 1
ATOM 2899 N N . TYR A 1 383 ? 51.018 -6.388 126.024 1.00 11.55 360 TYR A N 1
ATOM 2900 C CA . TYR A 1 383 ? 50.847 -7.692 125.403 1.00 12.72 360 TYR A CA 1
ATOM 2901 C C . TYR A 1 383 ? 51.598 -8.720 126.239 1.00 13.46 360 TYR A C 1
ATOM 2902 O O . TYR A 1 383 ? 52.737 -8.480 126.650 1.00 13.36 360 TYR A O 1
ATOM 2911 N N . VAL A 1 384 ? 50.967 -9.865 126.489 1.00 12.16 361 VAL A N 1
ATOM 2912 C CA . VAL A 1 384 ? 51.632 -10.972 127.167 1.00 13.93 361 VAL A CA 1
ATOM 2913 C C . VAL A 1 384 ? 51.483 -12.212 126.298 1.00 14.25 361 VAL A C 1
ATOM 2914 O O . VAL A 1 384 ? 50.361 -12.670 126.048 1.00 14.89 361 VAL A O 1
ATOM 2918 N N . LEU A 1 385 ? 52.610 -12.754 125.847 1.00 11.56 362 LEU A N 1
ATOM 2919 C CA . LEU A 1 385 ? 52.636 -13.907 124.959 1.00 14.80 362 LEU A CA 1
ATOM 2920 C C . LEU A 1 385 ? 53.356 -15.047 125.659 1.00 12.76 362 LEU A C 1
ATOM 2921 O O . LEU A 1 385 ? 54.519 -14.902 126.048 1.00 14.73 362 LEU A O 1
ATOM 2926 N N . TYR A 1 386 ? 52.666 -16.170 125.822 1.00 11.87 363 TYR A N 1
ATOM 2927 C CA . TYR A 1 386 ? 53.256 -17.382 126.378 1.00 13.70 363 TYR A CA 1
ATOM 2928 C C . TYR A 1 386 ? 53.505 -18.351 125.226 1.00 14.56 363 TYR A C 1
ATOM 2929 O O . TYR A 1 386 ? 52.557 -18.831 124.593 1.00 16.13 363 TYR A O 1
ATOM 2938 N N . VAL A 1 387 ? 54.781 -18.631 124.951 1.00 14.32 364 VAL A N 1
ATOM 2939 C CA . VAL A 1 387 ? 55.165 -19.443 123.801 1.00 17.09 364 VAL A CA 1
ATOM 2940 C C . VAL A 1 387 ? 55.348 -20.911 124.157 1.00 19.31 364 VAL A C 1
ATOM 2941 O O . VAL A 1 387 ? 55.684 -21.715 123.275 1.00 15.91 364 VAL A O 1
ATOM 2945 N N . GLY A 1 388 ? 55.128 -21.288 125.411 1.00 17.67 365 GLY A N 1
ATOM 2946 C CA . GLY A 1 388 ? 55.361 -22.666 125.813 1.00 17.38 365 GLY A CA 1
ATOM 2947 C C . GLY A 1 388 ? 56.832 -23.005 125.685 1.00 18.30 365 GLY A C 1
ATOM 2948 O O . GLY A 1 388 ? 57.697 -22.353 126.282 1.00 18.46 365 GLY A O 1
ATOM 2949 N N . LYS A 1 389 ? 57.132 -24.029 124.888 1.00 17.33 366 LYS A N 1
ATOM 2950 C CA . LYS A 1 389 ? 58.504 -24.443 124.622 1.00 19.46 366 LYS A CA 1
ATOM 2951 C C . LYS A 1 389 ? 58.938 -24.138 123.195 1.00 19.79 366 LYS A C 1
ATOM 2952 O O . LYS A 1 389 ? 59.982 -24.633 122.755 1.00 20.42 366 LYS A O 1
ATOM 2958 N N . SER A 1 390 ? 58.167 -23.330 122.466 1.00 15.36 367 SER A N 1
ATOM 2959 C CA . SER A 1 390 ? 58.452 -23.070 121.061 1.00 18.99 367 SER A CA 1
ATOM 2960 C C . SER A 1 390 ? 59.612 -22.108 120.856 1.00 16.57 367 SER A C 1
ATOM 2961 O O . SER A 1 390 ? 60.219 -22.115 119.780 1.00 18.09 367 SER A O 1
ATOM 2964 N N . ILE A 1 391 ? 59.924 -21.277 121.846 1.00 15.73 368 ILE A N 1
ATOM 2965 C CA . ILE A 1 391 ? 61.072 -20.381 121.793 1.00 14.19 368 ILE A CA 1
ATOM 2966 C C . ILE A 1 391 ? 61.888 -20.581 123.060 1.00 15.78 368 ILE A C 1
ATOM 2967 O O . ILE A 1 391 ? 61.333 -20.681 124.161 1.00 14.15 368 ILE A O 1
ATOM 2972 N N . ARG A 1 392 ? 63.206 -20.656 122.891 1.00 17.67 369 ARG A N 1
ATOM 2973 C CA . ARG A 1 392 ? 64.131 -20.862 123.998 1.00 19.44 369 ARG A CA 1
ATOM 2974 C C . ARG A 1 392 ? 63.981 -19.765 125.047 1.00 16.30 369 ARG A C 1
ATOM 2975 O O . ARG A 1 392 ? 63.738 -18.600 124.720 1.00 14.03 369 ARG A O 1
ATOM 2983 N N . ASP A 1 393 ? 64.141 -20.144 126.321 1.00 14.37 370 ASP A N 1
ATOM 2984 C CA . ASP A 1 393 ? 63.952 -19.185 127.408 1.00 16.46 370 ASP A CA 1
ATOM 2985 C C . ASP A 1 393 ? 64.887 -17.985 127.276 1.00 16.29 370 ASP A C 1
ATOM 2986 O O . ASP A 1 393 ? 64.506 -16.853 127.596 1.00 14.32 370 ASP A O 1
ATOM 2991 N N . THR A 1 394 ? 66.105 -18.202 126.788 1.00 14.98 371 THR A N 1
ATOM 2992 C CA . THR A 1 394 ? 67.038 -17.090 126.647 1.00 17.14 371 THR A CA 1
ATOM 2993 C C . THR A 1 394 ? 66.765 -16.228 125.419 1.00 15.33 371 THR A C 1
ATOM 2994 O O . THR A 1 394 ? 67.469 -15.234 125.217 1.00 16.68 371 THR A O 1
ATOM 2998 N N . LEU A 1 395 ? 65.767 -16.568 124.605 1.00 12.97 372 LEU A N 1
ATOM 2999 C CA . LEU A 1 395 ? 65.433 -15.792 123.418 1.00 13.43 372 LEU A CA 1
ATOM 3000 C C . LEU A 1 395 ? 64.131 -15.015 123.545 1.00 13.64 372 LEU A C 1
ATOM 3001 O O . LEU A 1 395 ? 63.735 -14.350 122.584 1.00 12.96 372 LEU A O 1
ATOM 3006 N N . VAL A 1 396 ? 63.450 -15.079 124.693 1.00 14.43 373 VAL A N 1
ATOM 3007 C CA . VAL A 1 396 ? 62.156 -14.408 124.799 1.00 15.70 373 VAL A CA 1
ATOM 3008 C C . VAL A 1 396 ? 62.312 -12.896 124.715 1.00 13.64 373 VAL A C 1
ATOM 3009 O O . VAL A 1 396 ? 61.397 -12.200 124.261 1.00 13.05 373 VAL A O 1
ATOM 3013 N N . GLY A 1 397 ? 63.459 -12.363 125.142 1.00 12.75 374 GLY A N 1
ATOM 3014 C CA . GLY A 1 397 ? 63.678 -10.929 125.037 1.00 16.26 374 GLY A CA 1
ATOM 3015 C C . GLY A 1 397 ? 63.816 -10.473 123.600 1.00 16.46 374 GLY A C 1
ATOM 3016 O O . GLY A 1 397 ? 63.209 -9.481 123.187 1.00 11.49 374 GLY A O 1
ATOM 3017 N N . ILE A 1 398 ? 64.629 -11.188 122.821 1.00 15.16 375 ILE A N 1
ATOM 3018 C CA . ILE A 1 398 ? 64.720 -10.920 121.392 1.00 19.18 375 ILE A CA 1
ATOM 3019 C C . ILE A 1 398 ? 63.352 -11.065 120.739 1.00 13.67 375 ILE A C 1
ATOM 3020 O O . ILE A 1 398 ? 62.965 -10.258 119.885 1.00 12.25 375 ILE A O 1
ATOM 3025 N N . ALA A 1 399 ? 62.588 -12.083 121.150 1.00 13.38 376 ALA A N 1
ATOM 3026 C CA . ALA A 1 399 ? 61.260 -12.296 120.580 1.00 12.61 376 ALA A CA 1
ATOM 3027 C C . ALA A 1 399 ? 60.337 -11.114 120.855 1.00 11.90 376 ALA A C 1
ATOM 3028 O O . ALA A 1 399 ? 59.604 -10.670 119.962 1.00 9.95 376 ALA A O 1
ATOM 3030 N N . ALA A 1 400 ? 60.351 -10.595 122.086 1.00 11.88 377 ALA A N 1
ATOM 3031 C CA . ALA A 1 400 ? 59.525 -9.434 122.408 1.00 10.85 377 ALA A CA 1
ATOM 3032 C C . ALA A 1 400 ? 59.889 -8.245 121.526 1.00 12.20 377 ALA A C 1
ATOM 3033 O O . ALA A 1 400 ? 59.009 -7.558 120.994 1.00 11.16 377 ALA A O 1
ATOM 3035 N N A SER A 1 401 ? 61.190 -7.992 121.355 0.46 12.74 378 SER A N 1
ATOM 3036 N N B SER A 1 401 ? 61.190 -7.995 121.353 0.54 12.71 378 SER A N 1
ATOM 3037 C CA A SER A 1 401 ? 61.628 -6.896 120.496 0.46 12.94 378 SER A CA 1
ATOM 3038 C CA B SER A 1 401 ? 61.631 -6.898 120.498 0.54 12.91 378 SER A CA 1
ATOM 3039 C C A SER A 1 401 ? 61.206 -7.123 119.050 0.46 13.44 378 SER A C 1
ATOM 3040 C C B SER A 1 401 ? 61.214 -7.122 119.049 0.54 13.41 378 SER A C 1
ATOM 3041 O O A SER A 1 401 ? 60.779 -6.185 118.365 0.46 14.05 378 SER A O 1
ATOM 3042 O O B SER A 1 401 ? 60.798 -6.181 118.363 0.54 14.15 378 SER A O 1
ATOM 3055 N N . ALA A 1 403 ? 58.641 -8.790 117.962 1.00 12.02 380 ALA A N 1
ATOM 3056 C CA . ALA A 1 403 ? 57.206 -8.574 117.807 1.00 13.12 380 ALA A CA 1
ATOM 3057 C C . ALA A 1 403 ? 56.907 -7.107 117.535 1.00 15.22 380 ALA A C 1
ATOM 3058 O O . ALA A 1 403 ? 56.013 -6.781 116.744 1.00 16.81 380 ALA A O 1
ATOM 3060 N N . ILE A 1 404 ? 57.650 -6.208 118.182 1.00 12.09 381 ILE A N 1
ATOM 3061 C CA . ILE A 1 404 ? 57.505 -4.780 117.922 1.00 12.27 381 ILE A CA 1
ATOM 3062 C C . ILE A 1 404 ? 58.046 -4.433 116.540 1.00 15.62 381 ILE A C 1
ATOM 3063 O O . ILE A 1 404 ? 57.387 -3.751 115.746 1.00 17.84 381 ILE A O 1
ATOM 3068 N N . ASN A 1 405 ? 59.262 -4.894 116.237 1.00 12.12 382 ASN A N 1
ATOM 3069 C CA . ASN A 1 405 ? 59.904 -4.514 114.983 1.00 12.52 382 ASN A CA 1
ATOM 3070 C C . ASN A 1 405 ? 59.201 -5.126 113.778 1.00 15.59 382 ASN A C 1
ATOM 3071 O O . ASN A 1 405 ? 59.258 -4.560 112.680 1.00 17.91 382 ASN A O 1
ATOM 3076 N N . ALA A 1 406 ? 58.527 -6.261 113.957 1.00 16.05 383 ALA A N 1
ATOM 3077 C CA . ALA A 1 406 ? 57.773 -6.865 112.865 1.00 17.74 383 ALA A CA 1
ATOM 3078 C C . ALA A 1 406 ? 56.398 -6.241 112.680 1.00 19.49 383 ALA A C 1
ATOM 3079 O O . ALA A 1 406 ? 55.690 -6.614 111.738 1.00 20.95 383 ALA A O 1
ATOM 3081 N N . GLY A 1 407 ? 56.002 -5.308 113.542 1.00 17.12 384 GLY A N 1
ATOM 3082 C CA . GLY A 1 407 ? 54.710 -4.671 113.410 1.00 20.62 384 GLY A CA 1
ATOM 3083 C C . GLY A 1 407 ? 53.549 -5.446 113.987 1.00 19.63 384 GLY A C 1
ATOM 3084 O O . GLY A 1 407 ? 52.396 -5.049 113.780 1.00 21.45 384 GLY A O 1
ATOM 3085 N N . LEU A 1 408 ? 53.811 -6.546 114.696 1.00 15.05 385 LEU A N 1
ATOM 3086 C CA . LEU A 1 408 ? 52.727 -7.283 115.336 1.00 17.23 385 LEU A CA 1
ATOM 3087 C C . LEU A 1 408 ? 52.132 -6.502 116.498 1.00 17.67 385 LEU A C 1
ATOM 3088 O O . LEU A 1 408 ? 50.924 -6.585 116.746 1.00 17.06 385 LEU A O 1
ATOM 3093 N N . ALA A 1 409 ? 52.956 -5.744 117.213 1.00 16.62 386 ALA A N 1
ATOM 3094 C CA . ALA A 1 409 ? 52.541 -5.052 118.422 1.00 18.50 386 ALA A CA 1
ATOM 3095 C C . ALA A 1 409 ? 52.525 -3.546 118.202 1.00 20.55 386 ALA A C 1
ATOM 3096 O O . ALA A 1 409 ? 53.410 -2.991 117.541 1.00 21.46 386 ALA A O 1
ATOM 3098 N N . ASP A 1 410 ? 51.506 -2.896 118.754 1.00 19.76 387 ASP A N 1
ATOM 3099 C CA . ASP A 1 410 ? 51.472 -1.448 118.872 1.00 22.06 387 ASP A CA 1
ATOM 3100 C C . ASP A 1 410 ? 52.764 -0.965 119.531 1.00 19.48 387 ASP A C 1
ATOM 3101 O O . ASP A 1 410 ? 53.090 -1.420 120.637 1.00 17.13 387 ASP A O 1
ATOM 3106 N N . PRO A 1 411 ? 53.524 -0.071 118.890 1.00 23.53 388 PRO A N 1
ATOM 3107 C CA . PRO A 1 411 ? 54.776 0.400 119.506 1.00 23.40 388 PRO A CA 1
ATOM 3108 C C . PRO A 1 411 ? 54.583 1.040 120.866 1.00 19.68 388 PRO A C 1
ATOM 3109 O O . PRO A 1 411 ? 55.519 1.035 121.674 1.00 18.64 388 PRO A O 1
ATOM 3113 N N . GLU A 1 412 ? 53.402 1.583 121.151 1.00 20.31 389 GLU A N 1
ATOM 3114 C CA . GLU A 1 412 ? 53.138 2.253 122.417 1.00 22.69 389 GLU A CA 1
ATOM 3115 C C . GLU A 1 412 ? 52.686 1.301 123.516 1.00 19.63 389 GLU A C 1
ATOM 3116 O O . GLU A 1 412 ? 52.379 1.759 124.622 1.00 19.06 389 GLU A O 1
ATOM 3122 N N . LYS A 1 413 ? 52.630 0.002 123.241 1.00 14.56 390 LYS A N 1
ATOM 3123 C CA . LYS A 1 413 ? 52.192 -0.987 124.217 1.00 15.47 390 LYS A CA 1
ATOM 3124 C C . LYS A 1 413 ? 53.321 -1.979 124.462 1.00 12.15 390 LYS A C 1
ATOM 3125 O O . LYS A 1 413 ? 53.724 -2.693 123.526 1.00 13.17 390 LYS A O 1
ATOM 3131 N N . PRO A 1 414 ? 53.862 -2.056 125.680 1.00 11.54 391 PRO A N 1
ATOM 3132 C CA . PRO A 1 414 ? 54.964 -2.989 125.949 1.00 12.34 391 PRO A CA 1
ATOM 3133 C C . PRO A 1 414 ? 54.576 -4.438 125.689 1.00 13.50 391 PRO A C 1
ATOM 3134 O O . PRO A 1 414 ? 53.409 -4.824 125.792 1.00 14.40 391 PRO A O 1
ATOM 3138 N N . VAL A 1 415 ? 55.586 -5.246 125.365 1.00 10.59 392 VAL A N 1
ATOM 3139 C CA . VAL A 1 415 ? 55.415 -6.655 125.027 1.00 14.24 392 VAL A CA 1
ATOM 3140 C C . VAL A 1 415 ? 56.179 -7.496 126.038 1.00 12.80 392 VAL A C 1
ATOM 3141 O O . VAL A 1 415 ? 57.366 -7.253 126.281 1.00 10.40 392 VAL A O 1
ATOM 3145 N N . ILE A 1 416 ? 55.505 -8.491 126.611 1.00 11.71 393 ILE A N 1
ATOM 3146 C CA . ILE A 1 416 ? 56.121 -9.456 127.515 1.00 12.84 393 ILE A CA 1
ATOM 3147 C C . ILE A 1 416 ? 55.968 -10.844 126.906 1.00 12.81 393 ILE A C 1
ATOM 3148 O O . ILE A 1 416 ? 54.852 -11.261 126.574 1.00 14.89 393 ILE A O 1
ATOM 3153 N N . VAL A 1 417 ? 57.082 -11.561 126.768 1.00 10.12 394 VAL A N 1
ATOM 3154 C CA . VAL A 1 417 ? 57.091 -12.915 126.224 1.00 9.94 394 VAL A CA 1
ATOM 3155 C C . VAL A 1 417 ? 57.593 -13.872 127.298 1.00 10.36 394 VAL A C 1
ATOM 3156 O O . VAL A 1 417 ? 58.666 -13.655 127.876 1.00 11.78 394 VAL A O 1
ATOM 3160 N N . PHE A 1 418 ? 56.818 -14.925 127.559 1.00 11.28 395 PHE A N 1
ATOM 3161 C CA . PHE A 1 418 ? 57.153 -15.960 128.531 1.00 10.73 395 PHE A CA 1
ATOM 3162 C C . PHE A 1 418 ? 57.434 -17.275 127.818 1.00 11.71 395 PHE A C 1
ATOM 3163 O O . PHE A 1 418 ? 56.751 -17.620 126.850 1.00 14.86 395 PHE A O 1
ATOM 3171 N N . ALA A 1 419 ? 58.410 -18.028 128.325 1.00 11.62 396 ALA A N 1
ATOM 3172 C CA . ALA A 1 419 ? 58.660 -19.383 127.849 1.00 13.08 396 ALA A CA 1
ATOM 3173 C C . ALA A 1 419 ? 58.972 -20.297 129.026 1.00 15.61 396 ALA A C 1
ATOM 3174 O O . ALA A 1 419 ? 59.386 -19.846 130.096 1.00 17.06 396 ALA A O 1
ATOM 3176 N N . ASP A 1 420 ? 58.760 -21.595 128.814 1.00 14.95 397 ASP A N 1
ATOM 3177 C CA . ASP A 1 420 ? 59.273 -22.593 129.745 1.00 17.80 397 ASP A CA 1
ATOM 3178 C C . ASP A 1 420 ? 60.795 -22.508 129.793 1.00 19.51 397 ASP A C 1
ATOM 3179 O O . ASP A 1 420 ? 61.443 -22.096 128.828 1.00 21.42 397 ASP A O 1
ATOM 3184 N N . THR A 1 421 ? 61.378 -22.892 130.930 1.00 24.42 398 THR A N 1
ATOM 3185 C CA . THR A 1 421 ? 62.785 -22.592 131.156 1.00 25.27 398 THR A CA 1
ATOM 3186 C C . THR A 1 421 ? 63.533 -23.768 131.768 1.00 30.48 398 THR A C 1
ATOM 3187 O O . THR A 1 421 ? 62.968 -24.574 132.514 1.00 25.56 398 THR A O 1
ATOM 3191 N N . ASP A 1 422 ? 64.830 -23.830 131.435 1.00 42.76 399 ASP A N 1
ATOM 3192 C CA . ASP A 1 422 ? 65.763 -24.771 132.054 1.00 53.20 399 ASP A CA 1
ATOM 3193 C C . ASP A 1 422 ? 65.707 -24.713 133.573 1.00 48.05 399 ASP A C 1
ATOM 3194 O O . ASP A 1 422 ? 65.761 -25.749 134.246 1.00 46.91 399 ASP A O 1
ATOM 3199 N N . GLU A 1 423 ? 65.619 -23.501 134.126 1.00 42.73 400 GLU A N 1
ATOM 3200 C CA . GLU A 1 423 ? 65.914 -23.293 135.540 1.00 44.00 400 GLU A CA 1
ATOM 3201 C C . GLU A 1 423 ? 64.958 -24.050 136.452 1.00 40.29 400 GLU A C 1
ATOM 3202 O O . GLU A 1 423 ? 65.356 -24.482 137.540 1.00 41.74 400 GLU A O 1
ATOM 3208 N N . ASP A 1 424 ? 63.710 -24.232 136.032 1.00 36.56 401 ASP A N 1
ATOM 3209 C CA . ASP A 1 424 ? 62.688 -24.796 136.904 1.00 35.76 401 ASP A CA 1
ATOM 3210 C C . ASP A 1 424 ? 61.487 -25.217 136.067 1.00 34.23 401 ASP A C 1
ATOM 3211 O O . ASP A 1 424 ? 60.956 -24.405 135.300 1.00 32.53 401 ASP A O 1
ATOM 3216 N N . PRO A 1 425 ? 61.034 -26.470 136.175 1.00 36.92 402 PRO A N 1
ATOM 3217 C CA . PRO A 1 425 ? 59.845 -26.885 135.410 1.00 37.58 402 PRO A CA 1
ATOM 3218 C C . PRO A 1 425 ? 58.567 -26.181 135.834 1.00 35.66 402 PRO A C 1
ATOM 3219 O O . PRO A 1 425 ? 57.623 -26.118 135.036 1.00 37.15 402 PRO A O 1
ATOM 3223 N N . ASN A 1 426 ? 58.499 -25.655 137.053 1.00 32.68 403 ASN A N 1
ATOM 3224 C CA . ASN A 1 426 ? 57.327 -24.928 137.524 1.00 31.33 403 ASN A CA 1
ATOM 3225 C C . ASN A 1 426 ? 57.410 -23.430 137.255 1.00 26.10 403 ASN A C 1
ATOM 3226 O O . ASN A 1 426 ? 56.517 -22.689 137.679 1.00 26.68 403 ASN A O 1
ATOM 3231 N N . LEU A 1 427 ? 58.444 -22.972 136.558 1.00 23.38 404 LEU A N 1
ATOM 3232 C CA . LEU A 1 427 ? 58.710 -21.556 136.372 1.00 20.76 404 LEU A CA 1
ATOM 3233 C C . LEU A 1 427 ? 58.511 -21.160 134.915 1.00 17.83 404 LEU A C 1
ATOM 3234 O O . LEU A 1 427 ? 58.678 -21.974 134.003 1.00 18.89 404 LEU A O 1
ATOM 3239 N N . LEU A 1 428 ? 58.142 -19.900 134.705 1.00 14.01 405 LEU A N 1
ATOM 3240 C CA . LEU A 1 428 ? 58.183 -19.274 133.392 1.00 13.64 405 LEU A CA 1
ATOM 3241 C C . LEU A 1 428 ? 59.219 -18.161 133.412 1.00 16.62 405 LEU A C 1
ATOM 3242 O O . LEU A 1 428 ? 59.271 -17.371 134.360 1.00 17.98 405 LEU A O 1
ATOM 3247 N N . LYS A 1 429 ? 60.048 -18.108 132.372 1.00 12.20 406 LYS A N 1
ATOM 3248 C CA . LYS A 1 429 ? 60.997 -17.019 132.186 1.00 13.75 406 LYS A CA 1
ATOM 3249 C C . LYS A 1 429 ? 60.391 -16.011 131.219 1.00 14.25 406 LYS A C 1
ATOM 3250 O O . LYS A 1 429 ? 60.022 -16.368 130.095 1.00 14.28 406 LYS A O 1
ATOM 3256 N N . GLY A 1 430 ? 60.293 -14.760 131.653 1.00 11.61 407 GLY A N 1
ATOM 3257 C CA . GLY A 1 430 ? 59.699 -13.712 130.852 1.00 11.00 407 GLY A CA 1
ATOM 3258 C C . GLY A 1 430 ? 60.668 -12.574 130.599 1.00 10.89 407 GLY A C 1
ATOM 3259 O O . GLY A 1 430 ? 61.555 -12.299 131.407 1.00 14.35 407 GLY A O 1
ATOM 3260 N N . SER A 1 431 ? 60.489 -11.916 129.460 1.00 12.81 408 SER A N 1
ATOM 3261 C CA . SER A 1 431 ? 61.235 -10.717 129.121 1.00 13.21 408 SER A CA 1
ATOM 3262 C C . SER A 1 431 ? 60.276 -9.679 128.568 1.00 13.88 408 SER A C 1
ATOM 3263 O O . SER A 1 431 ? 59.363 -10.010 127.805 1.00 12.99 408 SER A O 1
ATOM 3266 N N . ALA A 1 432 ? 60.486 -8.427 128.958 1.00 14.34 409 ALA A N 1
ATOM 3267 C CA . ALA A 1 432 ? 59.637 -7.319 128.549 1.00 12.22 409 ALA A CA 1
ATOM 3268 C C . ALA A 1 432 ? 60.455 -6.330 127.734 1.00 11.44 409 ALA A C 1
ATOM 3269 O O . ALA A 1 432 ? 61.606 -6.036 128.071 1.00 13.00 409 ALA A O 1
ATOM 3271 N N . ARG A 1 433 ? 59.859 -5.832 126.654 1.00 9.14 410 ARG A N 1
ATOM 3272 C CA . ARG A 1 433 ? 60.505 -4.860 125.784 1.00 9.74 410 ARG A CA 1
ATOM 3273 C C . ARG A 1 433 ? 59.475 -3.835 125.343 1.00 9.85 410 ARG A C 1
ATOM 3274 O O . ARG A 1 433 ? 58.283 -4.139 125.241 1.00 14.40 410 ARG A O 1
ATOM 3282 N N . THR A 1 434 ? 59.944 -2.626 125.065 1.00 10.69 411 THR A N 1
ATOM 3283 C CA . THR A 1 434 ? 59.062 -1.577 124.573 1.00 10.37 411 THR A CA 1
ATOM 3284 C C . THR A 1 434 ? 59.907 -0.545 123.826 1.00 14.26 411 THR A C 1
ATOM 3285 O O . THR A 1 434 ? 61.071 -0.795 123.491 1.00 12.47 411 THR A O 1
ATOM 3289 N N . THR A 1 435 ? 59.310 0.608 123.541 1.00 14.50 412 THR A N 1
ATOM 3290 C CA . THR A 1 435 ? 59.914 1.639 122.711 1.00 16.26 412 THR A CA 1
ATOM 3291 C C . THR A 1 435 ? 60.037 2.944 123.488 1.00 18.59 412 THR A C 1
ATOM 3292 O O . THR A 1 435 ? 59.441 3.125 124.554 1.00 18.50 412 THR A O 1
ATOM 3296 N N . GLU A 1 436 ? 60.808 3.873 122.918 1.00 18.89 413 GLU A N 1
ATOM 3297 C CA . GLU A 1 436 ? 60.955 5.187 123.537 1.00 21.62 413 GLU A CA 1
ATOM 3298 C C . GLU A 1 436 ? 59.626 5.932 123.591 1.00 20.32 413 GLU A C 1
ATOM 3299 O O . GLU A 1 436 ? 59.349 6.647 124.561 1.00 19.50 413 GLU A O 1
ATOM 3305 N N . ARG A 1 437 ? 58.783 5.779 122.566 1.00 21.72 414 ARG A N 1
ATOM 3306 C CA . ARG A 1 437 ? 57.497 6.469 122.603 1.00 24.32 414 ARG A CA 1
ATOM 3307 C C . ARG A 1 437 ? 56.584 5.894 123.677 1.00 21.60 414 ARG A C 1
ATOM 3308 O O . ARG A 1 437 ? 55.759 6.622 124.237 1.00 22.62 414 ARG A O 1
ATOM 3316 N N . ALA A 1 438 ? 56.723 4.606 123.995 1.00 18.31 415 ALA A N 1
ATOM 3317 C CA . ALA A 1 438 ? 55.976 4.060 125.122 1.00 19.15 415 ALA A CA 1
ATOM 3318 C C . ALA A 1 438 ? 56.518 4.588 126.446 1.00 16.88 415 ALA A C 1
ATOM 3319 O O . ALA A 1 438 ? 55.744 4.900 127.359 1.00 17.51 415 ALA A O 1
ATOM 3321 N N . LEU A 1 439 ? 57.845 4.706 126.563 1.00 15.43 416 LEU A N 1
ATOM 3322 C CA . LEU A 1 439 ? 58.436 5.287 127.765 1.00 17.93 416 LEU A CA 1
ATOM 3323 C C . LEU A 1 439 ? 57.983 6.726 127.974 1.00 22.77 416 LEU A C 1
ATOM 3324 O O . LEU A 1 439 ? 57.867 7.180 129.118 1.00 22.75 416 LEU A O 1
ATOM 3329 N N . ALA A 1 440 ? 57.728 7.459 126.886 1.00 22.01 417 ALA A N 1
ATOM 3330 C CA . ALA A 1 440 ? 57.233 8.826 127.013 1.00 25.13 417 ALA A CA 1
ATOM 3331 C C . ALA A 1 440 ? 55.847 8.865 127.648 1.00 26.35 417 ALA A C 1
ATOM 3332 O O . ALA A 1 440 ? 55.480 9.869 128.270 1.00 27.73 417 ALA A O 1
ATOM 3334 N N . LYS A 1 441 ? 55.064 7.793 127.500 1.00 22.52 418 LYS A N 1
ATOM 3335 C CA . LYS A 1 441 ? 53.766 7.721 128.161 1.00 26.78 418 LYS A CA 1
ATOM 3336 C C . LYS A 1 441 ? 53.897 7.508 129.664 1.00 27.74 418 LYS A C 1
ATOM 3337 O O . LYS A 1 441 ? 52.949 7.796 130.402 1.00 27.82 418 LYS A O 1
ATOM 3343 N N . GLY A 1 442 ? 55.039 7.010 130.129 1.00 25.64 419 GLY A N 1
ATOM 3344 C CA . GLY A 1 442 ? 55.289 6.815 131.546 1.00 21.56 419 GLY A CA 1
ATOM 3345 C C . GLY A 1 442 ? 55.645 5.399 131.948 1.00 19.39 419 GLY A C 1
ATOM 3346 O O . GLY A 1 442 ? 56.005 5.183 133.115 1.00 19.89 419 GLY A O 1
ATOM 3347 N N . TYR A 1 443 ? 55.570 4.421 131.044 1.00 15.57 420 TYR A N 1
ATOM 3348 C CA . TYR A 1 443 ? 55.857 3.041 131.416 1.00 16.45 420 TYR A CA 1
ATOM 3349 C C . TYR A 1 443 ? 57.312 2.878 131.845 1.00 16.86 420 TYR A C 1
ATOM 3350 O O . TYR A 1 443 ? 58.223 3.515 131.308 1.00 14.22 420 TYR A O 1
ATOM 3359 N N . ASN A 1 444 ? 57.518 2.005 132.828 1.00 14.74 421 ASN A N 1
ATOM 3360 C CA . ASN A 1 444 ? 58.848 1.657 133.327 1.00 14.32 421 ASN A CA 1
ATOM 3361 C C . ASN A 1 444 ? 58.811 0.154 133.579 1.00 13.66 421 ASN A C 1
ATOM 3362 O O . ASN A 1 444 ? 58.314 -0.292 134.618 1.00 13.89 421 ASN A O 1
ATOM 3367 N N . LEU A 1 445 ? 59.336 -0.622 132.626 1.00 13.68 422 LEU A N 1
ATOM 3368 C CA . LEU A 1 445 ? 59.161 -2.070 132.677 1.00 12.61 422 LEU A CA 1
ATOM 3369 C C . LEU A 1 445 ? 59.885 -2.682 133.870 1.00 11.96 422 LEU A C 1
ATOM 3370 O O . LEU A 1 445 ? 59.342 -3.571 134.537 1.00 11.30 422 LEU A O 1
ATOM 3375 N N . GLY A 1 446 ? 61.106 -2.223 134.154 1.00 12.27 423 GLY A N 1
ATOM 3376 C CA . GLY A 1 446 ? 61.827 -2.742 135.307 1.00 13.14 423 GLY A CA 1
ATOM 3377 C C . GLY A 1 446 ? 61.056 -2.567 136.602 1.00 14.12 423 GLY A C 1
ATOM 3378 O O . GLY A 1 446 ? 60.943 -3.497 137.405 1.00 13.73 423 GLY A O 1
ATOM 3379 N N . GLU A 1 447 ? 60.502 -1.372 136.816 1.00 12.85 424 GLU A N 1
ATOM 3380 C CA . GLU A 1 447 ? 59.742 -1.124 138.037 1.00 16.33 424 GLU A CA 1
ATOM 3381 C C . GLU A 1 447 ? 58.437 -1.912 138.052 1.00 15.07 424 GLU A C 1
ATOM 3382 O O . GLU A 1 447 ? 58.041 -2.447 139.095 1.00 13.20 424 GLU A O 1
ATOM 3388 N N . ALA A 1 448 ? 57.751 -1.989 136.910 1.00 13.59 425 ALA A N 1
ATOM 3389 C CA . ALA A 1 448 ? 56.489 -2.720 136.864 1.00 16.76 425 ALA A CA 1
ATOM 3390 C C . ALA A 1 448 ? 56.701 -4.206 137.124 1.00 17.24 425 ALA A C 1
ATOM 3391 O O . ALA A 1 448 ? 55.932 -4.830 137.865 1.00 17.08 425 ALA A O 1
ATOM 3393 N N . LEU A 1 449 ? 57.742 -4.790 136.525 1.00 13.82 426 LEU A N 1
ATOM 3394 C CA . LEU A 1 449 ? 58.003 -6.212 136.727 1.00 14.05 426 LEU A CA 1
ATOM 3395 C C . LEU A 1 449 ? 58.460 -6.494 138.152 1.00 16.47 426 LEU A C 1
ATOM 3396 O O . LEU A 1 449 ? 58.092 -7.523 138.731 1.00 18.83 426 LEU A O 1
ATOM 3401 N N . ARG A 1 450 ? 59.264 -5.599 138.734 1.00 13.24 427 ARG A N 1
ATOM 3402 C CA . ARG A 1 450 ? 59.680 -5.775 140.124 1.00 18.24 427 ARG A CA 1
ATOM 3403 C C . ARG A 1 450 ? 58.474 -5.809 141.053 1.00 18.78 427 ARG A C 1
ATOM 3404 O O . ARG A 1 450 ? 58.359 -6.689 141.912 1.00 18.71 427 ARG A O 1
ATOM 3412 N N . LYS A 1 451 ? 57.557 -4.855 140.885 1.00 19.16 428 LYS A N 1
ATOM 3413 C CA . LYS A 1 451 ? 56.397 -4.780 141.766 1.00 22.55 428 LYS A CA 1
ATOM 3414 C C . LYS A 1 451 ? 55.450 -5.953 141.546 1.00 20.15 428 LYS A C 1
ATOM 3415 O O . LYS A 1 451 ? 54.917 -6.513 142.511 1.00 19.09 428 LYS A O 1
ATOM 3421 N N . ALA A 1 452 ? 55.224 -6.338 140.286 1.00 17.67 429 ALA A N 1
ATOM 3422 C CA . ALA A 1 452 ? 54.347 -7.474 140.013 1.00 17.94 429 ALA A CA 1
ATOM 3423 C C . ALA A 1 452 ? 54.942 -8.769 140.548 1.00 19.27 429 ALA A C 1
ATOM 3424 O O . ALA A 1 452 ? 54.213 -9.631 141.055 1.00 18.85 429 ALA A O 1
ATOM 3426 N N . ALA A 1 453 ? 56.265 -8.921 140.444 1.00 17.37 430 ALA A N 1
ATOM 3427 C CA . ALA A 1 453 ? 56.923 -10.117 140.957 1.00 21.73 430 ALA A CA 1
ATOM 3428 C C . ALA A 1 453 ? 56.723 -10.261 142.461 1.00 24.59 430 ALA A C 1
ATOM 3429 O O . ALA A 1 453 ? 56.539 -11.376 142.964 1.00 27.23 430 ALA A O 1
ATOM 3431 N N . GLU A 1 454 ? 56.745 -9.144 143.195 1.00 23.20 431 GLU A N 1
ATOM 3432 C CA . GLU A 1 454 ? 56.535 -9.187 144.638 1.00 27.38 431 GLU A CA 1
ATOM 3433 C C . GLU A 1 454 ? 55.154 -9.708 145.018 1.00 25.81 431 GLU A C 1
ATOM 3434 O O . GLU A 1 454 ? 54.950 -10.101 146.171 1.00 28.74 431 GLU A O 1
ATOM 3440 N N . LEU A 1 455 ? 54.205 -9.719 144.083 1.00 19.71 432 LEU A N 1
ATOM 3441 C CA . LEU A 1 455 ? 52.829 -10.094 144.376 1.00 21.87 432 LEU A CA 1
ATOM 3442 C C . LEU A 1 455 ? 52.452 -11.479 143.870 1.00 23.11 432 LEU A C 1
ATOM 3443 O O . LEU A 1 455 ? 51.451 -12.034 144.333 1.00 25.40 432 LEU A O 1
ATOM 3448 N N . VAL A 1 456 ? 53.212 -12.047 142.935 1.00 24.37 433 VAL A N 1
ATOM 3449 C CA . VAL A 1 456 ? 52.879 -13.356 142.379 1.00 23.28 433 VAL A CA 1
ATOM 3450 C C . VAL A 1 456 ? 53.990 -14.357 142.678 1.00 21.93 433 VAL A C 1
ATOM 3451 O O . VAL A 1 456 ? 54.177 -15.330 141.938 1.00 22.58 433 VAL A O 1
ATOM 3455 N N . ASN A 1 457 ? 54.742 -14.120 143.754 1.00 20.07 434 ASN A N 1
ATOM 3456 C CA . ASN A 1 457 ? 55.770 -15.056 144.217 1.00 22.79 434 ASN A CA 1
ATOM 3457 C C . ASN A 1 457 ? 56.858 -15.263 143.168 1.00 20.85 434 ASN A C 1
ATOM 3458 O O . ASN A 1 457 ? 57.359 -16.373 142.973 1.00 22.07 434 ASN A O 1
ATOM 3463 N N . GLY A 1 458 ? 57.263 -14.173 142.521 1.00 19.83 435 GLY A N 1
ATOM 3464 C CA . GLY A 1 458 ? 58.310 -14.220 141.513 1.00 19.46 435 GLY A CA 1
ATOM 3465 C C . GLY A 1 458 ? 59.451 -13.256 141.772 1.00 19.07 435 GLY A C 1
ATOM 3466 O O . GLY A 1 458 ? 59.630 -12.781 142.898 1.00 18.76 435 GLY A O 1
ATOM 3467 N N . GLU A 1 459 ? 60.225 -12.963 140.730 1.00 20.14 436 GLU A N 1
ATOM 3468 C CA . GLU A 1 459 ? 61.395 -12.099 140.817 1.00 23.07 436 GLU A CA 1
ATOM 3469 C C . GLU A 1 459 ? 61.551 -11.381 139.486 1.00 18.12 436 GLU A C 1
ATOM 3470 O O . GLU A 1 459 ? 61.523 -12.028 138.437 1.00 17.30 436 GLU A O 1
ATOM 3476 N N . GLY A 1 460 ? 61.712 -10.056 139.526 1.00 16.28 437 GLY A N 1
ATOM 3477 C CA . GLY A 1 460 ? 61.833 -9.300 138.290 1.00 12.41 437 GLY A CA 1
ATOM 3478 C C . GLY A 1 460 ? 62.466 -7.940 138.502 1.00 13.98 437 GLY A C 1
ATOM 3479 O O . GLY A 1 460 ? 62.648 -7.479 139.630 1.00 14.83 437 GLY A O 1
ATOM 3480 N N . GLY A 1 461 ? 62.792 -7.301 137.387 1.00 11.92 438 GLY A N 1
ATOM 3481 C CA . GLY A 1 461 ? 63.402 -5.985 137.406 1.00 14.49 438 GLY A CA 1
ATOM 3482 C C . GLY A 1 461 ? 64.167 -5.728 136.123 1.00 15.70 438 GLY A C 1
ATOM 3483 O O . GLY A 1 461 ? 64.198 -6.556 135.213 1.00 13.99 438 GLY A O 1
ATOM 3484 N N . GLY A 1 462 ? 64.788 -4.548 136.070 1.00 15.65 439 GLY A N 1
ATOM 3485 C CA . GLY A 1 462 ? 65.650 -4.203 134.960 1.00 13.90 439 GLY A CA 1
ATOM 3486 C C . GLY A 1 462 ? 65.503 -2.746 134.572 1.00 12.62 439 GLY A C 1
ATOM 3487 O O . GLY A 1 462 ? 65.146 -1.897 135.390 1.00 13.26 439 GLY A O 1
ATOM 3488 N N . HIS A 1 463 ? 65.804 -2.470 133.305 1.00 12.08 440 HIS A N 1
ATOM 3489 C CA . HIS A 1 463 ? 65.718 -1.124 132.760 1.00 11.58 440 HIS A CA 1
ATOM 3490 C C . HIS A 1 463 ? 64.258 -0.730 132.546 1.00 12.60 440 HIS A C 1
ATOM 3491 O O . HIS A 1 463 ? 63.348 -1.565 132.551 1.00 14.01 440 HIS A O 1
ATOM 3498 N N . ALA A 1 464 ? 64.040 0.570 132.332 1.00 12.98 441 ALA A N 1
ATOM 3499 C CA . ALA A 1 464 ? 62.697 1.038 132.003 1.00 14.13 441 ALA A CA 1
ATOM 3500 C C . ALA A 1 464 ? 62.234 0.483 130.661 1.00 14.13 441 ALA A C 1
ATOM 3501 O O . ALA A 1 464 ? 61.055 0.157 130.490 1.00 13.48 441 ALA A O 1
ATOM 3503 N N . ILE A 1 465 ? 63.153 0.351 129.697 1.00 11.56 442 ILE A N 1
ATOM 3504 C CA . ILE A 1 465 ? 62.789 -0.088 128.350 1.00 11.65 442 ILE A CA 1
ATOM 3505 C C . ILE A 1 465 ? 62.909 -1.595 128.156 1.00 12.03 442 ILE A C 1
ATOM 3506 O O . ILE A 1 465 ? 62.387 -2.124 127.162 1.00 12.19 442 ILE A O 1
ATOM 3511 N N . ALA A 1 466 ? 63.573 -2.304 129.067 1.00 12.44 443 ALA A N 1
ATOM 3512 C CA . ALA A 1 466 ? 63.856 -3.723 128.868 1.00 11.32 443 ALA A CA 1
ATOM 3513 C C . ALA A 1 466 ? 64.089 -4.362 130.224 1.00 11.82 443 ALA A C 1
ATOM 3514 O O . ALA A 1 466 ? 64.988 -3.938 130.959 1.00 13.26 443 ALA A O 1
ATOM 3516 N N . ALA A 1 467 ? 63.305 -5.388 130.547 1.00 10.52 444 ALA A N 1
ATOM 3517 C CA . ALA A 1 467 ? 63.345 -5.980 131.874 1.00 11.25 444 ALA A CA 1
ATOM 3518 C C . ALA A 1 467 ? 62.958 -7.448 131.787 1.00 13.69 444 ALA A C 1
ATOM 3519 O O . ALA A 1 467 ? 62.391 -7.905 130.791 1.00 13.56 444 ALA A O 1
ATOM 3521 N N . GLY A 1 468 ? 63.280 -8.187 132.850 1.00 11.65 445 GLY A N 1
ATOM 3522 C CA . GLY A 1 468 ? 62.989 -9.601 132.903 1.00 12.07 445 GLY A CA 1
ATOM 3523 C C . GLY A 1 468 ? 62.235 -9.951 134.168 1.00 13.40 445 GLY A C 1
ATOM 3524 O O . GLY A 1 468 ? 62.181 -9.176 135.123 1.00 15.66 445 GLY A O 1
ATOM 3525 N N . ILE A 1 469 ? 61.641 -11.145 134.161 1.00 10.54 446 ILE A N 1
ATOM 3526 C CA . ILE A 1 469 ? 60.872 -11.613 135.307 1.00 16.02 446 ILE A CA 1
ATOM 3527 C C . ILE A 1 469 ? 60.773 -13.128 135.240 1.00 18.66 446 ILE A C 1
ATOM 3528 O O . ILE A 1 469 ? 60.762 -13.720 134.156 1.00 18.85 446 ILE A O 1
ATOM 3533 N N . ARG A 1 470 ? 60.723 -13.754 136.411 1.00 17.57 447 ARG A N 1
ATOM 3534 C CA . ARG A 1 470 ? 60.442 -15.173 136.558 1.00 17.35 447 ARG A CA 1
ATOM 3535 C C . ARG A 1 470 ? 59.225 -15.318 137.458 1.00 16.02 447 ARG A C 1
ATOM 3536 O O . ARG A 1 470 ? 59.182 -14.728 138.542 1.00 17.41 447 ARG A O 1
ATOM 3544 N N . ILE A 1 471 ? 58.229 -16.073 137.001 1.00 14.52 448 ILE A N 1
ATOM 3545 C CA . ILE A 1 471 ? 57.018 -16.303 137.787 1.00 14.04 448 ILE A CA 1
ATOM 3546 C C . ILE A 1 471 ? 56.695 -17.791 137.761 1.00 18.49 448 ILE A C 1
ATOM 3547 O O . ILE A 1 471 ? 57.104 -18.517 136.841 1.00 19.73 448 ILE A O 1
ATOM 3552 N N . PRO A 1 472 ? 55.963 -18.279 138.762 1.00 19.78 449 PRO A N 1
ATOM 3553 C CA . PRO A 1 472 ? 55.435 -19.644 138.671 1.00 20.86 449 PRO A CA 1
ATOM 3554 C C . PRO A 1 472 ? 54.445 -19.741 137.521 1.00 21.65 449 PRO A C 1
ATOM 3555 O O . PRO A 1 472 ? 53.639 -18.836 137.296 1.00 19.53 449 PRO A O 1
ATOM 3559 N N . ARG A 1 473 ? 54.528 -20.849 136.780 1.00 23.13 450 ARG A N 1
ATOM 3560 C CA . ARG A 1 473 ? 53.688 -21.023 135.598 1.00 25.06 450 ARG A CA 1
ATOM 3561 C C . ARG A 1 473 ? 52.210 -20.846 135.922 1.00 22.23 450 ARG A C 1
ATOM 3562 O O . ARG A 1 473 ? 51.471 -20.205 135.166 1.00 24.55 450 ARG A O 1
ATOM 3570 N N . ALA A 1 474 ? 51.765 -21.398 137.051 1.00 18.79 451 ALA A N 1
ATOM 3571 C CA . ALA A 1 474 ? 50.349 -21.383 137.393 1.00 22.51 451 ALA A CA 1
ATOM 3572 C C . ALA A 1 474 ? 49.831 -19.999 137.752 1.00 20.73 451 ALA A C 1
ATOM 3573 O O . ALA A 1 474 ? 48.616 -19.831 137.887 1.00 25.34 451 ALA A O 1
ATOM 3575 N N . ARG A 1 475 ? 50.709 -19.012 137.917 1.00 19.62 452 ARG A N 1
ATOM 3576 C CA . ARG A 1 475 ? 50.302 -17.653 138.237 1.00 20.37 452 ARG A CA 1
ATOM 3577 C C . ARG A 1 475 ? 50.262 -16.751 137.009 1.00 18.47 452 ARG A C 1
ATOM 3578 O O . ARG A 1 475 ? 50.165 -15.528 137.156 1.00 17.79 452 ARG A O 1
ATOM 3586 N N . LEU A 1 476 ? 50.330 -17.326 135.804 1.00 17.61 453 LEU A N 1
ATOM 3587 C CA . LEU A 1 476 ? 50.388 -16.512 134.592 1.00 16.88 453 LEU A CA 1
ATOM 3588 C C . LEU A 1 476 ? 49.131 -15.668 134.429 1.00 17.45 453 LEU A C 1
ATOM 3589 O O . LEU A 1 476 ? 49.212 -14.462 134.173 1.00 18.64 453 LEU A O 1
ATOM 3594 N N . ALA A 1 477 ? 47.954 -16.289 134.566 1.00 17.43 454 ALA A N 1
ATOM 3595 C CA . ALA A 1 477 ? 46.707 -15.550 134.392 1.00 17.03 454 ALA A CA 1
ATOM 3596 C C . ALA A 1 477 ? 46.583 -14.428 135.414 1.00 19.36 454 ALA A C 1
ATOM 3597 O O . ALA A 1 477 ? 46.178 -13.310 135.072 1.00 19.24 454 ALA A O 1
ATOM 3599 N N . GLU A 1 478 ? 46.929 -14.706 136.675 1.00 19.61 455 GLU A N 1
ATOM 3600 C CA . GLU A 1 478 ? 46.934 -13.655 137.688 1.00 18.95 455 GLU A CA 1
ATOM 3601 C C . GLU A 1 478 ? 47.932 -12.559 137.337 1.00 19.10 455 GLU A C 1
ATOM 3602 O O . GLU A 1 478 ? 47.635 -11.366 137.484 1.00 18.78 455 GLU A O 1
ATOM 3608 N N . PHE A 1 479 ? 49.119 -12.944 136.861 1.00 16.53 456 PHE A N 1
ATOM 3609 C CA . PHE A 1 479 ? 50.148 -11.960 136.541 1.00 15.88 456 PHE A CA 1
ATOM 3610 C C . PHE A 1 479 ? 49.704 -11.023 135.425 1.00 16.16 456 PHE A C 1
ATOM 3611 O O . PHE A 1 479 ? 49.985 -9.818 135.472 1.00 15.91 456 PHE A O 1
ATOM 3619 N N . ARG A 1 480 ? 49.034 -11.560 134.400 1.00 14.14 457 ARG A N 1
ATOM 3620 C CA . ARG A 1 480 ? 48.648 -10.742 133.252 1.00 17.01 457 ARG A CA 1
ATOM 3621 C C . ARG A 1 480 ? 47.715 -9.609 133.666 1.00 18.49 457 ARG A C 1
ATOM 3622 O O . ARG A 1 480 ? 47.888 -8.460 133.239 1.00 14.99 457 ARG A O 1
ATOM 3630 N N . LYS A 1 481 ? 46.712 -9.917 134.494 1.00 16.19 458 LYS A N 1
ATOM 3631 C CA . LYS A 1 481 ? 45.835 -8.872 135.011 1.00 21.10 458 LYS A CA 1
ATOM 3632 C C . LYS A 1 481 ? 46.608 -7.900 135.892 1.00 20.57 458 LYS A C 1
ATOM 3633 O O . LYS A 1 481 ? 46.364 -6.687 135.861 1.00 19.21 458 LYS A O 1
ATOM 3639 N N . LEU A 1 482 ? 47.543 -8.421 136.688 1.00 17.08 459 LEU A N 1
ATOM 3640 C CA . LEU A 1 482 ? 48.280 -7.586 137.628 1.00 18.24 459 LEU A CA 1
ATOM 3641 C C . LEU A 1 482 ? 49.207 -6.617 136.905 1.00 17.43 459 LEU A C 1
ATOM 3642 O O . LEU A 1 482 ? 49.217 -5.416 137.201 1.00 16.51 459 LEU A O 1
ATOM 3647 N N . ILE A 1 483 ? 49.998 -7.120 135.951 1.00 13.13 460 ILE A N 1
ATOM 3648 C CA . ILE A 1 483 ? 50.957 -6.250 135.275 1.00 12.55 460 ILE A CA 1
ATOM 3649 C C . ILE A 1 483 ? 50.235 -5.220 134.416 1.00 16.19 460 ILE A C 1
ATOM 3650 O O . ILE A 1 483 ? 50.714 -4.090 134.259 1.00 15.01 460 ILE A O 1
ATOM 3655 N N . ASP A 1 484 ? 49.072 -5.573 133.861 1.00 12.89 461 ASP A N 1
ATOM 3656 C CA . ASP A 1 484 ? 48.297 -4.591 133.111 1.00 14.96 461 ASP A CA 1
ATOM 3657 C C . ASP A 1 484 ? 47.874 -3.440 134.012 1.00 15.66 461 ASP A C 1
ATOM 3658 O O . ASP A 1 484 ? 47.964 -2.270 133.624 1.00 16.07 461 ASP A O 1
ATOM 3663 N N . LYS A 1 485 ? 47.438 -3.756 135.234 1.00 15.88 462 LYS A N 1
ATOM 3664 C CA . LYS A 1 485 ? 47.031 -2.722 136.180 1.00 19.37 462 LYS A CA 1
ATOM 3665 C C . LYS A 1 485 ? 48.220 -1.881 136.628 1.00 19.89 462 LYS A C 1
ATOM 3666 O O . LYS A 1 485 ? 48.120 -0.652 136.716 1.00 18.54 462 LYS A O 1
ATOM 3672 N N . ILE A 1 486 ? 49.356 -2.526 136.910 1.00 14.45 463 ILE A N 1
ATOM 3673 C CA . ILE A 1 486 ? 50.529 -1.803 137.393 1.00 16.39 463 ILE A CA 1
ATOM 3674 C C . ILE A 1 486 ? 51.081 -0.884 136.309 1.00 15.03 463 ILE A C 1
ATOM 3675 O O . ILE A 1 486 ? 51.423 0.276 136.576 1.00 14.94 463 ILE A O 1
ATOM 3680 N N . LEU A 1 487 ? 51.177 -1.381 135.074 1.00 14.10 464 LEU A N 1
ATOM 3681 C CA . LEU A 1 487 ? 51.608 -0.529 133.970 1.00 14.76 464 LEU A CA 1
ATOM 3682 C C . LEU A 1 487 ? 50.642 0.629 133.760 1.00 15.57 464 LEU A C 1
ATOM 3683 O O . LEU A 1 487 ? 51.067 1.756 133.481 1.00 16.61 464 LEU A O 1
ATOM 3688 N N . GLY A 1 488 ? 49.338 0.374 133.899 1.00 15.18 465 GLY A N 1
ATOM 3689 C CA . GLY A 1 488 ? 48.363 1.445 133.753 1.00 15.28 465 GLY A CA 1
ATOM 3690 C C . GLY A 1 488 ? 48.526 2.535 134.795 1.00 18.74 465 GLY A C 1
ATOM 3691 O O . GLY A 1 488 ? 48.356 3.721 134.499 1.00 18.54 465 GLY A O 1
ATOM 3692 N N . GLU A 1 489 ? 48.861 2.149 136.028 1.00 19.93 466 GLU A N 1
ATOM 3693 C CA . GLU A 1 489 ? 49.089 3.131 137.081 1.00 22.45 466 GLU A CA 1
ATOM 3694 C C . GLU A 1 489 ? 50.321 3.987 136.817 1.00 22.14 466 GLU A C 1
ATOM 3695 O O . GLU A 1 489 ? 50.401 5.107 137.330 1.00 23.98 466 GLU A O 1
ATOM 3701 N N . GLN A 1 490 ? 51.282 3.488 136.031 1.00 19.00 467 GLN A N 1
ATOM 3702 C CA . GLN A 1 490 ? 52.439 4.301 135.672 1.00 18.63 467 GLN A CA 1
ATOM 3703 C C . GLN A 1 490 ? 52.082 5.382 134.662 1.00 22.36 467 GLN A C 1
ATOM 3704 O O . GLN A 1 490 ? 52.774 6.403 134.582 1.00 22.84 467 GLN A O 1
ATOM 3710 N N . VAL A 1 491 ? 51.032 5.167 133.870 1.00 24.46 468 VAL A N 1
ATOM 3711 C CA . VAL A 1 491 ? 50.599 6.135 132.868 1.00 31.66 468 VAL A CA 1
ATOM 3712 C C . VAL A 1 491 ? 50.173 7.408 133.581 1.00 38.12 468 VAL A C 1
ATOM 3713 O O . VAL A 1 491 ? 49.153 7.433 134.277 1.00 35.34 468 VAL A O 1
ATOM 3717 N N . SER A 1 492 ? 50.952 8.468 133.410 1.00 48.71 469 SER A N 1
ATOM 3718 C CA . SER A 1 492 ? 50.760 9.694 134.170 1.00 58.35 469 SER A CA 1
ATOM 3719 C C . SER A 1 492 ? 49.619 10.527 133.598 1.00 64.72 469 SER A C 1
ATOM 3720 O O . SER A 1 492 ? 48.465 10.373 133.998 1.00 69.18 469 SER A O 1
#

InterPro domains:
  IPR001667 DDH domain [PF01368] (27-155)
  IPR003156 DHHA1 domain [PF02272] (359-465)
  IPR038763 DHH phosphoesterase superfamily [SSF64182] (7-470)
  IPR048515 DHH-CID domain [PF21763] (198-276)
  IPR051673 Single-stranded-DNA-specific exonuclease RecJ [PTHR30255] (7-470)

Organism: Pyrococcus furiosus (strain ATCC 43587 / DSM 3638 / JCM 8422 / Vc1) (NCBI:txid186497)

Radius of gyration: 21.71 Å; Cα contacts (8 Å, |Δi|>4): 966; chains: 1; bounding box: 55×42×65 Å

Nearest PDB structures (foldseek):
  5x4i-assembly1_A  TM=9.952E-01  e=1.055E-84  Pyrococcus furiosus DSM 3638
  5x4h-assembly1_A  TM=9.961E-01  e=1.133E-83  Pyrococcus furiosus DSM 3638
  7e15-assembly2_D  TM=7.771E-01  e=9.118E-66  Thermococcus kodakarensis KOD1
  5ght-assembly1_A  TM=6.950E-01  e=8.335E-68  Thermococcus kodakarensis KOD1
  5ghs-assembly1_A  TM=7.296E-01  e=1.283E-61  Thermococcus kodakarensis KOD1

Secondary structure (DSSP, 8-state):
---HHHHHHHHHHHHHHHHHHHHTT--EEEEEESSHHHHHHHHHHHHHHHHTT--EEEEEES---HHHHHHHHHS--SEEEEES--GGGHHHHHHHTTTSEEEEE--SPPPS-PPPTTEEEE-GGGGT--TTTT--HHHHHHHHHHHH-GGGGGGHHHHHHHHHH---TTSS----HHHHHHHHHHTS-EEEEEE-STTTTTSBTT--TT-BTTB-TTTTT-HHHHHHHHHHTT--TTSBGGGS-HHHHHHHHHHHHH--TT---HHHHHTTEEEEEE-TTS-TTSGGGBHHHHHHHHHHHHHTT-HHHHHHHHTT-HHHHHHHH--HHHHHHHHHHHHHHHHHHHHH-EE-SS-EEEE-TTSS-GGGHHHHH--TTTTSS-TTS-EEEEEEETTEEEEEEEEEE--HHHHHHT--HHHHHHHHHTTTT-EEEE-SSEEEEEEEGGGHHHHHHHHHHHHHHH--

Solvent-accessible surface area: 19043 Å² total